Protein 3OF5 (pdb70)

Foldseek 3Di:
DPAAEAEEAELFPPQCRLVLVLLLLLLCVVVVAFEAEAAAEAEACPPPDRFHNSLVSRCVSVPNPDDSVLRYNYYYHHPDLRQVVCVVVVHQLDLVVSLCSQVVCVVPPGNYYYYYYDHHQQRASYPPHGNVVSQLVNLHAYEYEFEDAPPRLVSVQVRLVVCVVSVHHHLFYAYEPADPPHPPRVVSLVSSCVVNVGRHQYYHYPDDDPSRSVSSVVSSD/DAEAEEAELFPPQCSLVVVLLLLLLCVVVVFFEAEAAAEEEACPVHHPSLVSRCVSVVNPDDSVLRYNYYYYDPDQQQVSCVVVVHAPDLVVSLCSQVVCVVPPGLYYYYYYDYHCQRARHPPGGNVVNLLVNLHAYEYEFEQAPPRLVSLQVRLVVCVVSVHHHLAYAYEPADPVHPPRVVSQVVSCVVNVGHHQAYHYPPDDCVRSVSSVVSSD

Sequence (437 aa):
SNAKKFFIIGTDTTEVGKTYYISTKLIEVCEHQQNIKSLCLKPVASSGQSSQFSELLCEEDVESILNNAYKHHKFTAAEEIINLISSFNQAVAPHIIIAAKTKVDDISIENLKQFIEDKYNQDLDILFIEGAAGGLLTTPYSDHTTQQLLDLIKKALQQIPVLLLVSAIKKVGCINHTLLTINELNNRRHNIIKLAGWIANCNDSNIKYIDEQINTIEEELSGYKCSAKISRNADYLDFIDLSKILIAKKKFFIIGTDTTEVGKTYISTKLIEVCEHQQNIKSLCLKPVASGQSELCEDVEESILNNAYKHKFTAAEINLIISSFNNQAVVAAPPHHIIIAAKTKVDISIENLKKQFIEDKYNQQDDLDILFIEGAGGLLTPYSDHTTQLLDLIKALQQIPVLLLLVSSAIKKVGCINHTLLTINELNRHNIKLAGWIANCNDSNIKKYIDDEQINTIEEELSGYKKCSAKISRNADYLDFIDLSKILI

Organism: Francisella tularensis subsp. tularensis (strain SCHU S4 / Schu 4) (NCBI:txid177416)

Secondary structure (DSSP, 8-state):
----EEEEEESSSSS-HHHHHHHHHHHHHHTT--EEEE-SEEESB-SSSSSBHHHHHHHHHTTTSS-HHHH-SEEESSSS-HHHHHHHTT----HHHHHHHHHGGGGSS-SEEEEEEEEETT-BSSSS-BHHHHHHHHT--EEEEEE-STTHHHHHHHHHHHHHHTT--EEEEEEEE--TT-S-HHHHHHHHHHHHS---SEEEESS--HHHHHHHHHHH-/--EEEEEESSSSS-HHHHHHHHHHHHHHTT--EEEE--EEESB---BHHHHHHHHHTTTSS-HHHH-SEEESSSS-HHHHHHHHT----HHHHHHHHHGGGGSS-SEEEEE-SSSTT-EEETTEEHHHHHHHHT--EEEEEE-STTHHHHHHHHHHHHHHTT--EEEEEEEE--TT-S-HHHHHHHHHHHHS---SEEEESS--HHHHHHHHHHH-

Structure (mmCIF, N/CA/C/O backbone):
data_3OF5
#
_entry.id   3OF5
#
_cell.length_a   39.278
_cell.length_b   93.177
_cell.length_c   62.732
_cell.angle_alpha   90.00
_cell.angle_beta   95.78
_cell.angle_gamma   90.00
#
_symmetry.space_group_name_H-M   'P 1 21 1'
#
loop_
_entity.id
_entity.type
_entity.pdbx_description
1 polymer 'Dethiobiotin synthetase'
2 non-polymer 'ACETATE ION'
3 non-polymer 'SODIUM ION'
4 water water
#
loop_
_atom_site.group_PDB
_atom_site.id
_atom_site.type_symbol
_atom_site.label_atom_id
_atom_site.label_alt_id
_atom_site.label_comp_id
_atom_site.label_asym_id
_atom_site.label_entity_id
_atom_site.label_seq_id
_atom_site.pdbx_PDB_ins_code
_atom_site.Cartn_x
_atom_site.Cartn_y
_atom_site.Cartn_z
_atom_site.occupancy
_atom_site.B_iso_or_equiv
_atom_site.auth_seq_id
_atom_site.auth_comp_id
_atom_site.auth_asym_id
_atom_site.auth_atom_id
_atom_site.pdbx_PDB_model_num
ATOM 1 N N . SER A 1 1 ? 30.221 39.309 52.270 1.00 17.05 -2 SER A N 1
ATOM 2 C CA . SER A 1 1 ? 31.028 40.323 51.579 1.00 16.72 -2 SER A CA 1
ATOM 3 C C . SER A 1 1 ? 32.140 40.882 52.447 1.00 18.52 -2 SER A C 1
ATOM 4 O O . SER A 1 1 ? 31.897 41.359 53.567 1.00 18.90 -2 SER A O 1
ATOM 7 N N . ASN A 1 2 ? 33.365 40.835 51.917 1.00 16.16 -1 ASN A N 1
ATOM 8 C CA . ASN A 1 2 ? 34.539 41.387 52.602 1.00 15.33 -1 ASN A CA 1
ATOM 9 C C . ASN A 1 2 ? 34.549 42.900 52.529 1.00 19.12 -1 ASN A C 1
ATOM 10 O O . ASN A 1 2 ? 35.160 43.529 53.379 1.00 21.16 -1 ASN A O 1
ATOM 15 N N . ALA A 1 3 ? 33.911 43.485 51.500 1.00 15.32 0 ALA A N 1
ATOM 16 C CA . ALA A 1 3 ? 33.893 44.934 51.310 1.00 15.87 0 ALA A CA 1
ATOM 17 C C . ALA A 1 3 ? 32.783 45.648 52.095 1.00 18.17 0 ALA A C 1
ATOM 18 O O . ALA A 1 3 ? 32.733 46.880 52.100 1.00 19.12 0 ALA A O 1
ATOM 28 N N . LYS A 1 5 ? 30.517 47.685 54.395 1.00 13.77 2 LYS A N 1
ATOM 29 C CA . LYS A 1 5 ? 30.689 48.759 55.393 1.00 13.38 2 LYS A CA 1
ATOM 30 C C . LYS A 1 5 ? 29.601 48.565 56.451 1.00 15.98 2 LYS A C 1
ATOM 31 O O . LYS A 1 5 ? 28.479 48.184 56.107 1.00 15.14 2 LYS A O 1
ATOM 37 N N . LYS A 1 6 ? 29.921 48.818 57.721 1.00 13.75 3 LYS A N 1
ATOM 38 C CA . LYS A 1 6 ? 28.983 48.645 58.824 1.00 13.05 3 LYS A CA 1
ATOM 39 C C . LYS A 1 6 ? 28.866 49.932 59.625 1.00 13.06 3 LYS A C 1
ATOM 40 O O . LYS A 1 6 ? 29.848 50.643 59.808 1.00 13.49 3 LYS A O 1
ATOM 46 N N . PHE A 1 7 ? 27.649 50.243 60.102 1.00 10.74 4 PHE A N 1
ATOM 47 C CA . PHE A 1 7 ? 27.433 51.454 60.887 1.00 10.30 4 PHE A CA 1
ATOM 48 C C . PHE A 1 7 ? 26.475 51.107 62.000 1.00 10.96 4 PHE A C 1
ATOM 49 O O . PHE A 1 7 ? 25.382 50.590 61.731 1.00 11.30 4 PHE A O 1
ATOM 57 N N . PHE A 1 8 ? 26.867 51.405 63.250 1.00 9.72 5 PHE A N 1
ATOM 58 C CA . PHE A 1 8 ? 25.995 51.202 64.391 1.00 8.98 5 PHE A CA 1
ATOM 59 C C . PHE A 1 8 ? 25.376 52.563 64.698 1.00 11.12 5 PHE A C 1
ATOM 60 O O . PHE A 1 8 ? 26.084 53.528 65.010 1.00 11.31 5 PHE A O 1
ATOM 68 N N . ILE A 1 9 ? 24.043 52.651 64.602 1.00 9.88 6 ILE A N 1
ATOM 69 C CA . ILE A 1 9 ? 23.334 53.922 64.807 1.00 9.52 6 ILE A CA 1
ATOM 70 C C . ILE A 1 9 ? 22.859 54.070 66.227 1.00 12.56 6 ILE A C 1
ATOM 71 O O . ILE A 1 9 ? 22.139 53.213 66.742 1.00 12.55 6 ILE A O 1
ATOM 76 N N . ILE A 1 10 ? 23.262 55.166 66.885 1.00 10.46 7 ILE A N 1
ATOM 77 C CA . ILE A 1 10 ? 22.843 55.452 68.243 1.00 10.50 7 ILE A CA 1
ATOM 78 C C . ILE A 1 10 ? 22.276 56.857 68.315 1.00 11.09 7 ILE A C 1
ATOM 79 O O . ILE A 1 10 ? 22.526 57.673 67.419 1.00 11.20 7 ILE A O 1
ATOM 84 N N . GLY A 1 11 ? 21.544 57.129 69.384 1.00 10.26 8 GLY A N 1
ATOM 85 C CA . GLY A 1 11 ? 20.972 58.441 69.603 1.00 8.97 8 GLY A CA 1
ATOM 86 C C . GLY A 1 11 ? 21.587 59.132 70.795 1.00 10.80 8 GLY A C 1
ATOM 87 O O . GLY A 1 11 ? 22.290 58.500 71.598 1.00 10.20 8 GLY A O 1
ATOM 88 N N . THR A 1 12 ? 21.349 60.452 70.903 1.00 9.45 9 THR A N 1
ATOM 89 C CA . THR A 1 12 ? 21.797 61.246 72.050 1.00 10.15 9 THR A CA 1
ATOM 90 C C . THR A 1 12 ? 20.825 61.127 73.213 1.00 15.95 9 THR A C 1
ATOM 91 O O . THR A 1 12 ? 21.154 61.528 74.331 1.00 15.06 9 THR A O 1
ATOM 95 N N A ASP A 1 13 ? 19.637 60.577 72.944 1.00 15.12 10 ASP A N 1
ATOM 96 C CA A ASP A 1 13 ? 18.565 60.302 73.921 1.00 17.24 10 ASP A CA 1
ATOM 97 C C A ASP A 1 13 ? 17.657 59.197 73.350 1.00 20.68 10 ASP A C 1
ATOM 98 O O A ASP A 1 13 ? 17.889 58.793 72.218 1.00 18.91 10 ASP A O 1
ATOM 104 N N A THR A 1 14 ? 16.666 58.658 74.111 0.50 16.76 11 THR A N 1
ATOM 105 N N B THR A 1 14 ? 16.882 59.675 74.806 0.50 27.28 11 THR A N 1
ATOM 106 C CA A THR A 1 14 ? 15.815 57.548 73.621 0.50 17.48 11 THR A CA 1
ATOM 107 C CA B THR A 1 14 ? 15.849 58.880 74.152 0.50 26.97 11 THR A CA 1
ATOM 108 C C A THR A 1 14 ? 14.882 57.785 72.418 0.50 25.60 11 THR A C 1
ATOM 109 C C B THR A 1 14 ? 14.944 59.697 73.233 0.50 29.29 11 THR A C 1
ATOM 110 O O A THR A 1 14 ? 14.642 56.848 71.657 0.50 27.56 11 THR A O 1
ATOM 111 O O B THR A 1 14 ? 14.779 60.906 73.408 0.50 30.37 11 THR A O 1
ATOM 118 N N . GLU A 1 15 ? 14.342 59.000 72.275 1.00 24.13 12 GLU A N 1
ATOM 119 C CA . GLU A 1 15 ? 13.385 59.471 71.251 1.00 22.93 12 GLU A CA 1
ATOM 120 C C . GLU A 1 15 ? 13.898 60.645 70.406 1.00 24.17 12 GLU A C 1
ATOM 121 O O . GLU A 1 15 ? 13.340 61.748 70.466 1.00 25.14 12 GLU A O 1
ATOM 127 N N . VAL A 1 16 ? 14.918 60.381 69.569 1.00 16.86 13 VAL A N 1
ATOM 128 C CA . VAL A 1 16 ? 15.557 61.398 68.724 1.00 16.28 13 VAL A CA 1
ATOM 129 C C . VAL A 1 16 ? 15.284 61.196 67.220 1.00 16.88 13 VAL A C 1
ATOM 130 O O . VAL A 1 16 ? 15.943 61.820 66.381 1.00 16.90 13 VAL A O 1
ATOM 134 N N . GLY A 1 17 ? 14.351 60.310 66.888 1.00 15.33 14 GLY A N 1
ATOM 135 C CA . GLY A 1 17 ? 14.035 60.044 65.490 1.00 15.17 14 GLY A CA 1
ATOM 136 C C . GLY A 1 17 ? 15.048 59.158 64.792 1.00 19.22 14 GLY A C 1
ATOM 137 O O . GLY A 1 17 ? 15.232 59.252 63.579 1.00 18.46 14 GLY A O 1
ATOM 138 N N . LYS A 1 18 ? 15.740 58.302 65.550 1.00 17.00 15 LYS A N 1
ATOM 139 C CA . LYS A 1 18 ? 16.745 57.380 65.005 1.00 17.61 15 LYS A CA 1
ATOM 140 C C . LYS A 1 18 ? 16.186 56.553 63.836 1.00 20.46 15 LYS A C 1
ATOM 141 O O . LYS A 1 18 ? 16.822 56.466 62.784 1.00 19.35 15 LYS A O 1
ATOM 147 N N . THR A 1 19 ? 14.983 55.985 64.009 1.00 17.18 16 THR A N 1
ATOM 148 C CA . THR A 1 19 ? 14.373 55.126 62.992 1.00 16.62 16 THR A CA 1
ATOM 149 C C . THR A 1 19 ? 14.036 55.895 61.730 1.00 19.09 16 THR A C 1
ATOM 150 O O . THR A 1 19 ? 14.194 55.355 60.633 1.00 17.49 16 THR A O 1
ATOM 154 N N A TYR A 1 20 ? 13.592 57.153 61.862 0.50 16.09 17 TYR A N 1
ATOM 155 N N B TYR A 1 20 ? 13.599 57.158 61.880 0.50 17.41 17 TYR A N 1
ATOM 156 C CA A TYR A 1 20 ? 13.300 57.962 60.688 0.50 15.38 17 TYR A CA 1
ATOM 157 C CA B TYR A 1 20 ? 13.286 58.063 60.777 0.50 17.46 17 TYR A CA 1
ATOM 158 C C A TYR A 1 20 ? 14.589 58.171 59.897 0.50 17.42 17 TYR A C 1
ATOM 159 C C B TYR A 1 20 ? 14.552 58.275 59.934 0.50 19.15 17 TYR A C 1
ATOM 160 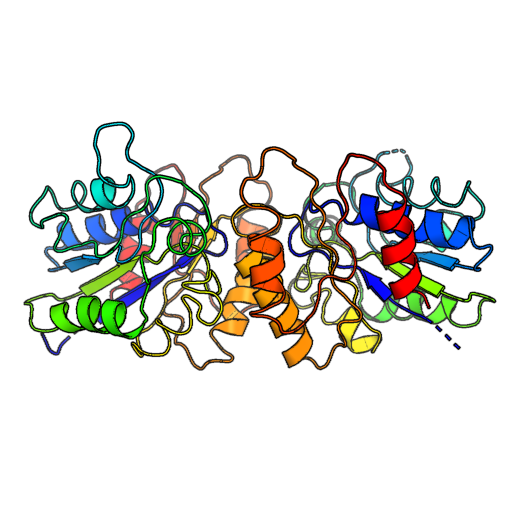O O A TYR A 1 20 ? 14.575 58.066 58.674 0.50 17.07 17 TYR A O 1
ATOM 161 O O B TYR A 1 20 ? 14.481 58.280 58.707 0.50 19.35 17 TYR A O 1
ATOM 178 N N . ILE A 1 21 ? 15.714 58.401 60.598 1.00 14.72 18 ILE A N 1
ATOM 179 C CA . ILE A 1 21 ? 16.992 58.577 59.922 1.00 14.24 18 ILE A CA 1
ATOM 180 C C . ILE A 1 21 ? 17.399 57.261 59.235 1.00 15.13 18 ILE A C 1
ATOM 181 O O . ILE A 1 21 ? 17.808 57.294 58.071 1.00 15.72 18 ILE A O 1
ATOM 186 N N . SER A 1 22 ? 17.207 56.097 59.921 1.00 13.58 19 SER A N 1
ATOM 187 C CA . SER A 1 22 ? 17.522 54.800 59.321 1.00 13.79 19 SER A CA 1
ATOM 188 C C . SER A 1 22 ? 16.711 54.603 58.045 1.00 16.59 19 SER A C 1
ATOM 189 O O . SER A 1 22 ? 17.285 54.191 57.032 1.00 16.53 19 SER A O 1
ATOM 192 N N . THR A 1 23 ? 15.406 54.958 58.051 1.00 14.19 20 THR A N 1
ATOM 193 C CA . THR A 1 23 ? 14.594 54.812 56.831 1.00 14.67 20 THR A CA 1
ATOM 194 C C . THR A 1 23 ? 15.102 55.695 55.695 1.00 16.72 20 THR A C 1
ATOM 195 O O . THR A 1 23 ? 15.020 55.281 54.538 1.00 17.42 20 THR A O 1
ATOM 199 N N . LYS A 1 24 ? 15.653 56.887 56.018 1.00 14.56 21 LYS A N 1
ATOM 200 C CA . LYS A 1 24 ? 16.214 57.761 54.989 1.00 14.78 21 LYS A CA 1
ATOM 201 C C . LYS A 1 24 ? 17.500 57.166 54.434 1.00 16.76 21 LYS A C 1
ATOM 202 O O . LYS A 1 24 ? 17.727 57.215 53.222 1.00 16.66 21 LYS A O 1
ATOM 208 N N . LEU A 1 25 ? 18.311 56.549 55.312 1.00 14.49 22 LEU A N 1
ATOM 209 C CA . LEU A 1 25 ? 19.543 55.898 54.875 1.00 14.22 22 LEU A CA 1
ATOM 210 C C . LEU A 1 25 ? 19.219 54.693 53.979 1.00 16.92 22 LEU A C 1
ATOM 211 O O . LEU A 1 25 ? 19.840 54.508 52.923 1.00 17.39 22 LEU A O 1
ATOM 216 N N . ILE A 1 26 ? 18.177 53.917 54.355 1.00 12.97 23 ILE A N 1
ATOM 217 C CA . ILE A 1 26 ? 17.735 52.781 53.548 1.00 13.18 23 ILE A CA 1
ATOM 218 C C . ILE A 1 26 ? 17.268 53.300 52.175 1.00 16.36 23 ILE A C 1
ATOM 219 O O . ILE A 1 26 ? 17.626 52.725 51.145 1.00 17.77 23 ILE A O 1
ATOM 224 N N . GLU A 1 27 ? 16.480 54.389 52.156 1.00 16.54 24 GLU A N 1
ATOM 225 C CA . GLU A 1 27 ? 15.966 54.974 50.908 1.00 16.62 24 GLU A CA 1
ATOM 226 C C . GLU A 1 27 ? 17.108 55.365 49.955 1.00 19.56 24 GLU A C 1
ATOM 227 O O . GLU A 1 27 ? 17.024 55.071 48.755 1.00 20.04 24 GLU A O 1
ATOM 233 N N . VAL A 1 28 ? 18.188 55.985 50.487 1.00 15.24 25 VAL A N 1
ATOM 234 C CA . VAL A 1 28 ? 19.345 56.380 49.652 1.00 17.26 25 VAL A CA 1
ATOM 235 C C . VAL A 1 28 ? 19.976 55.137 49.030 1.00 20.53 25 VAL A C 1
ATOM 236 O O . VAL A 1 28 ? 20.254 55.137 47.829 1.00 21.01 25 VAL A O 1
ATOM 240 N N . CYS A 1 29 ? 20.140 54.053 49.829 1.00 14.11 26 CYS A N 1
ATOM 241 C CA . CYS A 1 29 ? 20.717 52.822 49.307 1.00 13.13 26 CYS A CA 1
ATOM 242 C C . CYS A 1 29 ? 19.833 52.192 48.246 1.00 16.43 26 CYS A C 1
ATOM 243 O O . CYS A 1 29 ? 20.332 51.864 47.172 1.00 16.49 26 CYS A O 1
ATOM 246 N N . GLU A 1 30 ? 18.528 52.029 48.545 1.00 15.60 27 GLU A N 1
ATOM 247 C CA . GLU A 1 30 ? 17.580 51.401 47.598 1.00 17.33 27 GLU A CA 1
ATOM 248 C C . GLU A 1 30 ? 17.567 52.134 46.254 1.00 23.39 27 GLU A C 1
ATOM 249 O O . GLU A 1 30 ? 17.625 51.494 45.199 1.00 23.93 27 GLU A O 1
ATOM 255 N N . HIS A 1 31 ? 17.556 53.474 46.296 1.00 22.54 28 HIS A N 1
ATOM 256 C CA . HIS A 1 31 ? 17.553 54.294 45.090 1.00 24.85 28 HIS A CA 1
ATOM 257 C C . HIS A 1 31 ? 18.838 54.217 44.255 1.00 26.62 28 HIS A C 1
ATOM 258 O O . HIS A 1 31 ? 18.778 54.334 43.025 1.00 28.75 28 HIS A O 1
ATOM 265 N N A GLN A 1 32 ? 19.988 54.018 44.917 0.50 19.59 29 GLN A N 1
ATOM 266 N N B GLN A 1 32 ? 19.986 54.016 44.918 0.50 20.62 29 GLN A N 1
ATOM 267 C CA A GLN A 1 32 ? 21.298 53.922 44.273 0.50 19.51 29 GLN A CA 1
ATOM 268 C CA B GLN A 1 32 ? 21.300 53.919 44.284 0.50 20.93 29 GLN A CA 1
ATOM 269 C C A GLN A 1 32 ? 21.651 52.472 43.913 0.50 23.14 29 GLN A C 1
ATOM 270 C C B GLN A 1 32 ? 21.647 52.473 43.907 0.50 23.82 29 GLN A C 1
ATOM 271 O O A GLN A 1 32 ? 22.758 52.209 43.430 0.50 22.30 29 GLN A O 1
ATOM 272 O O B GLN A 1 32 ? 22.749 52.213 43.412 0.50 23.03 29 GLN A O 1
ATOM 283 N N . ASN A 1 33 ? 20.709 51.536 44.151 1.00 20.57 30 ASN A N 1
ATOM 284 C CA . ASN A 1 33 ? 20.881 50.088 43.901 1.00 20.01 30 ASN A CA 1
ATOM 285 C C . ASN A 1 33 ? 22.094 49.546 44.695 1.00 23.04 30 ASN A C 1
ATOM 286 O O . ASN A 1 33 ? 22.899 48.755 44.190 1.00 24.02 30 ASN A O 1
ATOM 291 N N . ILE A 1 34 ? 22.260 50.065 45.921 1.00 16.97 31 ILE A N 1
ATOM 292 C CA . ILE A 1 34 ? 23.304 49.642 46.844 1.00 15.83 31 ILE A CA 1
ATOM 293 C C . ILE A 1 34 ? 22.631 48.555 47.687 1.00 16.44 31 ILE A C 1
ATOM 294 O O . ILE A 1 34 ? 21.555 48.793 48.232 1.00 16.25 31 ILE A O 1
ATOM 299 N N . LYS A 1 35 ? 23.233 47.360 47.756 1.00 14.48 32 LYS A N 1
ATOM 300 C CA . LYS A 1 35 ? 22.687 46.254 48.561 1.00 12.43 32 LYS A CA 1
ATOM 301 C C . LYS A 1 35 ? 22.907 46.567 50.029 1.00 13.06 32 LYS A C 1
ATOM 302 O O . LYS A 1 35 ? 24.054 46.648 50.473 1.00 13.17 32 LYS A O 1
ATOM 308 N N . SER A 1 36 ? 21.820 46.782 50.786 1.00 10.89 33 SER A N 1
ATOM 309 C CA . SER A 1 36 ? 21.953 47.073 52.206 1.00 10.01 33 SER A CA 1
ATOM 310 C C . SER A 1 36 ? 20.959 46.281 53.025 1.00 11.65 33 SER A C 1
ATOM 311 O O . SER A 1 36 ? 19.958 45.766 52.507 1.00 11.42 33 SER A O 1
ATOM 314 N N . LEU A 1 37 ? 21.222 46.239 54.319 1.00 9.26 34 LEU A N 1
ATOM 315 C CA . LEU A 1 37 ? 20.332 45.621 55.296 1.00 9.08 34 LEU A CA 1
ATOM 316 C C . LEU A 1 37 ? 20.420 46.494 56.515 1.00 10.59 34 LEU A C 1
ATOM 317 O O . LEU A 1 37 ? 21.499 47.027 56.793 1.00 10.52 34 LEU A O 1
ATOM 322 N N . CYS A 1 38 ? 19.319 46.634 57.244 1.00 8.51 35 CYS A N 1
ATOM 323 C CA . CYS A 1 38 ? 19.266 47.406 58.477 1.00 8.93 35 CYS A CA 1
ATOM 324 C C . CYS A 1 38 ? 18.717 46.509 59.566 1.00 11.48 35 CYS A C 1
ATOM 325 O O . CYS A 1 38 ? 17.625 45.960 59.412 1.00 11.34 35 CYS A O 1
ATOM 328 N N . LEU A 1 39 ? 19.483 46.320 60.632 1.00 9.80 36 LEU A N 1
ATOM 329 C CA . LEU A 1 39 ? 19.051 45.521 61.761 1.00 9.29 36 LEU A CA 1
ATOM 330 C C . LEU A 1 39 ? 18.487 46.393 62.857 1.00 9.06 36 LEU A C 1
ATOM 331 O O . LEU A 1 39 ? 18.857 47.564 62.985 1.00 9.73 36 LEU A O 1
ATOM 336 N N . LYS A 1 40 ? 17.640 45.808 63.698 1.00 9.41 37 LYS A N 1
ATOM 337 C CA . LYS A 1 40 ? 17.185 46.443 64.937 1.00 10.10 37 LYS A CA 1
ATOM 338 C C . LYS A 1 40 ? 17.276 45.270 65.928 1.00 11.20 37 LYS A C 1
ATOM 339 O O . LYS A 1 40 ? 16.268 44.638 66.224 1.00 11.33 37 LYS A O 1
ATOM 345 N N . PRO A 1 41 ? 18.495 44.910 66.402 1.00 10.03 38 PRO A N 1
ATOM 346 C CA . PRO A 1 41 ? 18.629 43.667 67.173 1.00 10.84 38 PRO A CA 1
ATOM 347 C C . PRO A 1 41 ? 17.795 43.613 68.434 1.00 12.92 38 PRO A C 1
ATOM 348 O O . PRO A 1 41 ? 17.244 42.552 68.757 1.00 13.19 38 PRO A O 1
ATOM 352 N N . VAL A 1 42 ? 17.645 44.768 69.120 1.00 10.76 39 VAL A N 1
ATOM 353 C CA . VAL A 1 42 ? 16.854 44.911 70.345 1.00 10.57 39 VAL A CA 1
ATOM 354 C C . VAL A 1 42 ? 15.838 46.002 70.030 1.00 14.09 39 VAL A C 1
ATOM 355 O O . VAL A 1 42 ? 16.229 47.118 69.667 1.00 13.45 39 VAL A O 1
ATOM 359 N N . ALA A 1 43 ? 14.546 45.705 70.182 1.00 13.35 40 ALA A N 1
ATOM 360 C CA . ALA A 1 43 ? 13.523 46.704 69.900 1.00 13.11 40 ALA A CA 1
ATOM 361 C C . ALA A 1 43 ? 12.537 46.769 71.030 1.00 16.94 40 ALA A C 1
ATOM 362 O O . ALA A 1 43 ? 12.296 45.754 71.683 1.00 15.55 40 ALA A O 1
ATOM 364 N N A SER A 1 44 ? 11.933 47.945 71.216 0.50 15.46 41 SER A N 1
ATOM 365 N N B SER A 1 44 ? 11.952 47.967 71.264 0.50 15.38 41 SER A N 1
ATOM 366 C CA A SER A 1 44 ? 10.896 48.184 72.200 0.50 16.28 41 SER A CA 1
ATOM 367 C CA B SER A 1 44 ? 10.966 48.248 72.314 0.50 16.25 41 SER A CA 1
ATOM 368 C C A SER A 1 44 ? 9.810 49.046 71.593 0.50 19.50 41 SER A C 1
ATOM 369 C C B SER A 1 44 ? 9.876 49.192 71.798 0.50 20.20 41 SER A C 1
ATOM 370 O O A SER A 1 44 ? 10.055 49.841 70.683 0.50 18.72 41 SER A O 1
ATOM 371 O O B SER A 1 44 ? 10.195 50.202 71.170 0.50 20.04 41 SER A O 1
ATOM 376 N N . GLY A 1 45 ? 8.616 48.887 72.106 1.00 17.77 42 GLY A N 1
ATOM 377 C CA . GLY A 1 45 ? 7.481 49.693 71.685 1.00 16.42 42 GLY A CA 1
ATOM 378 C C . GLY A 1 45 ? 6.758 49.045 70.537 1.00 19.60 42 GLY A C 1
ATOM 379 O O . GLY A 1 45 ? 7.208 49.112 69.388 1.00 19.65 42 GLY A O 1
ATOM 380 N N . GLN A 1 46 ? 5.637 48.419 70.850 1.00 17.94 43 GLN A N 1
ATOM 381 C CA . GLN A 1 46 ? 4.810 47.714 69.894 1.00 17.38 43 GLN A CA 1
ATOM 382 C C . GLN A 1 46 ? 4.263 48.675 68.828 1.00 20.30 43 GLN A C 1
ATOM 383 O O . GLN A 1 46 ? 3.946 49.832 69.128 1.00 20.68 43 GLN A O 1
ATOM 389 N N A SER A 1 47 ? 4.118 48.162 67.591 0.50 17.80 44 SER A N 1
ATOM 390 N N B SER A 1 47 ? 4.169 48.199 67.571 0.50 17.56 44 SER A N 1
ATOM 391 C CA A SER A 1 47 ? 3.534 48.876 66.458 0.50 17.37 44 SER A CA 1
ATOM 392 C CA B SER A 1 47 ? 3.602 49.020 66.504 0.50 17.16 44 SER A CA 1
ATOM 393 C C A SER A 1 47 ? 2.056 49.161 66.738 0.50 22.55 44 SER A C 1
ATOM 394 C C B SER A 1 47 ? 2.096 49.206 66.750 0.50 22.36 44 SER A C 1
ATOM 395 O O A SER A 1 47 ? 1.418 48.441 67.518 0.50 22.55 44 SER A O 1
ATOM 396 O O B SER A 1 47 ? 1.489 48.477 67.545 0.50 22.42 44 SER A O 1
ATOM 401 N N . GLN A 1 48 ? 1.500 50.180 66.057 1.00 19.30 45 GLN A N 1
ATOM 402 C CA . GLN A 1 48 ? 0.080 50.497 66.164 1.00 20.39 45 GLN A CA 1
ATOM 403 C C . GLN A 1 48 ? -0.770 49.465 65.446 1.00 23.54 45 GLN A C 1
ATOM 404 O O . GLN A 1 48 ? -1.957 49.338 65.757 1.00 24.07 45 GLN A O 1
ATOM 410 N N . PHE A 1 49 ? -0.177 48.752 64.460 1.00 21.02 46 PHE A N 1
ATOM 411 C CA . PHE A 1 49 ? -0.917 47.837 63.597 1.00 21.90 46 PHE A CA 1
ATOM 412 C C . PHE A 1 49 ? -0.569 46.345 63.647 1.00 24.12 46 PHE A C 1
ATOM 413 O O . PHE A 1 49 ? -1.165 45.548 62.906 1.00 24.90 46 PHE A O 1
ATOM 421 N N . SER A 1 50 ? 0.376 45.953 64.499 1.00 20.23 47 SER A N 1
ATOM 422 C CA . SER A 1 50 ? 0.781 44.555 64.569 1.00 20.11 47 SER A CA 1
ATOM 423 C C . SER A 1 50 ? 1.417 44.193 65.902 1.00 25.59 47 SER A C 1
ATOM 424 O O . SER A 1 50 ? 1.606 45.052 66.760 1.00 24.60 47 SER A O 1
ATOM 427 N N . GLU A 1 51 ? 1.755 42.907 66.061 1.00 24.49 48 GLU A N 1
ATOM 428 C CA . GLU A 1 51 ? 2.419 42.371 67.250 1.00 25.70 48 GLU A CA 1
ATOM 429 C C . GLU A 1 51 ? 3.910 42.736 67.278 1.00 26.02 48 GLU A C 1
ATOM 430 O O . GLU A 1 51 ? 4.549 42.605 68.327 1.00 26.84 48 GLU A O 1
ATOM 436 N N A LEU A 1 52 ? 4.467 43.158 66.124 0.50 20.72 49 LEU A N 1
ATOM 437 N N B LEU A 1 52 ? 4.455 43.177 66.134 0.50 20.96 49 LEU A N 1
ATOM 438 C CA A LEU A 1 52 ? 5.873 43.535 65.993 0.50 18.94 49 LEU A CA 1
ATOM 439 C CA B LEU A 1 52 ? 5.856 43.545 65.955 0.50 19.31 49 LEU A CA 1
ATOM 440 C C A LEU A 1 52 ? 6.128 44.911 66.581 0.50 19.67 49 LEU A C 1
ATOM 441 C C B LEU A 1 52 ? 6.129 44.934 66.514 0.50 19.67 49 LEU A C 1
ATOM 442 O O A LEU A 1 52 ? 5.190 45.685 66.792 0.50 19.47 49 LEU A O 1
ATOM 443 O O B LEU A 1 52 ? 5.205 45.744 66.635 0.50 19.26 49 LEU A O 1
ATOM 452 N N . CYS A 1 53 ? 7.401 45.222 66.839 1.00 16.32 50 CYS A N 1
ATOM 453 C CA . CYS A 1 53 ? 7.772 46.528 67.345 1.00 14.93 50 CYS A CA 1
ATOM 454 C C . CYS A 1 53 ? 7.694 47.525 66.197 1.00 17.63 50 CYS A C 1
ATOM 455 O O . CYS A 1 53 ? 7.929 47.149 65.036 1.00 15.40 50 CYS A O 1
ATOM 458 N N A GLU A 1 54 ? 7.332 48.780 66.504 0.50 15.17 51 GLU A N 1
ATOM 459 N N B GLU A 1 54 ? 7.360 48.788 66.516 0.50 15.22 51 GLU A N 1
ATOM 460 C CA A GLU A 1 54 ? 7.197 49.846 65.504 0.50 14.63 51 GLU A CA 1
ATOM 461 C CA B GLU A 1 54 ? 7.232 49.878 65.544 0.50 14.69 51 GLU A CA 1
ATOM 462 C C A GLU A 1 54 ? 8.449 50.035 64.624 0.50 15.86 51 GLU A C 1
ATOM 463 C C B GLU A 1 54 ? 8.456 49.993 64.632 0.50 15.60 51 GLU A C 1
ATOM 464 O O A GLU A 1 54 ? 8.317 50.208 63.412 0.50 14.93 51 GLU A O 1
ATOM 465 O O B GLU A 1 54 ? 8.310 50.081 63.410 0.50 14.39 51 GLU A O 1
ATOM 476 N N . ASP A 1 55 ? 9.650 49.992 65.226 1.00 13.27 52 ASP A N 1
ATOM 477 C CA . ASP A 1 55 ? 10.885 50.178 64.456 1.00 12.18 52 ASP A CA 1
ATOM 478 C C . ASP A 1 55 ? 11.159 49.020 63.522 1.00 14.97 52 ASP A C 1
ATOM 479 O O . ASP A 1 55 ? 11.687 49.237 62.436 1.00 14.95 52 ASP A O 1
ATOM 484 N N . VAL A 1 56 ? 10.799 47.802 63.936 1.00 13.21 53 VAL A N 1
ATOM 485 C CA . VAL A 1 56 ? 10.961 46.605 63.103 1.00 11.95 53 VAL A CA 1
ATOM 486 C C . VAL A 1 56 ? 10.053 46.757 61.876 1.00 14.16 53 VAL A C 1
ATOM 487 O O . VAL A 1 56 ? 10.524 46.616 60.743 1.00 14.28 53 VAL A O 1
ATOM 491 N N . GLU A 1 57 ? 8.767 47.118 62.102 1.00 13.85 54 GLU A N 1
ATOM 492 C CA . GLU A 1 57 ? 7.834 47.381 61.013 1.00 14.19 54 GLU A CA 1
ATOM 493 C C . GLU A 1 57 ? 8.337 48.492 60.086 1.00 15.34 54 GLU A C 1
ATOM 494 O O . GLU A 1 57 ? 8.238 48.334 58.875 1.00 15.54 54 GLU A O 1
ATOM 500 N N . SER A 1 58 ? 8.900 49.593 60.631 1.00 12.75 55 SER A N 1
ATOM 501 C CA . SER A 1 58 ? 9.393 50.663 59.762 1.00 11.65 55 SER A CA 1
ATOM 502 C C . SER A 1 58 ? 10.524 50.181 58.859 1.00 12.66 55 SER A C 1
ATOM 503 O O . SER A 1 58 ? 10.539 50.518 57.685 1.00 12.35 55 SER A O 1
ATOM 506 N N . ILE A 1 59 ? 11.454 49.376 59.405 1.00 11.16 56 ILE A N 1
ATOM 507 C CA . ILE A 1 59 ? 12.571 48.847 58.600 1.00 10.13 56 ILE A CA 1
ATOM 508 C C . ILE A 1 59 ? 12.054 47.884 57.557 1.00 13.31 56 ILE A C 1
ATOM 509 O O . ILE A 1 59 ? 12.438 47.984 56.386 1.00 12.97 56 ILE A O 1
ATOM 514 N N . LEU A 1 60 ? 11.135 46.971 57.951 1.00 11.83 57 LEU A N 1
ATOM 515 C CA . LEU A 1 60 ? 10.609 46.023 56.960 1.00 12.27 57 LEU A CA 1
ATOM 516 C C . LEU A 1 60 ? 9.902 46.736 55.810 1.00 16.59 57 LEU A C 1
ATOM 517 O O . LEU A 1 60 ? 10.071 46.327 54.661 1.00 17.71 57 LEU A O 1
ATOM 522 N N A ASN A 1 61 ? 9.115 47.785 56.117 0.50 13.79 58 ASN A N 1
ATOM 523 N N B ASN A 1 61 ? 9.120 47.794 56.112 0.50 13.57 58 ASN A N 1
ATOM 524 C CA A ASN A 1 61 ? 8.390 48.568 55.117 0.50 15.22 58 ASN A CA 1
ATOM 525 C CA B ASN A 1 61 ? 8.403 48.575 55.100 0.50 14.88 58 ASN A CA 1
ATOM 526 C C A ASN A 1 61 ? 9.361 49.326 54.194 0.50 16.95 58 ASN A C 1
ATOM 527 C C B ASN A 1 61 ? 9.386 49.303 54.179 0.50 16.56 58 ASN A C 1
ATOM 528 O O A ASN A 1 61 ? 9.121 49.388 52.989 0.50 17.37 58 ASN A O 1
ATOM 529 O O B ASN A 1 61 ? 9.169 49.344 52.968 0.50 16.83 58 ASN A O 1
ATOM 538 N N . ALA A 1 62 ? 10.470 49.862 54.748 1.00 12.78 59 ALA A N 1
ATOM 539 C CA . ALA A 1 62 ? 11.491 50.580 53.957 1.00 12.84 59 ALA A CA 1
ATOM 540 C C . ALA A 1 62 ? 12.137 49.663 52.903 1.00 15.36 59 ALA A C 1
ATOM 541 O O . ALA A 1 62 ? 12.450 50.127 51.803 1.00 17.15 59 ALA A O 1
ATOM 543 N N . TYR A 1 63 ? 12.257 48.363 53.209 1.00 12.53 60 TYR A N 1
ATOM 544 C CA . TYR A 1 63 ? 12.811 47.363 52.294 1.00 11.72 60 TYR A CA 1
ATOM 545 C C . TYR A 1 63 ? 11.719 46.621 51.538 1.00 15.45 60 TYR A C 1
ATOM 546 O O . TYR A 1 63 ? 12.012 45.666 50.829 1.00 14.64 60 TYR A O 1
ATOM 555 N N . LYS A 1 64 ? 10.448 47.064 51.673 1.00 14.52 61 LYS A N 1
ATOM 556 C CA . LYS A 1 64 ? 9.338 46.425 50.968 1.00 15.96 61 LYS A CA 1
ATOM 557 C C . LYS A 1 64 ? 9.291 44.918 51.237 1.00 17.60 61 LYS A C 1
ATOM 558 O O . LYS A 1 64 ? 9.005 44.134 50.319 1.00 19.18 61 LYS A O 1
ATOM 564 N N A HIS A 1 65 ? 9.573 44.519 52.502 0.50 15.17 62 HIS A N 1
ATOM 565 N N B HIS A 1 65 ? 9.557 44.512 52.499 0.50 13.95 62 HIS A N 1
ATOM 566 C CA A HIS A 1 65 ? 9.538 43.134 52.986 0.50 15.31 62 HIS A CA 1
ATOM 567 C CA B HIS A 1 65 ? 9.534 43.110 52.928 0.50 13.29 62 HIS A CA 1
ATOM 568 C C A HIS A 1 65 ? 10.450 42.162 52.222 0.50 17.81 62 HIS A C 1
ATOM 569 C C B HIS A 1 65 ? 10.400 42.186 52.068 0.50 17.06 62 HIS A C 1
ATOM 570 O O A HIS A 1 65 ? 10.166 40.966 52.165 0.50 16.72 62 HIS A O 1
ATOM 571 O O B HIS A 1 65 ? 10.003 41.073 51.731 0.50 17.08 62 HIS A O 1
ATOM 584 N N . LYS A 1 66 ? 11.606 42.663 51.723 1.00 14.55 63 LYS A N 1
ATOM 585 C CA . LYS A 1 66 ? 12.597 41.842 51.018 1.00 14.62 63 LYS A CA 1
ATOM 586 C C . LYS A 1 66 ? 13.257 40.969 52.103 1.00 16.58 63 LYS A C 1
ATOM 587 O O . LYS A 1 66 ? 13.803 39.900 51.805 1.00 16.54 63 LYS A O 1
ATOM 593 N N . PHE A 1 67 ? 13.177 41.423 53.371 1.00 12.53 64 PHE A N 1
ATOM 594 C CA . PHE A 1 67 ? 13.721 40.712 54.529 1.00 11.45 64 PHE A CA 1
ATOM 595 C C . PHE A 1 67 ? 12.619 40.360 55.497 1.00 13.45 64 PHE A C 1
ATOM 596 O O . PHE A 1 67 ? 11.560 40.996 55.499 1.00 14.62 64 PHE A O 1
ATOM 604 N N . THR A 1 68 ? 12.874 39.354 56.343 1.00 12.33 65 THR A N 1
ATOM 605 C CA . THR A 1 68 ? 11.891 38.952 57.357 1.00 12.54 65 THR A CA 1
ATOM 606 C C . THR A 1 68 ? 12.132 39.690 58.689 1.00 13.60 65 THR A C 1
ATOM 607 O O . THR A 1 68 ? 13.245 40.183 58.966 1.00 12.90 65 THR A O 1
ATOM 611 N N . ALA A 1 69 ? 11.123 39.649 59.580 1.00 13.20 66 ALA A N 1
ATOM 612 C CA . ALA A 1 69 ? 11.307 40.235 60.904 1.00 13.05 66 ALA A CA 1
ATOM 613 C C . ALA A 1 69 ? 12.430 39.493 61.643 1.00 15.65 66 ALA A C 1
ATOM 614 O O . ALA A 1 69 ? 13.228 40.150 62.294 1.00 13.81 66 ALA A O 1
ATOM 616 N N . ALA A 1 70 ? 12.537 38.150 61.498 1.00 14.14 67 ALA A N 1
ATOM 617 C CA . ALA A 1 70 ? 13.591 37.374 62.165 1.00 15.12 67 ALA A CA 1
ATOM 618 C C . ALA A 1 70 ? 14.987 37.717 61.648 1.00 16.26 67 ALA A C 1
ATOM 619 O O . ALA A 1 70 ? 15.967 37.557 62.377 1.00 16.40 67 ALA A O 1
ATOM 621 N N A GLU A 1 71 ? 15.083 38.198 60.409 0.50 11.90 68 GLU A N 1
ATOM 622 N N B GLU A 1 71 ? 15.080 38.186 60.387 0.50 12.80 68 GLU A N 1
ATOM 623 C CA A GLU A 1 71 ? 16.371 38.612 59.858 0.50 11.03 68 GLU A CA 1
ATOM 624 C CA B GLU A 1 71 ? 16.357 38.608 59.802 0.50 12.46 68 GLU A CA 1
ATOM 625 C C A GLU A 1 71 ? 16.827 39.929 60.436 0.50 13.66 68 GLU A C 1
ATOM 626 C C B GLU A 1 71 ? 16.869 39.859 60.499 0.50 15.58 68 GLU A C 1
ATOM 627 O O A GLU A 1 71 ? 18.034 40.198 60.473 0.50 14.07 68 GLU A O 1
ATOM 628 O O B GLU A 1 71 ? 18.064 39.957 60.767 0.50 15.38 68 GLU A O 1
ATOM 639 N N A ILE A 1 72 ? 15.874 40.780 60.838 0.50 11.00 69 ILE A N 1
ATOM 640 N N B ILE A 1 72 ? 15.981 40.820 60.783 0.50 14.12 69 ILE A N 1
ATOM 641 C CA A ILE A 1 72 ? 16.261 42.103 61.300 0.50 10.36 69 ILE A CA 1
ATOM 642 C CA B ILE A 1 72 ? 16.443 42.085 61.339 0.50 13.32 69 ILE A CA 1
ATOM 643 C C A ILE A 1 72 ? 16.296 42.295 62.802 0.50 12.67 69 ILE A C 1
ATOM 644 C C B ILE A 1 72 ? 16.409 42.235 62.857 0.50 14.05 69 ILE A C 1
ATOM 645 O O A ILE A 1 72 ? 17.023 43.165 63.270 0.50 10.99 69 ILE A O 1
ATOM 646 O O B ILE A 1 72 ? 17.172 43.046 63.386 0.50 12.40 69 ILE A O 1
ATOM 655 N N . ASN A 1 73 ? 15.538 41.477 63.557 1.00 11.77 70 ASN A N 1
ATOM 656 C CA . ASN A 1 73 ? 15.420 41.622 65.003 1.00 11.78 70 ASN A CA 1
ATOM 657 C C . ASN A 1 73 ? 15.633 40.315 65.757 1.00 14.72 70 ASN A C 1
ATOM 658 O O . ASN A 1 73 ? 15.186 39.254 65.306 1.00 16.44 70 ASN A O 1
ATOM 663 N N . LEU A 1 74 ? 16.329 40.396 66.898 1.00 13.22 71 LEU A N 1
ATOM 664 C CA . LEU A 1 74 ? 16.552 39.215 67.726 1.00 13.21 71 LEU A CA 1
ATOM 665 C C . LEU A 1 74 ? 15.656 39.239 68.985 1.00 16.53 71 LEU A C 1
ATOM 666 O O . LEU A 1 74 ? 15.112 38.201 69.358 1.00 17.81 71 LEU A O 1
ATOM 671 N N . ILE A 1 75 ? 15.537 40.410 69.641 1.00 13.73 72 ILE A N 1
ATOM 672 C CA . ILE A 1 75 ? 14.787 40.555 70.894 1.00 13.36 72 ILE A CA 1
ATOM 673 C C . ILE A 1 75 ? 13.798 41.718 70.775 1.00 14.89 72 ILE A C 1
ATOM 674 O O . ILE A 1 75 ? 14.204 42.805 70.404 1.00 13.43 72 ILE A O 1
ATOM 679 N N A SER A 1 76 ? 12.518 41.494 71.108 0.50 13.81 73 SER A N 1
ATOM 680 N N B SER A 1 76 ? 12.521 41.487 71.123 0.50 15.33 73 SER A N 1
ATOM 681 C CA A SER A 1 76 ? 11.514 42.556 71.054 0.50 12.85 73 SER A CA 1
ATOM 682 C CA B SER A 1 76 ? 11.476 42.502 71.011 0.50 15.35 73 SER A CA 1
ATOM 683 C C A SER A 1 76 ? 10.735 42.620 72.349 0.50 16.72 73 SER A C 1
ATOM 684 C C B SER A 1 76 ? 10.626 42.599 72.282 0.50 17.62 73 SER A C 1
ATOM 685 O O A SER A 1 76 ? 10.421 41.583 72.931 0.50 17.30 73 SER A O 1
ATOM 686 O O B SER A 1 76 ? 10.152 41.573 72.775 0.50 17.67 73 SER A O 1
ATOM 691 N N . PHE A 1 77 ? 10.384 43.840 72.766 1.00 14.57 74 PHE A N 1
ATOM 692 C CA . PHE A 1 77 ? 9.577 44.092 73.972 1.00 14.48 74 PHE A CA 1
ATOM 693 C C . PHE A 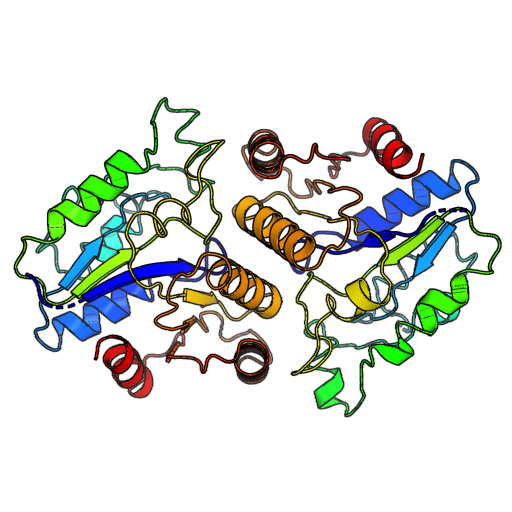1 77 ? 8.431 45.012 73.614 1.00 19.26 74 PHE A C 1
ATOM 694 O O . PHE A 1 77 ? 8.620 45.958 72.847 1.00 19.20 74 PHE A O 1
ATOM 702 N N . ASN A 1 78 ? 7.253 44.781 74.191 1.00 17.63 75 ASN A N 1
ATOM 703 C CA . ASN A 1 78 ? 6.110 45.632 73.880 1.00 18.64 75 ASN A CA 1
ATOM 704 C C . ASN A 1 78 ? 6.212 47.019 74.506 1.00 22.01 75 ASN A C 1
ATOM 705 O O . ASN A 1 78 ? 5.874 48.010 73.848 1.00 21.89 75 ASN A O 1
ATOM 710 N N . GLN A 1 79 ? 6.667 47.096 75.773 1.00 17.25 76 GLN A N 1
ATOM 711 C CA . GLN A 1 79 ? 6.729 48.351 76.513 1.00 16.70 76 GLN A CA 1
ATOM 712 C C . GLN A 1 79 ? 7.874 49.243 76.087 1.00 20.53 76 GLN A C 1
ATOM 713 O O . GLN A 1 79 ? 8.998 48.773 75.943 1.00 18.82 76 GLN A O 1
ATOM 719 N N . ALA A 1 80 ? 7.598 50.554 75.968 1.00 19.81 77 ALA A N 1
ATOM 720 C CA . ALA A 1 80 ? 8.615 51.517 75.562 1.00 20.69 77 ALA A CA 1
ATOM 721 C C . ALA A 1 80 ? 9.346 52.059 76.788 1.00 22.10 77 ALA A C 1
ATOM 722 O O . ALA A 1 80 ? 9.232 53.238 77.138 1.00 22.94 77 ALA A O 1
ATOM 724 N N . VAL A 1 81 ? 10.062 51.160 77.474 1.00 15.50 78 VAL A N 1
ATOM 725 C CA . VAL A 1 81 ? 10.858 51.479 78.666 1.00 14.03 78 VAL A CA 1
ATOM 726 C C . VAL A 1 81 ? 12.255 50.894 78.449 1.00 15.58 78 VAL A C 1
ATOM 727 O O . VAL A 1 81 ? 12.484 50.250 77.424 1.00 16.72 78 VAL A O 1
ATOM 731 N N . ALA A 1 82 ? 13.192 51.102 79.406 1.00 13.83 79 ALA A N 1
ATOM 732 C CA . ALA A 1 82 ? 14.558 50.578 79.292 1.00 13.49 79 ALA A CA 1
ATOM 733 C C . ALA A 1 82 ? 14.472 49.077 78.981 1.00 15.27 79 ALA A C 1
ATOM 734 O O . ALA A 1 82 ? 13.819 48.346 79.742 1.00 13.63 79 ALA A O 1
ATOM 736 N N . PRO A 1 83 ? 15.030 48.595 77.847 1.00 13.34 80 PRO A N 1
ATOM 737 C CA . PRO A 1 83 ? 14.836 47.170 77.502 1.00 13.32 80 PRO A CA 1
ATOM 738 C C . PRO A 1 83 ? 15.363 46.187 78.537 1.00 12.88 80 PRO A C 1
ATOM 739 O O . PRO A 1 83 ? 14.759 45.138 78.719 1.00 11.67 80 PRO A O 1
ATOM 743 N N . HIS A 1 84 ? 16.427 46.532 79.256 1.00 10.89 81 HIS A N 1
ATOM 744 C CA . HIS A 1 84 ? 16.933 45.594 80.246 1.00 11.48 81 HIS A CA 1
ATOM 745 C C . HIS A 1 84 ? 15.968 45.389 81.387 1.00 14.04 81 HIS A C 1
ATOM 746 O O . HIS A 1 84 ? 16.017 44.341 82.023 1.00 13.21 81 HIS A O 1
ATOM 753 N N . ILE A 1 85 ? 15.134 46.407 81.688 1.00 10.87 82 ILE A N 1
ATOM 754 C CA . ILE A 1 85 ? 14.181 46.287 82.793 1.00 11.52 82 ILE A CA 1
ATOM 755 C C . ILE A 1 85 ? 13.115 45.261 82.425 1.00 14.86 82 ILE A C 1
ATOM 756 O O . ILE A 1 85 ? 12.847 44.360 83.218 1.00 15.56 82 ILE A O 1
ATOM 761 N N A ILE A 1 86 ? 12.541 45.356 81.196 0.50 12.13 83 ILE A N 1
ATOM 762 N N B ILE A 1 86 ? 12.522 45.400 81.231 0.50 13.84 83 ILE A N 1
ATOM 763 C CA A ILE A 1 86 ? 11.536 44.373 80.755 0.50 13.07 83 ILE A CA 1
ATOM 764 C CA B ILE A 1 86 ? 11.502 44.462 80.778 0.50 15.64 83 ILE A CA 1
ATOM 765 C C A ILE A 1 86 ? 12.154 43.010 80.645 0.50 17.94 83 ILE A C 1
ATOM 766 C C B ILE A 1 86 ? 12.086 43.057 80.500 0.50 19.00 83 ILE A C 1
ATOM 767 O O A ILE A 1 86 ? 11.535 42.022 81.055 0.50 18.54 83 ILE A O 1
ATOM 768 O O B ILE A 1 86 ? 11.377 42.072 80.704 0.50 19.83 83 ILE A O 1
ATOM 777 N N . ALA A 1 87 ? 13.395 42.957 80.141 1.00 14.41 84 ALA A N 1
ATOM 778 C CA . ALA A 1 87 ? 14.118 41.694 79.972 1.00 16.02 84 ALA A CA 1
ATOM 779 C C . ALA A 1 87 ? 14.182 40.980 81.337 1.00 21.17 84 ALA A C 1
ATOM 780 O O . ALA A 1 87 ? 13.776 39.817 81.442 1.00 21.11 84 ALA A O 1
ATOM 782 N N . ALA A 1 88 ? 14.587 41.714 82.397 1.00 16.42 85 ALA A N 1
ATOM 783 C CA . ALA A 1 88 ? 14.653 41.142 83.750 1.00 17.89 85 ALA A CA 1
ATOM 784 C C . ALA A 1 88 ? 13.285 40.704 84.281 1.00 23.50 85 ALA A C 1
ATOM 785 O O . ALA A 1 88 ? 13.205 39.656 84.929 1.00 27.18 85 ALA A O 1
ATOM 787 N N . LYS A 1 89 ? 12.204 41.443 83.949 1.00 17.85 86 LYS A N 1
ATOM 788 C CA . LYS A 1 89 ? 10.841 41.097 84.393 1.00 17.47 86 LYS A CA 1
ATOM 789 C C . LYS A 1 89 ? 10.265 39.910 83.624 1.00 22.83 86 LYS A C 1
ATOM 790 O O . LYS A 1 89 ? 9.423 39.190 84.167 1.00 23.14 86 LYS A O 1
ATOM 796 N N . THR A 1 90 ? 10.706 39.704 82.371 1.00 19.84 87 THR A N 1
ATOM 797 C CA . THR A 1 90 ? 10.174 38.644 81.510 1.00 19.85 87 THR A CA 1
ATOM 798 C C . THR A 1 90 ? 11.105 37.461 81.299 1.00 25.89 87 THR A C 1
ATOM 799 O O . THR A 1 90 ? 10.848 36.636 80.411 1.00 25.26 87 THR A O 1
ATOM 803 N N . LYS A 1 91 ? 12.189 37.370 82.106 1.00 24.38 88 LYS A N 1
ATOM 804 C CA . LYS A 1 91 ? 13.182 36.285 82.052 1.00 25.61 88 LYS A CA 1
ATOM 805 C C . LYS A 1 91 ? 13.861 36.128 80.689 1.00 27.92 88 LYS A C 1
ATOM 806 O O . LYS A 1 91 ? 14.083 35.011 80.208 1.00 28.68 88 LYS A O 1
ATOM 812 N N . VAL A 1 92 ? 14.156 37.269 80.065 1.00 22.95 89 VAL A N 1
ATOM 813 C CA . VAL A 1 92 ? 14.863 37.359 78.788 1.00 21.99 89 VAL A CA 1
ATOM 814 C C . VAL A 1 92 ? 16.258 37.918 79.107 1.00 24.43 89 VAL A C 1
ATOM 815 O O . VAL A 1 92 ? 16.372 38.919 79.815 1.00 24.45 89 VAL A O 1
ATOM 819 N N A ASP A 1 93 ? 17.290 37.241 78.618 0.50 20.70 90 ASP A N 1
ATOM 820 N N B ASP A 1 93 ? 17.319 37.245 78.644 0.50 20.79 90 ASP A N 1
ATOM 821 C CA A ASP A 1 93 ? 18.673 37.666 78.757 0.50 19.82 90 ASP A CA 1
ATOM 822 C CA B ASP A 1 93 ? 18.693 37.709 78.851 0.50 20.01 90 ASP A CA 1
ATOM 823 C C A ASP A 1 93 ? 19.015 38.432 77.488 0.50 20.20 90 ASP A C 1
ATOM 824 C C B ASP A 1 93 ? 19.206 38.363 77.582 0.50 20.67 90 ASP A C 1
ATOM 825 O O A ASP A 1 93 ? 18.851 37.894 76.386 0.50 19.27 90 ASP A O 1
ATOM 826 O O B ASP A 1 93 ? 19.372 37.671 76.571 0.50 20.41 90 ASP A O 1
ATOM 835 N N . ILE A 1 94 ? 19.448 39.693 77.619 1.00 14.31 91 ILE A N 1
ATOM 836 C CA . ILE A 1 94 ? 19.929 40.442 76.453 1.00 12.93 91 ILE A CA 1
ATOM 837 C C . ILE A 1 94 ? 21.440 40.238 76.540 1.00 17.19 91 ILE A C 1
ATOM 838 O O . ILE A 1 94 ? 22.089 40.898 77.341 1.00 18.70 91 ILE A O 1
ATOM 843 N N . SER A 1 95 ? 21.974 39.278 75.784 1.00 13.27 92 SER A N 1
ATOM 844 C CA . SER A 1 9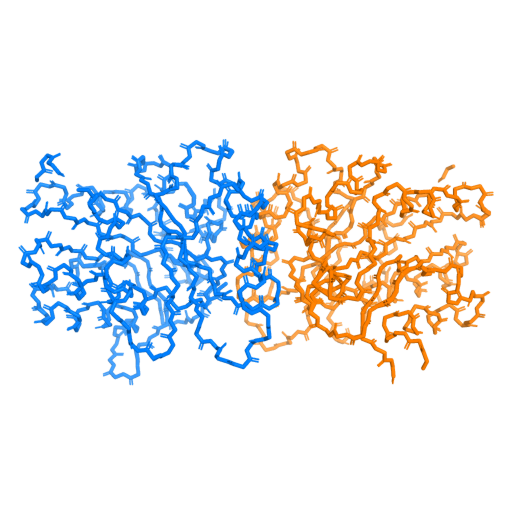5 ? 23.386 38.901 75.853 1.00 12.33 92 SER A CA 1
ATOM 845 C C . SER A 1 95 ? 24.227 39.561 74.777 1.00 14.04 92 SER A C 1
ATOM 846 O O . SER A 1 95 ? 23.869 39.519 73.599 1.00 13.78 92 SER A O 1
ATOM 849 N N . ILE A 1 96 ? 25.377 40.121 75.172 1.00 13.69 93 ILE A N 1
ATOM 850 C CA . ILE A 1 96 ? 26.288 40.743 74.215 1.00 12.71 93 ILE A CA 1
ATOM 851 C C . ILE A 1 96 ? 26.738 39.696 73.187 1.00 15.59 93 ILE A C 1
ATOM 852 O O . ILE A 1 96 ? 26.739 39.990 71.987 1.00 14.79 93 ILE A O 1
ATOM 857 N N . GLU A 1 97 ? 27.106 38.477 73.647 1.00 13.76 94 GLU A N 1
ATOM 858 C CA . GLU A 1 97 ? 27.552 37.426 72.750 1.00 14.38 94 GLU A CA 1
ATOM 859 C C . GLU A 1 97 ? 26.475 37.043 71.736 1.00 15.40 94 GLU A C 1
ATOM 860 O O . GLU A 1 97 ? 26.782 36.894 70.558 1.00 14.70 94 GLU A O 1
ATOM 866 N N . ASN A 1 98 ? 25.223 36.923 72.179 1.00 13.16 95 ASN A N 1
ATOM 867 C CA . ASN A 1 98 ? 24.149 36.552 71.257 1.00 12.87 95 ASN A CA 1
ATOM 868 C C . ASN A 1 98 ? 23.878 37.660 70.248 1.00 12.76 95 ASN A C 1
ATOM 869 O O . ASN A 1 98 ? 23.644 37.358 69.071 1.00 13.87 95 ASN A O 1
ATOM 874 N N . LEU A 1 99 ? 23.944 38.929 70.685 1.00 11.27 96 LEU A N 1
ATOM 875 C CA . LEU A 1 99 ? 23.721 40.034 69.744 1.00 10.59 96 LEU A CA 1
ATOM 876 C C . LEU A 1 99 ? 24.881 40.130 68.760 1.00 13.02 96 LEU A C 1
ATOM 877 O O . LEU A 1 99 ? 24.666 40.391 67.574 1.00 12.17 96 LEU A O 1
ATOM 882 N N . LYS A 1 100 ? 26.119 39.949 69.267 1.00 10.57 97 LYS A N 1
ATOM 883 C CA . LYS A 1 100 ? 27.311 40.017 68.422 1.00 11.40 97 LYS A CA 1
ATOM 884 C C . LYS A 1 100 ? 27.244 38.936 67.326 1.00 14.88 97 LYS A C 1
ATOM 885 O O . LYS A 1 100 ? 27.508 39.226 66.163 1.00 13.84 97 LYS A O 1
ATOM 891 N N . GLN A 1 101 ? 26.838 37.707 67.696 1.00 12.21 98 GLN A N 1
ATOM 892 C CA . GLN A 1 101 ? 26.702 36.608 66.746 1.00 12.82 98 GLN A CA 1
ATOM 893 C C . GLN A 1 101 ? 25.603 36.909 65.727 1.00 13.29 98 GLN A C 1
ATOM 894 O O . GLN A 1 101 ? 25.799 36.686 64.526 1.00 13.79 98 GLN A O 1
ATOM 900 N N . PHE A 1 102 ? 24.472 37.451 66.187 1.00 11.95 99 PHE A N 1
ATOM 901 C CA . PHE A 1 102 ? 23.365 37.779 65.286 1.00 12.00 99 PHE A CA 1
ATOM 902 C C . PHE A 1 102 ? 23.801 38.800 64.207 1.00 14.14 99 PHE A C 1
ATOM 903 O O . PHE A 1 102 ? 23.451 38.670 63.034 1.00 13.13 99 PHE A O 1
ATOM 911 N N . ILE A 1 103 ? 24.572 39.814 64.622 1.00 10.14 100 ILE A N 1
ATOM 912 C CA . ILE A 1 103 ? 25.033 40.848 63.712 1.00 9.21 100 ILE A CA 1
ATOM 913 C C . ILE A 1 103 ? 26.130 40.301 62.798 1.00 12.49 100 ILE A C 1
ATOM 914 O O . ILE A 1 103 ? 26.018 40.448 61.589 1.00 12.59 100 ILE A O 1
ATOM 919 N N . GLU A 1 104 ? 27.194 39.683 63.378 1.00 10.39 101 GLU A N 1
ATOM 920 C CA . GLU A 1 104 ? 28.325 39.173 62.600 1.00 10.60 101 GLU A CA 1
ATOM 921 C C . GLU A 1 104 ? 27.932 38.068 61.635 1.00 13.84 101 GLU A C 1
ATOM 922 O O . GLU A 1 104 ? 28.584 37.918 60.593 1.00 14.47 101 GLU A O 1
ATOM 928 N N . ASP A 1 105 ? 26.838 37.335 61.933 1.00 12.05 102 ASP A N 1
ATOM 929 C CA . ASP A 1 105 ? 26.366 36.297 61.011 1.00 13.22 102 ASP A CA 1
ATOM 930 C C . ASP A 1 105 ? 25.910 36.895 59.668 1.00 14.64 102 ASP A C 1
ATOM 931 O O . ASP A 1 105 ? 25.866 36.167 58.661 1.00 15.78 102 ASP A O 1
ATOM 936 N N . LYS A 1 106 ? 25.627 38.207 59.620 1.00 11.76 103 LYS A N 1
ATOM 937 C CA . LYS A 1 106 ? 25.193 38.829 58.358 1.00 11.68 103 LYS A CA 1
ATOM 938 C C . LYS A 1 106 ? 26.376 39.071 57.437 1.00 14.50 103 LYS A C 1
ATOM 939 O 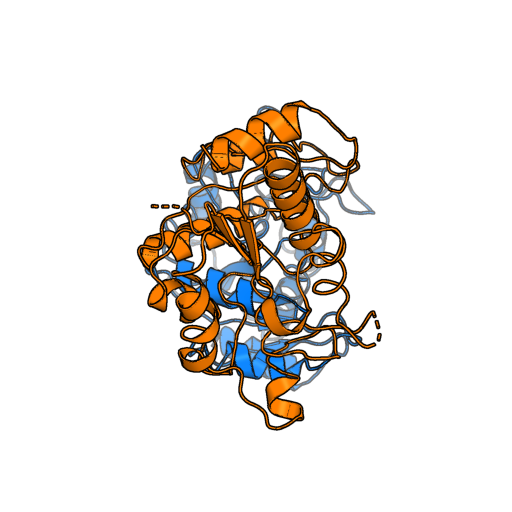O . LYS A 1 106 ? 26.165 39.389 56.272 1.00 13.61 103 LYS A O 1
ATOM 945 N N . TYR A 1 107 ? 27.608 39.023 57.967 1.00 12.02 104 TYR A N 1
ATOM 946 C CA . TYR A 1 107 ? 28.772 39.420 57.183 1.00 12.64 104 TYR A CA 1
ATOM 947 C C . TYR A 1 107 ? 29.068 38.544 55.968 1.00 15.50 104 TYR A C 1
ATOM 948 O O . TYR A 1 107 ? 29.825 38.972 55.090 1.00 17.18 104 TYR A O 1
ATOM 957 N N . ASN A 1 108 ? 28.510 37.331 55.901 1.00 14.07 105 ASN A N 1
ATOM 958 C CA . ASN A 1 108 ? 28.757 36.505 54.719 1.00 15.44 105 ASN A CA 1
ATOM 959 C C . ASN A 1 108 ? 27.687 36.732 53.617 1.00 18.53 105 ASN A C 1
ATOM 960 O O . ASN A 1 108 ? 27.680 36.032 52.604 1.00 19.97 105 ASN A O 1
ATOM 965 N N . GLN A 1 109 ? 26.784 37.692 53.824 1.00 14.31 106 GLN A N 1
ATOM 966 C CA . GLN A 1 109 ? 25.752 37.996 52.838 1.00 13.04 106 GLN A CA 1
ATOM 967 C C . GLN A 1 109 ? 26.287 38.968 51.783 1.00 15.34 106 GLN A C 1
ATOM 968 O O . GLN A 1 109 ? 27.279 39.667 52.011 1.00 14.69 106 GLN A O 1
ATOM 974 N N . ASP A 1 110 ? 25.618 39.011 50.617 1.00 15.79 107 ASP A N 1
ATOM 975 C CA . ASP A 1 110 ? 26.008 39.903 49.529 1.00 15.88 107 ASP A CA 1
ATOM 976 C C . ASP A 1 110 ? 25.414 41.270 49.808 1.00 18.16 107 ASP A C 1
ATOM 977 O O . ASP A 1 110 ? 24.326 41.619 49.316 1.00 18.80 107 ASP A O 1
ATOM 982 N N . LEU A 1 111 ? 26.091 42.011 50.692 1.00 13.20 108 LEU A N 1
ATOM 983 C CA . LEU A 1 111 ? 25.643 43.340 51.099 1.00 12.31 108 LEU A CA 1
ATOM 984 C C . LEU A 1 111 ? 26.807 44.298 51.005 1.00 15.01 108 LEU A C 1
ATOM 985 O O . LEU A 1 111 ? 27.934 43.952 51.370 1.00 15.69 108 LEU A O 1
ATOM 990 N N . ASP A 1 112 ? 26.531 45.513 50.534 1.00 12.31 109 ASP A N 1
ATOM 991 C CA . ASP A 1 112 ? 27.527 46.570 50.452 1.00 12.62 109 ASP A CA 1
ATOM 992 C C . ASP A 1 112 ? 27.551 47.363 51.771 1.00 13.83 109 ASP A C 1
ATOM 993 O O . ASP A 1 112 ? 28.608 47.859 52.164 1.00 13.73 109 ASP A O 1
ATOM 998 N N . ILE A 1 113 ? 26.386 47.521 52.435 1.00 10.55 110 ILE A N 1
ATOM 999 C CA . ILE A 1 113 ? 26.244 48.287 53.653 1.00 10.65 110 ILE A CA 1
ATOM 1000 C C . ILE A 1 113 ? 25.334 47.579 54.644 1.00 11.03 110 ILE A C 1
ATOM 1001 O O . ILE A 1 113 ? 24.271 47.056 54.260 1.00 10.60 110 ILE A O 1
ATOM 1006 N N . LEU A 1 114 ? 25.775 47.512 55.903 1.00 10.33 111 LEU A N 1
ATOM 1007 C CA . LEU A 1 114 ? 24.977 46.973 56.990 1.00 9.23 111 LEU A CA 1
ATOM 1008 C C . LEU A 1 114 ? 24.795 48.046 58.033 1.00 11.95 111 LEU A C 1
ATOM 1009 O O . LEU A 1 114 ? 25.763 48.540 58.616 1.00 12.01 111 LEU A O 1
ATOM 1014 N N . PHE A 1 115 ? 23.536 48.405 58.289 1.00 10.39 112 PHE A N 1
ATOM 1015 C CA . PHE A 1 115 ? 23.213 49.350 59.348 1.00 9.08 112 PHE A CA 1
ATOM 1016 C C . PHE A 1 115 ? 22.722 48.556 60.529 1.00 10.91 112 PHE A C 1
ATOM 1017 O O . PHE A 1 115 ? 22.007 47.559 60.345 1.00 10.19 112 PHE A O 1
ATOM 1025 N N . ILE A 1 116 ? 23.094 48.978 61.741 1.00 8.59 113 ILE A N 1
ATOM 1026 C CA . ILE A 1 116 ? 22.568 48.330 62.946 1.00 8.74 113 ILE A CA 1
ATOM 1027 C C . ILE A 1 116 ? 21.980 49.433 63.810 1.00 12.27 113 ILE A C 1
ATOM 1028 O O . ILE A 1 116 ? 22.741 50.235 64.375 1.00 11.64 113 ILE A O 1
ATOM 1033 N N . GLU A 1 117 ? 20.645 49.492 63.933 1.00 9.14 114 GLU A N 1
ATOM 1034 C CA . GLU A 1 117 ? 20.011 50.508 64.746 1.00 9.42 114 GLU A CA 1
ATOM 1035 C C . GLU A 1 117 ? 19.974 50.019 66.187 1.00 12.94 114 GLU A C 1
ATOM 1036 O O . GLU A 1 117 ? 19.391 48.967 66.473 1.00 12.19 114 GLU A O 1
ATOM 1042 N N . GLY A 1 118 ? 20.566 50.810 67.073 1.00 11.83 115 GLY A N 1
ATOM 1043 C CA . GLY A 1 118 ? 20.620 50.488 68.491 1.00 12.98 115 GLY A CA 1
ATOM 1044 C C . GLY A 1 118 ? 19.321 50.726 69.232 1.00 14.85 115 GLY A C 1
ATOM 1045 O O . GLY A 1 118 ? 18.302 51.103 68.637 1.00 14.30 115 GLY A O 1
ATOM 1046 N N A ALA A 1 119 ? 19.320 50.519 70.574 0.50 12.82 116 ALA A N 1
ATOM 1047 N N B ALA A 1 119 ? 19.402 50.446 70.531 0.50 13.39 116 ALA A N 1
ATOM 1048 C CA A ALA A 1 119 ? 18.113 50.599 71.430 0.50 12.74 116 ALA A CA 1
ATOM 1049 C CA B ALA A 1 119 ? 18.394 50.637 71.541 0.50 13.67 116 ALA A CA 1
ATOM 1050 C C A ALA A 1 119 ? 17.968 51.789 72.434 0.50 16.26 116 ALA A C 1
ATOM 1051 C C B ALA A 1 119 ? 18.903 51.809 72.371 0.50 18.51 116 ALA A C 1
ATOM 1052 O O A ALA A 1 119 ? 17.319 51.645 73.469 0.50 15.51 116 ALA A O 1
ATOM 1053 O O B ALA A 1 119 ? 19.857 51.684 73.136 0.50 20.21 116 ALA A O 1
ATOM 1056 N N . GLY A 1 120 ? 18.409 52.964 72.014 1.00 17.14 117 GLY A N 1
ATOM 1057 C CA . GLY A 1 120 ? 18.515 54.216 72.745 1.00 17.21 117 GLY A CA 1
ATOM 1058 C C . GLY A 1 120 ? 19.894 54.833 72.621 1.00 19.37 117 GLY A C 1
ATOM 1059 O O . GLY A 1 120 ? 20.468 54.880 71.534 1.00 20.18 117 GLY A O 1
ATOM 1060 N N . GLY A 1 121 ? 20.426 55.279 73.742 1.00 14.61 118 GLY A N 1
ATOM 1061 C CA . GLY A 1 121 ? 21.695 55.972 73.807 1.00 12.28 118 GLY A CA 1
ATOM 1062 C C . GLY A 1 121 ? 22.888 55.057 73.930 1.00 12.47 118 GLY A C 1
ATOM 1063 O O . GLY A 1 121 ? 22.747 53.843 74.014 1.00 12.95 118 GLY A O 1
ATOM 1064 N N . LEU A 1 122 ? 24.073 55.632 73.993 1.00 9.06 119 LEU A N 1
ATOM 1065 C CA . LEU A 1 122 ? 25.316 54.852 74.030 1.00 8.85 119 LEU A CA 1
ATOM 1066 C C . LEU A 1 122 ? 25.418 53.961 75.247 1.00 12.15 119 LEU A C 1
ATOM 1067 O O . LEU A 1 122 ? 25.875 52.815 75.130 1.00 12.09 119 LEU A O 1
ATOM 1072 N N . LEU A 1 123 ? 25.032 54.497 76.406 1.00 9.26 120 LEU A N 1
ATOM 1073 C CA . LEU A 1 123 ? 25.104 53.773 77.666 1.00 8.74 120 LEU A CA 1
ATOM 1074 C C . LEU A 1 123 ? 23.765 53.244 78.140 1.00 11.57 120 LEU A C 1
ATOM 1075 O O . LEU A 1 123 ? 23.592 53.008 79.345 1.00 12.30 120 LEU A O 1
ATOM 1080 N N A THR A 1 124 ? 22.801 53.075 77.228 0.50 9.79 121 THR A N 1
ATOM 1081 N N B THR A 1 124 ? 22.822 53.016 77.194 0.50 9.84 121 THR A N 1
ATOM 1082 C CA A THR A 1 124 ? 21.564 52.440 77.647 0.50 10.18 121 THR A CA 1
ATOM 1083 C CA B THR A 1 124 ? 21.558 52.353 77.494 0.50 9.81 121 THR A CA 1
ATOM 1084 C C A THR A 1 124 ? 21.918 50.977 77.964 0.50 12.47 121 THR A C 1
ATOM 1085 C C B THR A 1 124 ? 21.956 50.947 77.966 0.50 11.84 121 THR A C 1
ATOM 1086 O O A THR A 1 124 ? 22.663 50.335 77.223 0.50 12.35 121 THR A O 1
ATOM 1087 O O B THR A 1 124 ? 22.681 50.241 77.256 0.50 11.04 121 THR A O 1
ATOM 1094 N N . PRO A 1 125 ? 21.496 50.488 79.140 1.00 9.37 122 PRO A N 1
ATOM 1095 C CA . PRO A 1 125 ? 21.883 49.138 79.561 1.00 9.88 122 PRO A CA 1
ATOM 1096 C C . PRO A 1 125 ? 21.277 48.015 78.742 1.00 14.21 122 PRO A C 1
ATOM 1097 O O . PRO A 1 125 ? 20.157 48.122 78.251 1.00 14.20 122 PRO A O 1
ATOM 1101 N N . TYR A 1 126 ? 22.030 46.912 78.620 1.00 11.52 123 TYR A N 1
ATOM 1102 C CA . TYR A 1 126 ? 21.453 45.688 78.090 1.00 11.57 123 TYR A CA 1
ATOM 1103 C C . TYR A 1 126 ? 21.220 44.728 79.277 1.00 14.53 123 TYR A C 1
ATOM 1104 O O . TYR A 1 126 ? 20.524 43.722 79.137 1.00 15.82 123 TYR A O 1
ATOM 1113 N N . SER A 1 127 ? 21.807 45.040 80.452 1.00 11.66 124 SER A N 1
ATOM 1114 C CA . SER A 1 127 ? 21.670 44.254 81.679 1.00 11.49 124 SER A CA 1
ATOM 1115 C C . SER A 1 127 ? 22.154 45.118 82.845 1.00 14.56 124 SER A C 1
ATOM 1116 O O . SER A 1 127 ? 22.594 46.265 82.642 1.00 13.36 124 SER A O 1
ATOM 1119 N N . ASP A 1 128 ? 22.212 44.526 84.037 1.00 13.59 125 ASP A N 1
ATOM 1120 C CA . ASP A 1 128 ? 22.735 45.228 85.201 1.00 13.29 125 ASP A CA 1
ATOM 1121 C C . ASP A 1 128 ? 24.262 45.380 85.149 1.00 17.36 125 ASP A C 1
ATOM 1122 O O . ASP A 1 128 ? 24.824 46.010 86.051 1.00 18.35 125 ASP A O 1
ATOM 1127 N N . HIS A 1 129 ? 24.938 44.828 84.106 1.00 13.09 126 HIS A N 1
ATOM 1128 C CA . HIS A 1 129 ? 26.400 44.924 84.020 1.00 13.21 126 HIS A CA 1
ATOM 1129 C C . HIS A 1 129 ? 26.932 45.270 82.640 1.00 15.85 126 HIS A C 1
ATOM 1130 O O . HIS A 1 129 ? 28.146 45.315 82.453 1.00 15.29 126 HIS A O 1
ATOM 1137 N N . THR A 1 130 ? 26.046 45.488 81.671 1.00 12.83 127 THR A N 1
ATOM 1138 C CA . THR A 1 130 ? 26.477 45.792 80.297 1.00 10.78 127 THR A CA 1
ATOM 1139 C C . THR A 1 130 ? 25.627 46.892 79.734 1.00 12.01 127 THR A C 1
ATOM 1140 O O . THR A 1 130 ? 24.489 47.101 80.175 1.00 12.52 127 THR A O 1
ATOM 1144 N N . THR A 1 131 ? 26.165 47.573 78.720 1.00 11.63 128 THR A N 1
ATOM 1145 C CA . THR A 1 131 ? 25.475 48.644 78.025 1.00 11.18 128 THR A CA 1
ATOM 1146 C C . THR A 1 131 ? 25.670 48.433 76.532 1.00 12.40 128 THR A C 1
ATOM 1147 O O . THR A 1 131 ? 26.474 47.581 76.097 1.00 12.28 128 THR A O 1
ATOM 1151 N N A GLN A 1 132 ? 24.955 49.244 75.724 0.50 10.85 129 GLN A N 1
ATOM 1152 N N B GLN A 1 132 ? 25.019 49.269 75.737 0.50 10.54 129 GLN A N 1
ATOM 1153 C CA A GLN A 1 132 ? 25.072 49.187 74.259 0.50 10.57 129 GLN A CA 1
ATOM 1154 C CA B GLN A 1 132 ? 25.168 49.196 74.289 0.50 10.25 129 GLN A CA 1
ATOM 1155 C C A GLN A 1 132 ? 26.523 49.337 73.850 0.50 11.44 129 GLN A C 1
ATOM 1156 C C B GLN A 1 132 ? 26.630 49.386 73.875 0.50 11.84 129 GLN A C 1
ATOM 1157 O O A GLN A 1 132 ? 26.972 48.674 72.908 0.50 12.29 129 GLN A O 1
ATOM 1158 O O B GLN A 1 132 ? 27.089 48.767 72.905 0.50 11.39 129 GLN A O 1
ATOM 1169 N N A LEU A 1 133 ? 27.276 50.200 74.571 0.50 8.27 130 LEU A N 1
ATOM 1170 N N B LEU A 1 133 ? 27.380 50.217 74.634 0.50 9.95 130 LEU A N 1
ATOM 1171 C CA A LEU A 1 133 ? 28.681 50.424 74.262 0.50 8.21 130 LEU A CA 1
ATOM 1172 C CA B LEU A 1 133 ? 28.794 50.449 74.347 0.50 10.90 130 LEU A CA 1
ATOM 1173 C C A LEU A 1 133 ? 29.486 49.113 74.268 0.50 11.36 130 LEU A C 1
ATOM 1174 C C B LEU A 1 133 ? 29.582 49.136 74.346 0.50 13.03 130 LEU A C 1
ATOM 1175 O O A LEU A 1 133 ? 30.321 48.930 73.387 0.50 10.34 130 LEU A O 1
ATOM 1176 O O B LEU A 1 133 ? 30.492 48.972 73.538 0.50 12.45 130 LEU A O 1
ATOM 1185 N N . ASP A 1 134 ? 29.206 48.187 75.212 1.00 9.44 131 ASP A N 1
ATOM 1186 C CA . ASP A 1 134 ? 29.910 46.907 75.247 1.00 9.94 131 ASP A CA 1
ATOM 1187 C C . ASP A 1 134 ? 29.739 46.130 73.947 1.00 12.35 131 ASP A C 1
ATOM 1188 O O . ASP A 1 134 ? 30.700 45.511 73.470 1.00 14.01 131 ASP A O 1
ATOM 1193 N N . LEU A 1 135 ? 28.536 46.200 73.341 1.00 9.53 132 LEU A N 1
ATOM 1194 C CA . LEU A 1 135 ? 28.321 45.527 72.069 1.00 9.10 132 LEU A CA 1
ATOM 1195 C C . LEU A 1 135 ? 29.091 46.258 70.964 1.00 11.15 132 LEU A C 1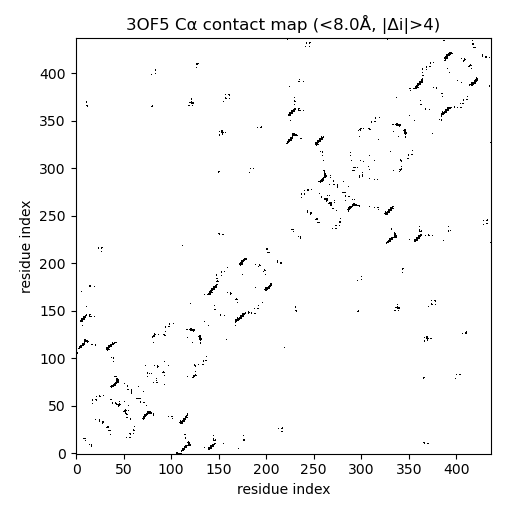
ATOM 1196 O O . LEU A 1 135 ? 29.715 45.618 70.122 1.00 10.34 132 LEU A O 1
ATOM 1201 N N . ILE A 1 136 ? 28.985 47.598 70.944 1.00 9.06 133 ILE A N 1
ATOM 1202 C CA . ILE A 1 136 ? 29.680 48.384 69.923 1.00 10.03 133 ILE A CA 1
ATOM 1203 C C . ILE A 1 136 ? 31.180 48.105 69.970 1.00 13.40 133 ILE A C 1
ATOM 1204 O O . ILE A 1 136 ? 31.797 47.893 68.907 1.00 12.82 133 ILE A O 1
ATOM 1209 N N A LYS A 1 137 ? 31.764 48.086 71.184 0.50 11.62 134 LYS A N 1
ATOM 1210 N N B LYS A 1 137 ? 31.778 48.079 71.182 0.50 11.45 134 LYS A N 1
ATOM 1211 C CA A LYS A 1 137 ? 33.179 47.780 71.379 0.50 12.48 134 LYS A CA 1
ATOM 1212 C CA B LYS A 1 137 ? 33.209 47.792 71.345 0.50 12.23 134 LYS A CA 1
ATOM 1213 C C A LYS A 1 137 ? 33.505 46.420 70.799 0.50 15.88 134 LYS A C 1
ATOM 1214 C C B LYS A 1 137 ? 33.565 46.374 70.893 0.50 16.69 134 LYS A C 1
ATOM 1215 O O A LYS A 1 137 ? 34.465 46.312 70.021 0.50 16.81 134 LYS A O 1
ATOM 1216 O O B LYS A 1 137 ? 34.638 46.178 70.317 0.50 18.65 134 LYS A O 1
ATOM 1227 N N . ALA A 1 138 ? 32.673 45.394 71.126 1.00 12.87 135 ALA A N 1
ATOM 1228 C CA . ALA A 1 138 ? 32.879 44.004 70.699 1.00 13.14 135 ALA A CA 1
ATOM 1229 C C . ALA A 1 138 ? 32.839 43.881 69.188 1.00 14.72 135 ALA A C 1
ATOM 1230 O O . ALA A 1 138 ? 33.603 43.100 68.620 1.00 15.84 135 ALA A O 1
ATOM 1232 N N . LEU A 1 139 ? 31.980 44.676 68.535 1.00 11.31 136 LEU A N 1
ATOM 1233 C CA . LEU A 1 139 ? 31.854 44.611 67.084 1.00 10.89 136 LEU A CA 1
ATOM 1234 C C . LEU A 1 139 ? 32.994 45.280 66.340 1.00 14.07 136 LEU A C 1
ATOM 1235 O O . LEU A 1 139 ? 33.262 44.908 65.192 1.00 14.58 136 LEU A O 1
ATOM 1240 N N A GLN A 1 140 ? 33.653 46.288 66.949 0.50 12.40 137 GLN A N 1
ATOM 1241 N N B GLN A 1 140 ? 33.584 46.326 66.950 0.50 12.17 137 GLN A N 1
ATOM 1242 C CA A GLN A 1 140 ? 34.771 46.999 66.299 0.50 13.24 137 GLN A CA 1
ATOM 1243 C CA B GLN A 1 140 ? 34.693 47.092 66.370 0.50 13.33 137 GLN A CA 1
ATOM 1244 C C A GLN A 1 140 ? 34.316 47.655 64.976 0.50 14.42 137 GLN A C 1
ATOM 1245 C C B GLN A 1 140 ? 34.312 47.682 65.019 0.50 14.61 137 GLN A C 1
ATOM 1246 O O A GLN A 1 140 ? 34.974 47.502 63.939 0.50 15.25 137 GLN A O 1
ATOM 1247 O O B GLN A 1 140 ? 35.009 47.512 64.013 0.50 15.69 137 GLN A O 1
ATOM 1258 N N . ILE A 1 141 ? 33.162 48.336 65.002 1.00 11.98 138 ILE A N 1
ATOM 1259 C CA . ILE A 1 141 ? 32.637 49.000 63.818 1.00 10.61 138 ILE A CA 1
ATOM 1260 C C . ILE A 1 141 ? 32.376 50.466 64.155 1.00 12.31 138 ILE A C 1
ATOM 1261 O O . ILE A 1 141 ? 32.210 50.801 65.337 1.00 13.55 138 ILE A O 1
ATOM 1266 N N . PRO A 1 142 ? 32.274 51.341 63.135 1.00 12.16 139 PRO A N 1
ATOM 1267 C CA . PRO A 1 142 ? 32.018 52.752 63.416 1.00 11.68 139 PRO A CA 1
ATOM 1268 C C . PRO A 1 142 ? 30.582 53.024 63.845 1.00 11.95 139 PRO A C 1
ATOM 1269 O O . PRO A 1 142 ? 29.660 52.261 63.538 1.00 12.15 139 PRO A O 1
ATOM 1273 N N . VAL A 1 143 ? 30.380 54.175 64.466 1.00 10.15 140 VAL A N 1
ATOM 1274 C CA . VAL A 1 143 ? 29.082 54.635 64.918 1.00 9.71 140 VAL A CA 1
ATOM 1275 C C . VAL A 1 143 ? 28.591 55.839 64.140 1.00 13.28 140 VAL A C 1
ATOM 1276 O O . VAL A 1 143 ? 29.379 56.713 63.768 1.00 13.14 140 VAL A O 1
ATOM 1280 N N A LEU A 1 144 ? 27.267 55.884 63.910 0.50 8.74 141 LEU A N 1
ATOM 1281 N N B LEU A 1 144 ? 27.276 55.904 63.917 0.50 11.38 141 LEU A N 1
ATOM 1282 C CA A LEU A 1 144 ? 26.574 57.067 63.406 0.50 8.34 141 LEU A CA 1
ATOM 1283 C CA B LEU A 1 144 ? 26.617 57.064 63.323 0.50 12.21 141 LEU A CA 1
ATOM 1284 C C A LEU A 1 144 ? 25.743 57.576 64.569 0.50 10.48 141 LEU A C 1
ATOM 1285 C C B LEU A 1 144 ? 25.673 57.612 64.423 0.50 12.80 141 LEU A C 1
ATOM 1286 O O A LEU A 1 144 ? 25.007 56.810 65.200 0.50 10.01 141 LEU A O 1
ATOM 1287 O O B LEU A 1 144 ? 24.780 56.898 64.867 0.50 13.34 141 LEU A O 1
ATOM 1296 N N . LEU A 1 145 ? 25.931 58.846 64.915 1.00 9.54 142 LEU A N 1
ATOM 1297 C CA . LEU A 1 145 ? 25.197 59.427 66.022 1.00 9.61 142 LEU A CA 1
ATOM 1298 C C . LEU A 1 145 ? 24.086 60.336 65.529 1.00 13.04 142 LEU A C 1
ATOM 1299 O O . LEU A 1 145 ? 24.347 61.284 64.794 1.00 13.52 142 LEU A O 1
ATOM 1304 N N . VAL A 1 146 ? 22.870 60.080 65.987 1.00 9.87 143 VAL A N 1
ATOM 1305 C CA . VAL A 1 146 ? 21.723 60.909 65.669 1.00 8.55 143 VAL A CA 1
ATOM 1306 C C . VAL A 1 146 ? 21.448 61.806 66.871 1.00 9.79 143 VAL A C 1
ATOM 1307 O O . VAL A 1 146 ? 21.228 61.303 67.982 1.00 9.67 143 VAL A O 1
ATOM 1311 N N . SER A 1 147 ? 21.494 63.137 66.654 1.00 9.50 144 SER A N 1
ATOM 1312 C CA . SER A 1 147 ? 21.238 64.111 67.718 1.00 9.39 144 SER A CA 1
ATOM 1313 C C . SER A 1 147 ? 19.960 64.869 67.404 1.00 12.35 144 SER A C 1
ATOM 1314 O O . SER A 1 147 ? 19.923 65.536 66.375 1.00 12.15 144 SER A O 1
ATOM 1317 N N . ALA A 1 148 ? 18.925 64.828 68.281 1.00 12.11 145 ALA A N 1
ATOM 1318 C CA . ALA A 1 148 ? 17.728 65.631 68.053 1.00 13.45 145 ALA A CA 1
ATOM 1319 C C . ALA A 1 148 ? 18.089 67.028 68.567 1.00 13.80 145 ALA A C 1
ATOM 1320 O O . ALA A 1 148 ? 18.554 67.169 69.712 1.00 13.32 145 ALA A O 1
ATOM 1322 N N . ILE A 1 149 ? 17.902 68.034 67.728 1.00 12.12 146 ILE A N 1
ATOM 1323 C CA . ILE A 1 149 ? 18.236 69.396 68.099 1.00 10.86 146 ILE A CA 1
ATOM 1324 C C . ILE A 1 149 ? 17.106 69.975 68.901 1.00 16.52 146 ILE A C 1
ATOM 1325 O O . ILE A 1 149 ? 15.985 70.165 68.399 1.00 17.40 146 ILE A O 1
ATOM 1330 N N A LYS A 1 150 ? 17.402 70.231 70.175 0.50 13.23 147 LYS A N 1
ATOM 1331 N N B LYS A 1 150 ? 17.416 70.274 70.159 0.50 13.38 147 LYS A N 1
ATOM 1332 C CA A LYS A 1 150 ? 16.481 70.756 71.179 0.50 13.11 147 LYS A CA 1
ATOM 1333 C CA B LYS A 1 150 ? 16.501 70.836 71.144 0.50 13.39 147 LYS A CA 1
ATOM 1334 C C A LYS A 1 150 ? 17.328 71.248 72.352 0.50 15.54 147 LYS A C 1
ATOM 1335 C C B LYS A 1 150 ? 17.351 71.313 72.319 0.50 15.80 147 LYS A C 1
ATOM 1336 O O A LYS A 1 150 ? 18.487 70.839 72.457 0.50 13.82 147 LYS A O 1
ATOM 1337 O O B LYS A 1 150 ? 18.528 70.952 72.396 0.50 14.42 147 LYS A O 1
ATOM 1348 N N . VAL A 1 151 ? 16.778 72.095 73.242 1.00 14.42 148 VAL A N 1
ATOM 1349 C CA . VAL A 1 151 ? 17.549 72.575 74.400 1.00 15.25 148 VAL A CA 1
ATOM 1350 C C . VAL A 1 151 ? 18.071 71.369 75.200 1.00 16.30 148 VAL A C 1
ATOM 1351 O O . VAL A 1 151 ? 17.315 70.441 75.474 1.00 15.37 148 VAL A O 1
ATOM 1355 N N . GLY A 1 152 ? 19.377 71.356 75.438 1.00 13.12 149 GLY A N 1
ATOM 1356 C CA . GLY A 1 152 ? 20.037 70.284 76.164 1.00 12.27 149 GLY A CA 1
ATOM 1357 C C . GLY A 1 152 ? 20.797 69.347 75.252 1.00 13.79 149 GLY A C 1
ATOM 1358 O O . GLY A 1 152 ? 21.621 68.545 75.725 1.00 12.39 149 GLY A O 1
ATOM 1359 N N . CYS A 1 153 ? 20.545 69.453 73.929 1.00 11.39 150 CYS A N 1
ATOM 1360 C CA . CYS A 1 153 ? 21.202 68.563 72.978 1.00 9.66 150 CYS A CA 1
ATOM 1361 C C . CYS A 1 153 ? 22.694 68.736 72.933 1.00 10.74 150 CYS A C 1
ATOM 1362 O O . CYS A 1 153 ? 23.385 67.774 72.580 1.00 10.67 150 CYS A O 1
ATOM 1365 N N . ILE A 1 154 ? 23.215 69.942 73.240 1.00 9.64 151 ILE A N 1
ATOM 1366 C CA . ILE A 1 154 ? 24.654 70.119 73.145 1.00 8.58 151 ILE A CA 1
ATOM 1367 C C . ILE A 1 154 ? 25.347 69.266 74.196 1.00 10.02 151 ILE A C 1
ATOM 1368 O O . ILE A 1 154 ? 26.240 68.477 73.863 1.00 10.10 151 ILE A O 1
ATOM 1373 N N . ASN A 1 155 ? 24.917 69.407 75.449 1.00 9.12 152 ASN A N 1
ATOM 1374 C CA . ASN A 1 155 ? 25.470 68.590 76.518 1.00 8.82 152 ASN A CA 1
ATOM 1375 C C . ASN A 1 155 ? 25.417 67.081 76.151 1.00 10.77 152 ASN A C 1
ATOM 1376 O O . ASN A 1 155 ? 26.433 66.370 76.217 1.00 10.32 152 ASN A O 1
ATOM 1381 N N . HIS A 1 156 ? 24.254 66.602 75.700 1.00 9.02 153 HIS A N 1
ATOM 1382 C CA . HIS A 1 156 ? 24.135 65.177 75.401 1.00 7.72 153 HIS A CA 1
ATOM 1383 C C . HIS A 1 156 ? 24.964 64.712 74.229 1.00 10.51 153 HIS A C 1
ATOM 1384 O O . HIS A 1 156 ? 25.507 63.587 74.272 1.00 9.63 153 HIS A O 1
ATOM 1391 N N . THR A 1 157 ? 25.079 65.552 73.184 1.00 9.28 154 THR A N 1
ATOM 1392 C CA . THR A 1 157 ? 25.866 65.140 72.030 1.00 7.78 154 THR A CA 1
ATOM 1393 C C . THR A 1 157 ? 27.353 65.098 72.409 1.00 10.28 154 THR A C 1
ATOM 1394 O O . THR A 1 157 ? 28.041 64.139 72.047 1.00 10.50 154 THR A O 1
ATOM 1398 N N . LEU A 1 158 ? 27.852 66.135 73.123 1.00 10.01 155 LEU A N 1
ATOM 1399 C CA . LEU A 1 158 ? 29.263 66.163 73.514 1.00 8.98 155 LEU A CA 1
ATOM 1400 C C . LEU A 1 158 ? 29.587 65.012 74.475 1.00 10.21 155 LEU A C 1
ATOM 1401 O O . LEU A 1 158 ? 30.654 64.391 74.357 1.00 10.83 155 LEU A O 1
ATOM 1406 N N . LEU A 1 159 ? 28.690 64.731 75.433 1.00 8.04 156 LEU A N 1
ATOM 1407 C CA . LEU A 1 159 ? 28.934 63.625 76.358 1.00 7.00 156 LEU A CA 1
ATOM 1408 C C . LEU A 1 159 ? 29.037 62.318 75.590 1.00 9.69 156 LEU A C 1
ATOM 1409 O O . LEU A 1 159 ? 29.932 61.523 75.863 1.00 10.30 156 LEU A O 1
ATOM 1414 N N . THR A 1 160 ? 28.141 62.106 74.612 1.00 7.59 157 THR A N 1
ATOM 1415 C CA . THR A 1 160 ? 28.170 60.858 73.829 1.00 7.32 157 THR A CA 1
ATOM 1416 C C . THR A 1 160 ? 29.449 60.745 72.996 1.00 10.06 157 THR A C 1
ATOM 1417 O O . THR A 1 160 ? 30.092 59.694 73.004 1.00 9.61 157 THR A O 1
ATOM 1421 N N . ILE A 1 161 ? 29.834 61.832 72.304 1.00 8.76 158 ILE A N 1
ATOM 1422 C CA . ILE A 1 161 ? 31.059 61.795 71.503 1.00 8.51 158 ILE A CA 1
ATOM 1423 C C . ILE A 1 161 ? 32.254 61.527 72.390 1.00 10.24 158 ILE A C 1
ATOM 1424 O O . ILE A 1 161 ? 33.127 60.733 72.003 1.00 11.49 158 ILE A O 1
ATOM 1429 N N . ASN A 1 162 ? 32.327 62.178 73.571 1.00 8.65 159 ASN A N 1
ATOM 1430 C CA . ASN A 1 162 ? 33.499 61.962 74.431 1.00 8.37 159 ASN A CA 1
ATOM 1431 C C . ASN A 1 162 ? 33.588 60.537 74.908 1.00 10.47 159 ASN A C 1
ATOM 1432 O O . ASN A 1 162 ? 34.690 60.003 75.026 1.00 12.32 159 ASN A O 1
ATOM 1437 N N . GLU A 1 163 ? 32.440 59.918 75.219 1.00 8.93 160 GLU A N 1
ATOM 1438 C CA . GLU A 1 163 ? 32.459 58.533 75.659 1.00 8.41 160 GLU A CA 1
ATOM 1439 C C . GLU A 1 163 ? 32.957 57.612 74.531 1.00 10.93 160 GLU A C 1
ATOM 1440 O O . GLU A 1 163 ? 33.777 56.715 74.776 1.00 11.73 160 GLU A O 1
ATOM 1446 N N . LEU A 1 164 ? 32.533 57.882 73.277 1.00 8.60 161 LEU A N 1
ATOM 1447 C CA . LEU A 1 164 ? 33.028 57.093 72.127 1.00 9.41 161 LEU A CA 1
ATOM 1448 C C . LEU A 1 164 ? 34.549 57.240 72.019 1.00 13.09 161 LEU A C 1
ATOM 1449 O O . LEU A 1 164 ? 35.246 56.233 71.865 1.00 12.96 161 LEU A O 1
ATOM 1454 N N A ASN A 1 165 ? 35.052 58.484 72.107 0.50 10.43 162 ASN A N 1
ATOM 1455 N N B ASN A 1 165 ? 35.063 58.471 72.187 0.50 10.83 162 ASN A N 1
ATOM 1456 C CA A ASN A 1 165 ? 36.481 58.795 71.986 0.50 10.90 162 ASN A CA 1
ATOM 1457 C CA B ASN A 1 165 ? 36.501 58.739 72.109 0.50 11.98 162 ASN A CA 1
ATOM 1458 C C A ASN A 1 165 ? 37.313 58.096 73.054 0.50 14.31 162 ASN A C 1
ATOM 1459 C C B ASN A 1 165 ? 37.259 58.005 73.216 0.50 15.78 162 ASN A C 1
ATOM 1460 O O A ASN A 1 165 ? 38.428 57.647 72.754 0.50 15.35 162 ASN A O 1
ATOM 1461 O O B ASN A 1 165 ? 38.322 57.430 72.942 0.50 16.54 162 ASN A O 1
ATOM 1470 N N A ARG A 1 166 ? 36.782 58.000 74.297 0.50 11.59 163 ARG A N 1
ATOM 1471 N N B ARG A 1 166 ? 36.703 57.999 74.456 0.50 13.19 163 ARG A N 1
ATOM 1472 C CA A ARG A 1 166 ? 37.482 57.350 75.415 0.50 11.64 163 ARG A CA 1
ATOM 1473 C CA B ARG A 1 166 ? 37.327 57.332 75.609 0.50 13.78 163 ARG A CA 1
ATOM 1474 C C A ARG A 1 166 ? 37.683 55.869 75.145 0.50 14.35 163 ARG A C 1
ATOM 1475 C C B ARG A 1 166 ? 37.492 55.824 75.418 0.50 16.08 163 ARG A C 1
ATOM 1476 O O A ARG A 1 166 ? 38.747 55.331 75.466 0.50 14.48 163 ARG A O 1
ATOM 1477 O O B ARG A 1 166 ? 38.368 55.231 76.047 0.50 16.75 163 ARG A O 1
ATOM 1492 N N . HIS A 1 167 ? 36.673 55.218 74.537 1.00 12.00 164 HIS A N 1
ATOM 1493 C CA . HIS A 1 167 ? 36.719 53.794 74.244 1.00 13.56 164 HIS A CA 1
ATOM 1494 C C . HIS A 1 167 ? 37.218 53.461 72.872 1.00 16.92 164 HIS A C 1
ATOM 1495 O O . HIS A 1 167 ? 37.081 52.320 72.446 1.00 18.16 164 HIS A O 1
ATOM 1502 N N . ASN A 1 168 ? 37.820 54.446 72.184 1.00 14.64 165 ASN A N 1
ATOM 1503 C CA . ASN A 1 168 ? 38.431 54.254 70.865 1.00 16.47 165 ASN A CA 1
ATOM 1504 C C . ASN A 1 168 ? 37.443 53.725 69.832 1.00 17.79 165 ASN A C 1
ATOM 1505 O O . ASN A 1 168 ? 37.764 52.815 69.046 1.00 18.86 165 ASN A O 1
ATOM 1510 N N A ILE A 1 169 ? 36.207 54.272 69.845 0.50 11.49 166 ILE A N 1
ATOM 1511 N N B ILE A 1 169 ? 36.235 54.296 69.841 0.50 13.41 166 ILE A N 1
ATOM 1512 C CA A ILE A 1 169 ? 35.174 53.886 68.882 0.50 9.85 166 ILE A CA 1
ATOM 1513 C CA B ILE A 1 169 ? 35.201 53.939 68.886 0.50 12.71 166 ILE A CA 1
ATOM 1514 C C A ILE A 1 169 ? 35.075 54.977 67.826 0.50 15.57 166 ILE A C 1
ATOM 1515 C C B ILE A 1 169 ? 35.203 55.012 67.818 0.50 16.92 166 ILE A C 1
ATOM 1516 O O A ILE A 1 169 ? 34.815 56.139 68.163 0.50 15.54 166 ILE A O 1
ATOM 1517 O O B ILE A 1 169 ? 35.185 56.204 68.143 0.50 16.84 166 ILE A O 1
ATOM 1526 N N . LYS A 1 170 ? 35.258 54.595 66.549 1.00 13.50 167 LYS A N 1
ATOM 1527 C CA . LYS A 1 170 ? 35.222 55.520 65.423 1.00 14.15 167 LYS A CA 1
ATOM 1528 C C . LYS A 1 170 ? 33.839 56.152 65.278 1.00 14.73 167 LYS A C 1
ATOM 1529 O O . LYS A 1 170 ? 32.816 55.440 65.259 1.00 13.45 167 LYS A O 1
ATOM 1535 N N . LEU A 1 171 ? 33.799 57.485 65.205 1.00 11.90 168 LEU A N 1
ATOM 1536 C CA . LEU A 1 171 ? 32.552 58.189 64.936 1.00 11.34 168 LEU A CA 1
ATOM 1537 C C . LEU A 1 171 ? 32.583 58.460 63.436 1.00 16.19 168 LEU A C 1
ATOM 1538 O O . LEU A 1 171 ? 33.409 59.247 62.950 1.00 16.82 168 LEU A O 1
ATOM 1543 N N . ALA A 1 172 ? 31.747 57.727 62.694 1.00 12.67 169 ALA A N 1
ATOM 1544 C CA . ALA A 1 172 ? 31.646 57.865 61.242 1.00 14.12 169 ALA A CA 1
ATOM 1545 C C . ALA A 1 172 ? 31.045 59.226 60.912 1.00 17.36 169 ALA A C 1
ATOM 1546 O O . ALA A 1 172 ? 31.384 59.820 59.881 1.00 19.83 169 ALA A O 1
ATOM 1548 N N . GLY A 1 173 ? 30.170 59.700 61.792 1.00 13.78 170 GLY A N 1
ATOM 1549 C CA . GLY A 1 173 ? 29.560 61.009 61.661 1.00 13.99 170 GLY A CA 1
ATOM 1550 C C . GLY A 1 173 ? 28.410 61.197 62.613 1.00 13.82 170 GLY A C 1
ATOM 1551 O O . GLY A 1 173 ? 27.945 60.240 63.237 1.00 13.05 170 GLY A O 1
ATOM 1552 N N . TRP A 1 174 ? 27.995 62.453 62.770 1.00 12.47 171 TRP A N 1
ATOM 1553 C CA . TRP A 1 174 ? 26.816 62.798 63.532 1.00 12.04 171 TRP A CA 1
ATOM 1554 C C . TRP A 1 174 ? 25.821 63.533 62.652 1.00 13.32 171 TRP A C 1
ATOM 1555 O O . TRP A 1 174 ? 26.206 64.258 61.725 1.00 14.83 171 TRP A O 1
ATOM 1566 N N . ILE A 1 175 ? 24.543 63.278 62.913 1.00 10.67 172 ILE A N 1
ATOM 1567 C CA . ILE A 1 175 ? 23.436 63.813 62.133 1.00 10.44 172 ILE A CA 1
ATOM 1568 C C . ILE A 1 175 ? 22.573 64.669 63.016 1.00 11.95 172 ILE A C 1
ATOM 1569 O O . ILE A 1 175 ? 22.176 64.231 64.102 1.00 12.86 172 ILE A O 1
ATOM 1574 N N . ALA A 1 176 ? 22.240 65.871 62.527 1.00 10.49 173 ALA A N 1
ATOM 1575 C CA . ALA A 1 176 ? 21.364 66.763 63.275 1.00 10.63 173 ALA A CA 1
ATOM 1576 C C . ALA A 1 176 ? 19.939 66.495 62.834 1.00 14.45 173 ALA A C 1
ATOM 1577 O O . ALA A 1 176 ? 19.576 66.811 61.690 1.00 13.97 173 ALA A O 1
ATOM 1579 N N . ASN A 1 177 ? 19.132 65.870 63.712 1.00 11.26 174 ASN A N 1
ATOM 1580 C CA . ASN A 1 177 ? 17.761 65.622 63.369 1.00 12.16 174 ASN A CA 1
ATOM 1581 C C . ASN A 1 177 ? 16.939 66.786 63.893 1.00 18.37 174 ASN A C 1
ATOM 1582 O O . ASN A 1 177 ? 16.715 66.926 65.105 1.00 16.26 174 ASN A O 1
ATOM 1587 N N . CYS A 1 178 ? 16.527 67.651 62.967 1.00 16.84 175 CYS A N 1
ATOM 1588 C CA . CYS A 1 178 ? 15.775 68.840 63.309 1.00 18.15 175 CYS A CA 1
ATOM 1589 C C . CYS A 1 178 ? 14.299 68.521 63.093 1.00 27.98 175 CYS A C 1
ATOM 1590 O O . CYS A 1 178 ? 13.628 69.086 62.235 1.00 28.78 175 CYS A O 1
ATOM 1593 N N . ASN A 1 179 ? 13.831 67.553 63.910 1.00 27.19 176 ASN A N 1
ATOM 1594 C CA . ASN A 1 179 ? 12.493 66.961 63.942 1.00 28.42 176 ASN A CA 1
ATOM 1595 C C . ASN A 1 179 ? 11.434 67.880 64.540 1.00 32.59 176 ASN A C 1
ATOM 1596 O O . ASN A 1 179 ? 10.244 67.565 64.472 1.00 35.15 176 ASN A O 1
ATOM 1601 N N . ASP A 1 180 ? 11.856 69.001 65.132 1.00 27.56 177 ASP A N 1
ATOM 1602 C CA . ASP A 1 180 ? 10.938 69.967 65.714 1.00 28.08 177 ASP A CA 1
ATOM 1603 C C . ASP A 1 180 ? 11.306 71.345 65.166 1.00 31.27 177 ASP A C 1
ATOM 1604 O O . ASP A 1 180 ? 12.279 71.957 65.602 1.00 28.81 177 ASP A O 1
ATOM 1609 N N . SER A 1 181 ? 10.514 71.822 64.194 1.00 30.08 178 SER A N 1
ATOM 1610 C CA . SER A 1 181 ? 10.692 73.115 63.535 1.00 31.16 178 SER A CA 1
ATOM 1611 C C . SER A 1 181 ? 10.464 74.323 64.471 1.00 35.01 178 SER A C 1
ATOM 1612 O O . SER A 1 181 ? 10.827 75.444 64.108 1.00 36.22 178 SER A O 1
ATOM 1615 N N . ASN A 1 182 ? 9.873 74.090 65.666 1.00 30.58 179 ASN A N 1
ATOM 1616 C CA . ASN A 1 182 ? 9.590 75.115 66.673 1.00 31.47 179 ASN A CA 1
ATOM 1617 C C . ASN A 1 182 ? 10.781 75.402 67.592 1.00 30.90 179 ASN A C 1
ATOM 1618 O O . ASN A 1 182 ? 10.742 76.362 68.366 1.00 32.10 179 ASN A O 1
ATOM 1623 N N . ILE A 1 183 ? 11.844 74.590 67.493 1.00 24.41 180 ILE A N 1
ATOM 1624 C CA . ILE A 1 183 ? 13.052 74.782 68.290 1.00 21.78 180 ILE A CA 1
ATOM 1625 C C . ILE A 1 183 ? 13.780 76.016 67.816 1.00 23.43 180 ILE A C 1
ATOM 1626 O O . ILE A 1 183 ? 13.983 76.201 66.611 1.00 22.19 180 ILE A O 1
ATOM 1631 N N . LYS A 1 184 ? 14.166 76.855 68.776 1.00 20.35 181 LYS A N 1
ATOM 1632 C CA . LYS A 1 184 ? 14.863 78.092 68.511 1.00 20.38 181 LYS A CA 1
ATOM 1633 C C . LYS A 1 184 ? 16.350 77.828 68.356 1.00 21.82 181 LYS A C 1
ATOM 1634 O O . LYS A 1 184 ? 16.896 76.882 68.954 1.00 19.57 181 LYS A O 1
ATOM 1640 N N . TYR A 1 185 ? 17.011 78.662 67.552 1.00 18.79 182 TYR A N 1
ATOM 1641 C CA . TYR A 1 185 ? 18.467 78.650 67.345 1.00 17.38 182 TYR A CA 1
ATOM 1642 C C . TYR A 1 185 ? 19.035 77.286 66.946 1.00 17.77 182 TYR A C 1
ATOM 1643 O O . TYR A 1 185 ? 20.032 76.829 67.504 1.00 16.29 182 TYR A O 1
ATOM 1652 N N . ILE A 1 186 ? 18.403 76.645 65.975 1.00 15.57 183 ILE A N 1
ATOM 1653 C CA . ILE A 1 186 ? 18.855 75.346 65.496 1.00 13.67 183 ILE A CA 1
ATOM 1654 C C . ILE A 1 186 ? 20.264 75.427 64.911 1.00 16.30 183 ILE A C 1
ATOM 1655 O O . ILE A 1 186 ? 21.114 74.628 65.295 1.00 14.97 183 ILE A O 1
ATOM 1660 N N . ASP A 1 187 ? 20.520 76.385 63.993 1.00 16.82 184 ASP A N 1
ATOM 1661 C CA . ASP A 1 187 ? 21.849 76.473 63.397 1.00 16.48 184 ASP A CA 1
ATOM 1662 C C . ASP A 1 187 ? 22.928 76.845 64.401 1.00 18.10 184 ASP A C 1
ATOM 1663 O O . ASP A 1 187 ? 24.039 76.332 64.295 1.00 16.53 184 ASP A O 1
ATOM 1668 N N . GLU A 1 188 ? 22.595 77.699 65.393 1.00 15.34 185 GLU A N 1
ATOM 1669 C CA . GLU A 1 188 ? 23.530 78.084 66.454 1.00 14.65 185 GLU A CA 1
ATOM 1670 C C . GLU A 1 188 ? 23.920 76.846 67.274 1.00 16.50 185 GLU A C 1
ATOM 1671 O O . GLU A 1 188 ? 25.098 76.663 67.596 1.00 16.75 185 GLU A O 1
ATOM 1677 N N . GLN A 1 189 ? 22.942 75.973 67.593 1.00 13.10 186 GLN A N 1
ATOM 1678 C CA . GLN A 1 189 ? 23.263 74.778 68.373 1.00 12.51 186 GLN A CA 1
ATOM 1679 C C . GLN A 1 189 ? 24.116 73.803 67.565 1.00 13.92 186 GLN A C 1
ATOM 1680 O O . GLN A 1 189 ? 25.065 73.226 68.099 1.00 13.34 186 GLN A O 1
ATOM 1686 N N . ILE A 1 190 ? 23.792 73.621 66.277 1.00 12.51 187 ILE A N 1
ATOM 1687 C CA . ILE A 1 190 ? 24.605 72.731 65.452 1.00 11.58 187 ILE A CA 1
ATOM 1688 C C . ILE A 1 190 ? 26.039 73.278 65.388 1.00 15.52 187 ILE A C 1
ATOM 1689 O O . ILE A 1 190 ? 26.994 72.517 65.558 1.00 15.51 187 ILE A O 1
ATOM 1694 N N . ASN A 1 191 ? 26.181 74.593 65.179 1.00 14.09 188 ASN A N 1
ATOM 1695 C CA . ASN A 1 191 ? 27.489 75.218 65.113 1.00 14.46 188 ASN A CA 1
ATOM 1696 C C . ASN A 1 191 ? 28.260 74.991 66.431 1.00 17.83 188 ASN A C 1
ATOM 1697 O O . ASN A 1 191 ? 29.440 74.643 66.384 1.00 19.13 188 ASN A O 1
ATOM 1702 N N . THR A 1 192 ? 27.593 75.160 67.589 1.00 13.76 189 THR A N 1
ATOM 1703 C CA . THR A 1 192 ? 28.247 74.953 68.892 1.00 13.55 189 THR A CA 1
ATOM 1704 C C . THR A 1 192 ? 28.750 73.505 69.016 1.00 14.61 189 THR A C 1
ATOM 1705 O O . THR A 1 192 ? 29.884 73.284 69.434 1.00 16.34 189 THR A O 1
ATOM 1709 N N . ILE A 1 193 ? 27.929 72.518 68.601 1.00 11.53 190 ILE A N 1
ATOM 1710 C CA . ILE A 1 193 ? 28.363 71.136 68.682 1.00 11.37 190 ILE A CA 1
ATOM 1711 C C . ILE A 1 193 ? 29.571 70.904 67.791 1.00 14.02 190 ILE A C 1
ATOM 1712 O O . ILE A 1 193 ? 30.511 70.236 68.228 1.00 14.62 190 ILE A O 1
ATOM 1717 N N . GLU A 1 194 ? 29.572 71.464 66.560 1.00 13.55 191 GLU A N 1
ATOM 1718 C CA . GLU A 1 194 ? 30.715 71.304 65.671 1.00 14.62 191 GLU A CA 1
ATOM 1719 C C . GLU A 1 194 ? 31.984 71.904 66.274 1.00 18.37 191 GLU A C 1
ATOM 1720 O O . GLU A 1 194 ? 33.045 71.270 66.228 1.00 19.50 191 GLU A O 1
ATOM 1726 N N A GLU A 1 195 ? 31.889 73.110 66.846 0.50 15.72 192 GLU A N 1
ATOM 1727 N N B GLU A 1 195 ? 31.871 73.113 66.842 0.50 15.14 192 GLU A N 1
ATOM 1728 C CA A GLU A 1 195 ? 33.060 73.799 67.402 0.50 16.61 192 GLU A CA 1
ATOM 1729 C CA B GLU A 1 195 ? 33.001 73.839 67.428 0.50 15.76 192 G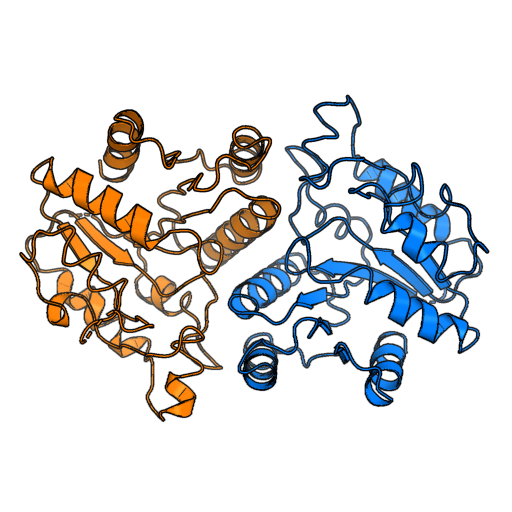LU A CA 1
ATOM 1730 C C A GLU A 1 195 ? 33.611 73.170 68.682 0.50 20.77 192 GLU A C 1
ATOM 1731 C C B GLU A 1 195 ? 33.590 73.114 68.639 0.50 20.25 192 GLU A C 1
ATOM 1732 O O A GLU A 1 195 ? 34.831 73.115 68.853 0.50 22.57 192 GLU A O 1
ATOM 1733 O O B GLU A 1 195 ? 34.809 72.932 68.713 0.50 21.98 192 GLU A O 1
ATOM 1744 N N . LEU A 1 196 ? 32.734 72.690 69.572 1.00 14.99 193 LEU A N 1
ATOM 1745 C CA . LEU A 1 196 ? 33.210 72.040 70.796 1.00 14.65 193 LEU A CA 1
ATOM 1746 C C . LEU A 1 196 ? 33.695 70.606 70.572 1.00 17.41 193 LEU A C 1
ATOM 1747 O O . LEU A 1 196 ? 34.646 70.168 71.242 1.00 19.57 193 LEU A O 1
ATOM 1752 N N . SER A 1 197 ? 33.039 69.866 69.656 1.00 14.20 194 SER A N 1
ATOM 1753 C CA . SER A 1 197 ? 33.391 68.464 69.405 1.00 14.10 194 SER A CA 1
ATOM 1754 C C . SER A 1 197 ? 34.514 68.262 68.412 1.00 19.60 194 SER A C 1
ATOM 1755 O O . SER A 1 197 ? 35.155 67.210 68.437 1.00 21.51 194 SER A O 1
ATOM 1758 N N . GLY A 1 198 ? 34.645 69.189 67.476 1.00 18.44 195 GLY A N 1
ATOM 1759 C CA . GLY A 1 198 ? 35.615 69.086 66.395 1.00 19.98 195 GLY A CA 1
ATOM 1760 C C . GLY A 1 198 ? 35.104 68.283 65.211 1.00 24.09 195 GLY A C 1
ATOM 1761 O O . GLY A 1 198 ? 35.869 68.028 64.274 1.00 25.49 195 GLY A O 1
ATOM 1762 N N . TYR A 1 199 ? 33.800 67.879 65.231 1.00 18.93 196 TYR A N 1
ATOM 1763 C CA . TYR A 1 199 ? 33.198 67.106 64.149 1.00 16.68 196 TYR A CA 1
ATOM 1764 C C . TYR A 1 199 ? 32.142 67.932 63.439 1.00 19.29 196 TYR A C 1
ATOM 1765 O O . TYR A 1 199 ? 31.166 68.352 64.074 1.00 17.23 196 TYR A O 1
ATOM 1774 N N . LYS A 1 200 ? 32.355 68.209 62.140 1.00 19.00 197 LYS A N 1
ATOM 1775 C CA . LYS A 1 200 ? 31.361 68.896 61.321 1.00 18.42 197 LYS A CA 1
ATOM 1776 C C . LYS A 1 200 ? 30.139 67.979 61.215 1.00 20.18 197 LYS A C 1
ATOM 1777 O O . LYS A 1 200 ? 30.275 66.753 61.115 1.00 18.87 197 LYS A O 1
ATOM 1783 N N . CYS A 1 201 ? 28.943 68.574 61.223 1.00 14.51 198 CYS A N 1
ATOM 1784 C CA . CYS A 1 201 ? 27.716 67.826 61.076 1.00 13.06 198 CYS A CA 1
ATOM 1785 C C . CYS A 1 201 ? 27.686 67.126 59.704 1.00 16.29 198 CYS A C 1
ATOM 1786 O O . CYS A 1 201 ? 27.940 67.784 58.693 1.00 17.54 198 CYS A O 1
ATOM 1789 N N . SER A 1 202 ? 27.380 65.814 59.678 1.00 13.63 199 SER A N 1
ATOM 1790 C CA . SER A 1 202 ? 27.322 65.039 58.427 1.00 13.30 199 SER A CA 1
ATOM 1791 C C . SER A 1 202 ? 26.088 65.347 57.604 1.00 17.53 199 SER A C 1
ATOM 1792 O O . SER A 1 202 ? 26.137 65.282 56.365 1.00 18.70 199 SER A O 1
ATOM 1795 N N . ALA A 1 203 ? 24.959 65.632 58.278 1.00 13.51 200 ALA A N 1
ATOM 1796 C CA . ALA A 1 203 ? 23.701 65.939 57.607 1.00 13.20 200 ALA A CA 1
ATOM 1797 C C . ALA A 1 203 ? 22.755 66.608 58.554 1.00 15.51 200 ALA A C 1
ATOM 1798 O O . ALA A 1 203 ? 22.656 66.205 59.716 1.00 15.25 200 ALA A O 1
ATOM 1800 N N . LYS A 1 204 ? 22.022 67.604 58.052 1.00 15.08 201 LYS A N 1
ATOM 1801 C CA . LYS A 1 204 ? 20.989 68.323 58.789 1.00 15.20 201 LYS A CA 1
ATOM 1802 C C . LYS A 1 204 ? 19.650 67.899 58.174 1.00 19.63 201 LYS A C 1
ATOM 1803 O O . LYS A 1 204 ? 19.346 68.253 57.031 1.00 19.90 201 LYS A O 1
ATOM 1809 N N . ILE A 1 205 ? 18.867 67.115 58.917 1.00 16.66 202 ILE A N 1
ATOM 1810 C CA . ILE A 1 205 ? 17.597 66.576 58.429 1.00 18.26 202 ILE A CA 1
ATOM 1811 C C . ILE A 1 205 ? 16.419 67.285 59.071 1.00 26.03 202 ILE A C 1
ATOM 1812 O O . ILE A 1 205 ? 16.335 67.354 60.294 1.00 24.44 202 ILE A O 1
ATOM 1817 N N . SER A 1 206 ? 15.512 67.835 58.244 1.00 28.03 203 SER A N 1
ATOM 1818 C CA . SER A 1 206 ? 14.322 68.528 58.752 1.00 32.52 203 SER A CA 1
ATOM 1819 C C . SER A 1 206 ? 13.052 67.783 58.329 1.00 43.34 203 SER A C 1
ATOM 1820 O O . SER A 1 206 ? 13.133 66.815 57.562 1.00 43.32 203 SER A O 1
ATOM 1823 N N . ARG A 1 207 ? 11.880 68.228 58.839 1.00 45.13 204 ARG A N 1
ATOM 1824 C CA . ARG A 1 207 ? 10.558 67.658 58.538 1.00 48.41 204 ARG A CA 1
ATOM 1825 C C . ARG A 1 207 ? 10.219 67.737 57.040 1.00 56.34 204 ARG A C 1
ATOM 1826 O O . ARG A 1 207 ? 9.427 66.929 56.546 1.00 58.31 204 ARG A O 1
ATOM 1828 N N . ASN A 1 208 ? 10.825 68.709 56.329 1.00 53.69 205 ASN A N 1
ATOM 1829 C CA . ASN A 1 208 ? 10.662 68.917 54.892 1.00 55.86 205 ASN A CA 1
ATOM 1830 C C . ASN A 1 208 ? 11.840 68.286 54.142 1.00 58.82 205 ASN A C 1
ATOM 1831 O O . ASN A 1 208 ? 12.998 68.595 54.446 1.00 56.58 205 ASN A O 1
ATOM 1833 N N . ALA A 1 209 ? 11.541 67.383 53.183 1.00 57.17 206 ALA A N 1
ATOM 1834 C CA . ALA A 1 209 ? 12.532 66.689 52.349 1.00 56.23 206 ALA A CA 1
ATOM 1835 C C . ALA A 1 209 ? 13.330 67.689 51.509 1.00 61.03 206 ALA A C 1
ATOM 1836 O O . ALA A 1 209 ? 12.780 68.697 51.055 1.00 62.48 206 ALA A O 1
ATOM 1838 N N . ASP A 1 210 ? 14.634 67.425 51.336 1.00 56.32 207 ASP A N 1
ATOM 1839 C CA . ASP A 1 210 ? 15.547 68.320 50.632 1.00 56.67 207 ASP A CA 1
ATOM 1840 C C . ASP A 1 210 ? 16.567 67.555 49.777 1.00 59.10 207 ASP A C 1
ATOM 1841 O O . ASP A 1 210 ? 16.807 66.373 50.035 1.00 58.05 207 ASP A O 1
ATOM 1846 N N . TYR A 1 211 ? 17.171 68.233 48.765 1.00 54.84 208 TYR A N 1
ATOM 1847 C CA . TYR A 1 211 ? 18.189 67.641 47.883 1.00 53.44 208 TYR A CA 1
ATOM 1848 C C . TYR A 1 211 ? 19.478 67.411 48.661 1.00 52.61 208 TYR A C 1
ATOM 1849 O O . TYR A 1 211 ? 20.097 66.354 48.519 1.00 50.60 208 TYR A O 1
ATOM 1858 N N . LEU A 1 212 ? 19.866 68.405 49.498 1.00 47.41 209 LEU A N 1
ATOM 1859 C CA . LEU A 1 212 ? 21.040 68.401 50.379 1.00 44.72 209 LEU A CA 1
ATOM 1860 C C . LEU A 1 212 ? 21.001 67.156 51.260 1.00 42.92 209 LEU A C 1
ATOM 1861 O O . LEU A 1 212 ? 22.043 66.534 51.452 1.00 40.40 209 LEU A O 1
ATOM 1866 N N . ASP A 1 213 ? 19.785 66.772 51.741 1.00 37.07 210 ASP A N 1
ATOM 1867 C CA . ASP A 1 213 ? 19.561 65.606 52.595 1.00 34.14 210 ASP A CA 1
ATOM 1868 C C . ASP A 1 213 ? 20.137 64.372 51.986 1.00 32.76 210 ASP A C 1
ATOM 1869 O O . ASP A 1 213 ? 20.993 63.747 52.599 1.00 30.08 210 ASP A O 1
ATOM 1874 N N . PHE A 1 214 ? 19.673 64.006 50.778 1.00 28.87 211 PHE A N 1
ATOM 1875 C CA . PHE A 1 214 ? 20.152 62.792 50.151 1.00 28.16 211 PHE A CA 1
ATOM 1876 C C . PHE A 1 214 ? 21.599 62.859 49.714 1.00 26.80 211 PHE A C 1
ATOM 1877 O O . PHE A 1 214 ? 22.298 61.860 49.847 1.00 23.04 211 PHE A O 1
ATOM 1885 N N . ILE A 1 215 ? 22.077 64.041 49.250 1.00 22.17 212 ILE A N 1
ATOM 1886 C CA . ILE A 1 215 ? 23.491 64.196 48.904 1.00 19.96 212 ILE A CA 1
ATOM 1887 C C . ILE A 1 215 ? 24.334 63.968 50.173 1.00 20.12 212 ILE A C 1
ATOM 1888 O O . ILE A 1 215 ? 25.226 63.129 50.156 1.00 19.54 212 ILE A O 1
ATOM 1893 N N . ASP A 1 216 ? 24.018 64.678 51.269 1.00 16.94 213 ASP A N 1
ATOM 1894 C CA . ASP A 1 216 ? 24.761 64.539 52.521 1.00 16.65 213 ASP A CA 1
ATOM 1895 C C . ASP A 1 216 ? 24.687 63.151 53.110 1.00 19.13 213 ASP A C 1
ATOM 1896 O O . ASP A 1 216 ? 25.716 62.611 53.505 1.00 19.07 213 ASP A O 1
ATOM 1901 N N . LEU A 1 217 ? 23.504 62.535 53.098 1.00 18.32 214 LEU A N 1
ATOM 1902 C CA . LEU A 1 217 ? 23.369 61.162 53.580 1.00 17.96 214 LEU A CA 1
ATOM 1903 C C . LEU A 1 217 ? 24.166 60.200 52.708 1.00 21.26 214 LEU A C 1
ATOM 1904 O O . LEU A 1 217 ? 24.861 59.337 53.248 1.00 20.37 214 LEU A O 1
ATOM 1909 N N . SER A 1 218 ? 24.121 60.373 51.362 1.00 19.25 215 SER A N 1
ATOM 1910 C CA . SER A 1 218 ? 24.902 59.500 50.489 1.00 20.74 215 SER A CA 1
ATOM 1911 C C . SER A 1 218 ? 26.396 59.582 50.791 1.00 22.74 215 SER A C 1
ATOM 1912 O O . SER A 1 218 ? 27.061 58.550 50.769 1.00 23.44 215 SER A O 1
ATOM 1915 N N . LYS A 1 219 ? 26.911 60.789 51.115 1.00 18.66 216 LYS A N 1
ATOM 1916 C CA . LYS A 1 219 ? 28.336 61.022 51.383 1.00 19.00 216 LYS A CA 1
ATOM 1917 C C . LYS A 1 219 ? 28.819 60.265 52.626 1.00 22.19 216 LYS A C 1
ATOM 1918 O O . LYS A 1 219 ? 29.994 59.919 52.705 1.00 21.52 216 LYS A O 1
ATOM 1924 N N . ILE A 1 220 ? 27.913 60.009 53.598 1.00 19.41 217 ILE A N 1
ATOM 1925 C CA . ILE A 1 220 ? 28.262 59.251 54.806 1.00 19.91 217 ILE A CA 1
ATOM 1926 C C . ILE A 1 220 ? 28.637 57.817 54.408 1.00 25.98 217 ILE A C 1
ATOM 1927 O O . ILE A 1 220 ? 29.525 57.213 55.010 1.00 26.33 217 ILE A O 1
ATOM 1932 N N . LEU A 1 221 ? 27.944 57.287 53.391 1.00 25.47 218 LEU A N 1
ATOM 1933 C CA . LEU A 1 221 ? 28.083 55.924 52.904 1.00 28.36 218 LEU A CA 1
ATOM 1934 C C . LEU A 1 221 ? 29.259 55.737 51.967 1.00 36.71 218 LEU A C 1
ATOM 1935 O O . LEU A 1 221 ? 29.760 54.619 51.854 1.00 39.34 218 LEU A O 1
ATOM 1940 N N . ILE A 1 222 ? 29.711 56.828 51.310 1.00 34.23 219 ILE A N 1
ATOM 1941 C CA . ILE A 1 222 ? 30.850 56.820 50.384 1.00 72.87 219 ILE A CA 1
ATOM 1942 C C . ILE A 1 222 ? 32.086 57.385 51.095 1.00 98.40 219 ILE A C 1
ATOM 1943 O O . ILE A 1 222 ? 32.535 56.830 52.096 1.00 57.54 219 ILE A O 1
ATOM 1948 N N . ALA B 1 3 ? 37.054 74.755 106.628 1.00 36.94 0 ALA B N 1
ATOM 1949 C CA . ALA B 1 3 ? 36.337 73.489 106.756 1.00 35.01 0 ALA B CA 1
ATOM 1950 C C . ALA B 1 3 ? 34.999 73.521 105.990 1.00 33.71 0 ALA B C 1
ATOM 1951 O O . ALA B 1 3 ? 34.208 72.580 106.094 1.00 34.21 0 ALA B O 1
ATOM 1961 N N . LYS B 1 5 ? 32.217 73.034 103.347 1.00 17.66 2 LYS B N 1
ATOM 1962 C CA . LYS B 1 5 ? 31.929 72.035 102.311 1.00 16.35 2 LYS B CA 1
ATOM 1963 C C . LYS B 1 5 ? 31.414 72.779 101.091 1.00 19.52 2 LYS B C 1
ATOM 1964 O O . LYS B 1 5 ? 30.723 73.783 101.225 1.00 18.88 2 LYS B O 1
ATOM 1970 N N A LYS B 1 6 ? 31.757 72.283 99.895 0.50 15.61 3 LYS B N 1
ATOM 1971 N N B LYS B 1 6 ? 31.774 72.299 99.892 0.50 15.96 3 LYS B N 1
ATOM 1972 C CA A LYS B 1 6 ? 31.375 72.925 98.643 0.50 13.48 3 LYS B CA 1
ATOM 1973 C CA B LYS B 1 6 ? 31.383 72.941 98.640 0.50 14.01 3 LYS B CA 1
ATOM 1974 C C A LYS B 1 6 ? 30.779 71.904 97.710 0.50 14.49 3 LYS B C 1
ATOM 1975 C C B LYS B 1 6 ? 30.782 71.911 97.712 0.50 14.76 3 LYS B C 1
ATOM 1976 O O A LYS B 1 6 ? 31.282 70.784 97.640 0.50 14.72 3 LYS B O 1
ATOM 1977 O O B LYS B 1 6 ? 31.289 70.793 97.645 0.50 14.97 3 LYS B O 1
ATOM 1988 N N . PHE B 1 7 ? 29.677 72.262 97.024 1.00 11.36 4 PHE B N 1
ATOM 1989 C CA . PHE B 1 7 ? 29.018 71.339 96.091 1.00 10.89 4 PHE B CA 1
ATOM 1990 C C . PHE B 1 7 ? 28.551 72.093 94.891 1.00 12.73 4 PHE B C 1
ATOM 1991 O O . PHE B 1 7 ? 27.779 73.051 95.018 1.00 12.74 4 PHE B O 1
ATOM 1999 N N . PHE B 1 8 ? 29.011 71.662 93.717 1.00 9.44 5 PHE B N 1
ATOM 2000 C CA . PHE B 1 8 ? 28.554 72.258 92.462 1.00 8.70 5 PHE B CA 1
ATOM 2001 C C . PHE B 1 8 ? 27.441 71.345 91.946 1.00 10.09 5 PHE B C 1
ATOM 2002 O O . PHE B 1 8 ? 27.670 70.151 91.680 1.00 9.12 5 PHE B O 1
ATOM 2010 N N . ILE B 1 9 ? 26.216 71.901 91.822 1.00 9.34 6 ILE B N 1
ATOM 2011 C CA . ILE B 1 9 ? 25.050 71.115 91.445 1.00 8.11 6 ILE B CA 1
ATOM 2012 C C . ILE B 1 9 ? 24.800 71.179 89.948 1.00 11.44 6 ILE B C 1
ATOM 2013 O O . ILE B 1 9 ? 24.620 72.263 89.397 1.00 11.47 6 ILE B O 1
ATOM 2018 N N . ILE B 1 10 ? 24.739 70.005 89.312 1.00 10.32 7 ILE B N 1
ATOM 2019 C CA . ILE B 1 10 ? 24.459 69.893 87.889 1.00 10.86 7 ILE B CA 1
ATOM 2020 C C . ILE B 1 10 ? 23.354 68.899 87.668 1.00 10.91 7 ILE B C 1
ATOM 2021 O O . ILE B 1 10 ? 23.082 68.078 88.545 1.00 10.21 7 ILE B O 1
ATOM 2026 N N . GLY B 1 11 ? 22.722 68.985 86.503 1.00 10.29 8 GLY B N 1
ATOM 2027 C CA . GLY B 1 11 ? 21.706 68.019 86.121 1.00 9.25 8 GLY B CA 1
ATOM 2028 C C . GLY B 1 11 ? 22.185 67.072 85.043 1.00 10.98 8 GLY B C 1
ATOM 2029 O O . GLY B 1 11 ? 23.212 67.314 84.396 1.00 10.43 8 GLY B O 1
ATOM 2030 N N . THR B 1 12 ? 21.407 65.998 84.816 1.00 8.96 9 THR B N 1
ATOM 2031 C CA . THR B 1 12 ? 21.651 65.021 83.744 1.00 10.11 9 THR B CA 1
ATOM 2032 C C . THR B 1 12 ? 21.088 65.502 82.428 1.00 16.18 9 THR B C 1
ATOM 2033 O O . THR B 1 12 ? 21.385 64.921 81.380 1.00 16.32 9 THR B O 1
ATOM 2037 N N A ASP B 1 13 ? 20.242 66.538 82.482 1.00 15.01 10 ASP B N 1
ATOM 2038 C CA A ASP B 1 13 ? 19.617 67.147 81.305 1.00 18.16 10 ASP B CA 1
ATOM 2039 C C A ASP B 1 13 ? 19.110 68.518 81.708 1.00 23.75 10 ASP B C 1
ATOM 2040 O O A ASP B 1 13 ? 19.246 68.907 82.860 1.00 22.31 10 ASP B O 1
ATOM 2046 N N A THR B 1 14 ? 18.557 69.273 80.740 0.50 22.26 11 THR B N 1
ATOM 2047 N N B THR B 1 14 ? 18.926 69.451 80.765 0.50 24.55 11 THR B N 1
ATOM 2048 C CA A THR B 1 14 ? 17.917 70.549 81.020 0.50 23.49 11 THR B CA 1
ATOM 2049 C CA B THR B 1 14 ? 18.010 70.546 81.080 0.50 24.89 11 THR B CA 1
ATOM 2050 C C A THR B 1 14 ? 16.547 70.136 81.544 0.50 29.05 11 THR B C 1
ATOM 2051 C C B THR B 1 14 ? 16.715 70.018 81.735 0.50 28.43 11 THR B C 1
ATOM 2052 O O A THR B 1 14 ? 15.999 69.112 81.117 0.50 30.09 11 THR B O 1
ATOM 2053 O O B THR B 1 14 ? 16.351 68.853 81.539 0.50 27.73 11 THR B O 1
ATOM 2060 N N . GLU B 1 15 ? 16.038 70.879 82.513 1.00 26.11 12 GLU B N 1
ATOM 2061 C CA . GLU B 1 15 ? 14.755 70.606 83.174 1.00 25.77 12 GLU B CA 1
ATOM 2062 C C . GLU B 1 15 ? 14.650 69.253 83.917 1.00 25.78 12 GLU B C 1
ATOM 2063 O O . GLU B 1 15 ? 13.811 68.405 83.578 1.00 27.01 12 GLU B O 1
ATOM 2069 N N . VAL B 1 16 ? 15.517 69.061 84.930 1.00 18.98 13 VAL B N 1
ATOM 2070 C CA . VAL B 1 16 ? 15.497 67.861 85.768 1.00 17.88 13 VAL B CA 1
ATOM 2071 C C . VAL B 1 16 ? 15.050 68.207 87.187 1.00 19.53 13 VAL B C 1
ATOM 2072 O O . VAL B 1 16 ? 15.163 67.370 88.087 1.00 18.56 13 VAL B O 1
ATOM 2076 N N . GLY B 1 17 ? 14.558 69.435 87.379 1.00 16.57 14 GLY B N 1
ATOM 2077 C CA . GLY B 1 17 ? 14.154 69.899 88.702 1.00 16.08 14 GLY B CA 1
ATOM 2078 C C . GLY B 1 17 ? 15.332 70.172 89.624 1.00 19.99 14 GLY B C 1
ATOM 2079 O O . GLY B 1 17 ? 15.212 70.065 90.839 1.00 19.29 14 GLY B O 1
ATOM 2080 N N . LYS B 1 18 ? 16.492 70.559 89.055 1.00 17.75 15 LYS B N 1
ATOM 2081 C CA . LYS B 1 18 ? 17.696 70.879 89.810 1.00 18.00 15 LYS B CA 1
ATOM 2082 C C . LYS B 1 18 ? 17.403 71.968 90.875 1.00 20.10 15 LYS B C 1
ATOM 2083 O O . LYS B 1 18 ? 17.807 71.808 92.026 1.00 18.76 15 LYS B O 1
ATOM 2089 N N . THR B 1 19 ? 16.658 73.043 90.507 1.00 17.51 16 THR B N 1
ATOM 2090 C CA . THR B 1 19 ? 16.361 74.126 91.444 1.00 17.13 16 THR B CA 1
ATOM 2091 C C . THR B 1 19 ? 15.489 73.633 92.582 1.00 19.40 16 THR B C 1
ATOM 2092 O O . THR B 1 19 ? 15.714 74.001 93.738 1.00 17.99 16 THR B O 1
ATOM 2096 N N . TYR B 1 20 ? 14.524 72.757 92.265 1.00 18.04 17 TYR B N 1
ATOM 2097 C CA . TYR B 1 20 ? 13.670 72.159 93.284 1.00 19.38 17 TYR B CA 1
ATOM 2098 C C . TYR B 1 20 ? 14.541 71.412 94.298 1.00 19.82 17 TYR B C 1
ATOM 2099 O O . TYR B 1 20 ? 14.350 71.572 95.503 1.00 20.14 17 TYR B O 1
ATOM 2108 N N . ILE B 1 21 ? 15.528 70.637 93.821 1.00 14.82 18 ILE B N 1
ATOM 2109 C CA . ILE B 1 21 ? 16.438 69.934 94.726 1.00 13.71 18 ILE B CA 1
ATOM 2110 C C . ILE B 1 21 ? 17.282 70.930 95.553 1.00 16.31 18 ILE B C 1
ATOM 2111 O O . ILE B 1 21 ? 17.421 70.737 96.766 1.00 16.89 18 ILE B O 1
ATOM 2116 N N . SER B 1 22 ? 17.803 71.997 94.922 1.00 15.13 19 SER B N 1
ATOM 2117 C CA . SER B 1 22 ? 18.568 73.001 95.660 1.00 14.60 19 SER B CA 1
ATOM 2118 C C . SER B 1 22 ? 17.722 73.550 96.810 1.00 15.55 19 SER B C 1
ATOM 2119 O O . SER B 1 22 ? 18.236 73.658 97.934 1.00 15.99 19 SER B O 1
ATOM 2122 N N . THR B 1 23 ? 16.418 73.847 96.563 1.00 14.27 20 THR B N 1
ATOM 2123 C CA . THR B 1 23 ? 15.573 74.348 97.654 1.00 14.73 20 THR B CA 1
ATOM 2124 C C . THR B 1 23 ? 15.405 73.346 98.796 1.00 17.62 20 THR B C 1
ATOM 2125 O O . THR B 1 23 ? 15.294 73.764 99.943 1.00 18.77 20 THR B O 1
ATOM 2129 N N . LYS B 1 24 ? 15.412 72.034 98.492 1.00 16.16 21 LYS B N 1
ATOM 2130 C CA . LYS B 1 24 ? 15.304 71.010 99.529 1.00 17.13 21 LYS B CA 1
ATOM 2131 C C . LYS B 1 24 ? 16.598 70.950 100.363 1.00 19.26 21 LYS B C 1
ATOM 2132 O O . LYS B 1 24 ? 16.526 70.861 101.592 1.00 18.46 21 LYS B O 1
ATOM 2138 N N . LEU B 1 25 ? 17.767 71.084 99.699 1.00 16.02 22 LEU B N 1
ATOM 2139 C CA . LEU B 1 25 ? 19.055 71.118 100.384 1.00 16.18 22 LEU B CA 1
ATOM 2140 C C . LEU B 1 25 ? 19.139 72.348 101.293 1.00 17.91 22 LEU B C 1
ATOM 2141 O O . LEU B 1 25 ? 19.585 72.238 102.439 1.00 18.60 22 LEU B O 1
ATOM 2146 N N . ILE B 1 26 ? 18.653 73.511 100.806 1.00 14.88 23 ILE B N 1
ATOM 2147 C CA . ILE B 1 26 ? 18.634 74.745 101.595 1.00 14.35 23 ILE B CA 1
ATOM 2148 C C . ILE B 1 26 ? 17.740 74.539 102.822 1.00 18.99 23 ILE B C 1
ATOM 2149 O O . ILE B 1 26 ? 18.143 74.877 103.933 1.00 20.16 23 ILE B O 1
ATOM 2154 N N . GLU B 1 27 ? 16.530 73.971 102.617 1.00 18.62 24 GLU B N 1
ATOM 2155 C CA . GLU B 1 27 ? 15.577 73.712 103.692 1.00 20.36 24 GLU B CA 1
ATOM 2156 C C . GLU B 1 27 ? 16.204 72.846 104.789 1.00 22.60 24 GLU B C 1
ATOM 2157 O O . GLU B 1 27 ? 16.039 73.165 105.958 1.00 22.51 24 GLU B O 1
ATOM 2163 N N . VAL B 1 28 ? 16.995 71.807 104.411 1.00 18.85 25 VAL B N 1
ATOM 2164 C CA . VAL B 1 28 ? 17.644 70.942 105.416 1.00 20.61 25 VAL B CA 1
ATOM 2165 C C . VAL B 1 28 ? 18.647 71.751 106.245 1.00 22.47 25 VAL B C 1
ATOM 2166 O O . VAL B 1 28 ? 18.624 71.686 107.481 1.00 23.59 25 VAL B O 1
ATOM 2170 N N . CYS B 1 29 ? 19.482 72.563 105.566 1.00 17.67 26 CYS B N 1
ATOM 2171 C CA . CYS B 1 29 ? 20.466 73.402 106.251 1.00 17.64 26 CYS B CA 1
ATOM 2172 C C . CYS B 1 29 ? 19.810 74.379 107.187 1.00 21.70 26 CYS B C 1
ATOM 2173 O O . CYS B 1 29 ? 20.224 74.487 108.340 1.00 20.81 26 CYS B O 1
ATOM 2176 N N . GLU B 1 30 ? 18.763 75.074 106.696 1.00 20.49 27 GLU B N 1
ATOM 2177 C CA . GLU B 1 30 ? 18.032 76.070 107.487 1.00 21.91 27 GLU B CA 1
ATOM 2178 C C . GLU B 1 30 ? 17.428 75.462 108.737 1.00 27.76 27 GLU B C 1
ATOM 2179 O O . GLU B 1 30 ? 17.536 76.049 109.821 1.00 28.41 27 GLU B O 1
ATOM 2185 N N . HIS B 1 31 ? 16.824 74.277 108.602 1.00 24.77 28 HIS B N 1
ATOM 2186 C CA . HIS B 1 31 ? 16.197 73.589 109.730 1.00 28.05 28 HIS B CA 1
ATOM 2187 C C . HIS B 1 31 ? 17.209 73.105 110.780 1.00 30.29 28 HIS B C 1
ATOM 2188 O O . HIS B 1 31 ? 16.890 73.104 111.981 1.00 31.57 28 HIS B O 1
ATOM 2195 N N A GLN B 1 32 ? 18.419 72.718 110.334 0.50 24.95 29 GLN B N 1
ATOM 2196 N N B GLN B 1 32 ? 18.422 72.716 110.329 0.50 24.54 29 GLN B N 1
ATOM 2197 C CA A GLN B 1 32 ? 19.497 72.227 111.196 0.50 25.28 29 GLN B CA 1
ATOM 2198 C CA B GLN B 1 32 ? 19.505 72.227 111.187 0.50 24.66 29 GLN B CA 1
ATOM 2199 C C A GLN B 1 32 ? 20.366 73.357 111.763 0.50 30.28 29 GLN B C 1
ATOM 2200 C C B GLN B 1 32 ? 20.396 73.352 111.727 0.50 29.80 29 GLN B C 1
ATOM 2201 O O A GLN B 1 32 ? 21.322 73.079 112.495 0.50 31.07 29 GLN B O 1
ATOM 2202 O O B GLN B 1 32 ? 21.383 73.072 112.414 0.50 30.21 29 GLN B O 1
ATOM 2213 N N . ASN B 1 33 ? 20.058 74.622 111.397 1.00 26.08 30 ASN B N 1
ATOM 2214 C CA . ASN B 1 33 ? 20.803 75.830 111.808 1.00 27.10 30 ASN B CA 1
ATOM 2215 C C . ASN B 1 33 ? 22.252 75.819 111.288 1.00 30.47 30 ASN B C 1
ATOM 2216 O O . ASN B 1 33 ? 23.163 76.356 111.930 1.00 32.64 30 ASN B O 1
ATOM 2221 N N . ILE B 1 34 ? 22.449 75.161 110.126 1.00 23.94 31 ILE B N 1
ATOM 2222 C CA . ILE B 1 34 ? 23.717 75.080 109.413 1.00 21.84 31 ILE B CA 1
ATOM 2223 C C . ILE B 1 34 ? 23.797 76.382 108.599 1.00 24.22 31 ILE B C 1
ATOM 2224 O O . ILE B 1 34 ? 22.802 76.777 107.981 1.00 24.32 31 ILE B O 1
ATOM 2229 N N . LYS B 1 35 ? 24.953 77.052 108.615 1.00 19.37 32 LYS B N 1
ATOM 2230 C CA . LYS B 1 35 ? 25.125 78.277 107.840 1.00 17.38 32 LYS B CA 1
ATOM 2231 C C . LYS B 1 35 ? 25.457 77.874 106.404 1.00 18.80 32 LYS B C 1
ATOM 2232 O O . LYS B 1 35 ? 26.505 77.287 106.156 1.00 18.25 32 LYS B O 1
ATOM 2238 N N . SER B 1 36 ? 24.553 78.151 105.468 1.00 15.12 33 SER B N 1
ATOM 2239 C CA . SER B 1 36 ? 24.791 77.805 104.072 1.00 13.25 33 SER B CA 1
ATOM 2240 C C . SER B 1 36 ? 24.427 78.966 103.170 1.00 15.52 33 SER B C 1
ATOM 2241 O O . SER B 1 36 ? 23.737 79.897 103.577 1.00 17.77 33 SER B O 1
ATOM 2244 N N . LEU B 1 37 ? 24.876 78.873 101.925 1.00 13.63 34 LEU B N 1
ATOM 2245 C CA . LEU B 1 37 ? 24.552 79.807 100.866 1.00 12.58 34 LEU B CA 1
ATOM 2246 C C . LEU B 1 37 ? 24.475 78.989 99.596 1.00 13.11 34 LEU B C 1
ATOM 2247 O O . LEU B 1 37 ? 25.226 78.039 99.444 1.00 14.21 34 LEU B O 1
ATOM 2252 N N . CYS B 1 38 ? 23.554 79.340 98.708 1.00 12.39 35 CYS B N 1
ATOM 2253 C CA . CYS B 1 38 ? 23.415 78.691 97.413 1.00 10.99 35 CYS B CA 1
ATOM 2254 C C . CYS B 1 38 ? 23.565 79.741 96.338 1.00 13.83 35 CYS B C 1
ATOM 2255 O O . CYS B 1 38 ? 22.762 80.661 96.259 1.00 13.85 35 CYS B O 1
ATOM 2258 N N . LEU B 1 39 ? 24.585 79.590 95.494 1.00 11.32 36 LEU B N 1
ATOM 2259 C CA . LEU B 1 39 ? 24.782 80.512 94.381 1.00 10.64 36 LEU B CA 1
ATOM 2260 C C . LEU B 1 39 ? 24.063 79.994 93.145 1.00 12.58 36 LEU B C 1
ATOM 2261 O O . LEU B 1 39 ? 23.856 78.790 93.006 1.00 12.77 36 LEU B O 1
ATOM 2266 N N . LYS B 1 40 ? 23.691 80.903 92.236 1.00 11.77 37 LYS B N 1
ATOM 2267 C CA . LYS B 1 40 ? 23.172 80.576 90.905 1.00 12.21 37 LYS B CA 1
ATOM 2268 C C . LYS B 1 40 ? 23.947 81.564 90.008 1.00 14.35 37 LYS B C 1
ATOM 2269 O O . LYS B 1 40 ? 23.394 82.602 89.623 1.00 16.39 37 LYS B O 1
ATOM 2275 N N . PRO B 1 41 ? 25.253 81.311 89.762 1.00 10.87 38 PRO B N 1
ATOM 2276 C CA . PRO B 1 41 ? 26.081 82.330 89.082 1.00 11.36 38 PRO B CA 1
ATOM 2277 C C . PRO B 1 41 ? 25.597 82.744 87.710 1.00 15.76 38 PRO B C 1
ATOM 2278 O O . PRO B 1 41 ? 25.716 83.929 87.375 1.00 18.68 38 PRO B O 1
ATOM 2282 N N . VAL B 1 42 ? 25.068 81.784 86.925 1.00 13.75 39 VAL B N 1
ATOM 2283 C CA . VAL B 1 42 ? 24.530 82.016 85.580 1.00 14.64 39 VAL B CA 1
ATOM 2284 C C . VAL B 1 42 ? 23.055 81.604 85.610 1.00 17.63 39 VAL B C 1
ATOM 2285 O O . VAL B 1 42 ? 22.751 80.477 85.994 1.00 17.80 39 VAL B O 1
ATOM 2289 N N . ALA B 1 43 ? 22.140 82.494 85.221 1.00 17.90 40 ALA B N 1
ATOM 2290 C CA . ALA B 1 43 ? 20.720 82.164 85.212 1.00 18.65 40 ALA B CA 1
ATOM 2291 C C . ALA B 1 43 ? 20.051 82.645 83.936 1.00 26.09 40 ALA B C 1
ATOM 2292 O O . ALA B 1 43 ? 20.568 83.541 83.281 1.00 26.96 40 ALA B O 1
ATOM 2294 N N . SER B 1 44 ? 18.912 82.042 83.570 1.00 25.38 41 SER B N 1
ATOM 2295 C CA . SER B 1 44 ? 18.112 82.461 82.418 1.00 30.11 41 SER B CA 1
ATOM 2296 C C . SER B 1 44 ? 16.630 82.385 82.749 1.00 36.28 41 SER B C 1
ATOM 2297 O O . SER B 1 44 ? 16.262 81.607 83.621 1.00 33.58 41 SER B O 1
ATOM 2300 N N . GLY B 1 45 ? 15.814 83.200 82.070 1.00 39.22 42 GLY B N 1
ATOM 2301 C CA . GLY B 1 45 ? 14.361 83.251 82.241 1.00 42.53 42 GLY B CA 1
ATOM 2302 C C . GLY B 1 45 ? 13.881 84.067 83.425 1.00 49.02 42 GLY B C 1
ATOM 2303 O O . GLY B 1 45 ? 13.947 83.594 84.560 1.00 48.43 42 GLY B O 1
ATOM 2304 N N . GLN B 1 46 ? 13.363 85.281 83.167 1.00 48.54 43 GLN B N 1
ATOM 2305 C CA . GLN B 1 46 ? 12.860 86.221 84.181 1.00 49.02 43 GLN B CA 1
ATOM 2306 C C . GLN B 1 46 ? 11.493 85.818 84.754 1.00 54.11 43 GLN B C 1
ATOM 2307 O O . GLN B 1 46 ? 10.595 85.441 83.996 1.00 56.08 43 GLN B O 1
ATOM 2313 N N . SER B 1 47 ? 11.338 85.950 86.093 1.00 49.55 44 SER B N 1
ATOM 2314 C CA . SER B 1 47 ? 10.116 85.661 86.857 1.00 84.25 44 SER B CA 1
ATOM 2315 C C . SER B 1 47 ? 8.934 86.516 86.378 1.00 121.97 44 SER B C 1
ATOM 2316 O O . SER B 1 47 ? 7.782 86.209 86.682 1.00 86.11 44 SER B O 1
ATOM 2319 N N . GLU B 1 51 ? 11.494 90.949 87.695 1.00 48.84 48 GLU B N 1
ATOM 2320 C CA . GLU B 1 51 ? 12.804 91.589 87.586 1.00 48.95 48 GLU B CA 1
ATOM 2321 C C . GLU B 1 51 ? 13.956 90.582 87.676 1.00 49.00 48 GLU B C 1
ATOM 2322 O O . GLU B 1 51 ? 14.975 90.745 86.999 1.00 49.51 48 GLU B O 1
ATOM 2328 N N . LEU B 1 52 ? 13.806 89.573 88.544 1.00 41.51 49 LEU B N 1
ATOM 2329 C CA . LEU B 1 52 ? 14.818 88.542 88.764 1.00 37.68 49 LEU B CA 1
ATOM 2330 C C . LEU B 1 52 ? 14.442 87.256 88.046 1.00 38.80 49 LEU B C 1
ATOM 2331 O O . LEU B 1 52 ? 13.282 87.057 87.714 1.00 38.60 49 LEU B O 1
ATOM 2336 N N . CYS B 1 53 ? 15.424 86.374 87.813 1.00 33.00 50 CYS B N 1
ATOM 2337 C CA . CYS B 1 53 ? 15.177 85.089 87.163 1.00 32.02 50 CYS B CA 1
ATOM 2338 C C . CYS B 1 53 ? 14.461 84.149 88.121 1.00 33.09 50 CYS B C 1
ATOM 2339 O O . CYS B 1 53 ? 14.650 84.274 89.335 1.00 31.58 50 CYS B O 1
ATOM 2342 N N . GLU B 1 54 ? 13.619 83.236 87.587 1.00 30.26 51 GLU B N 1
ATOM 2343 C CA . GLU B 1 54 ? 12.838 82.304 88.408 1.00 28.86 51 GLU B CA 1
ATOM 2344 C C . GLU B 1 54 ? 13.680 81.462 89.363 1.00 26.50 51 GLU B C 1
ATOM 2345 O O . GLU B 1 54 ? 13.316 81.347 90.529 1.00 24.95 51 GLU B O 1
ATOM 2351 N N . ASP B 1 55 ? 14.824 80.923 88.892 1.00 22.20 52 ASP B N 1
ATOM 2352 C CA . ASP B 1 55 ? 15.692 80.124 89.754 1.00 20.09 52 ASP B CA 1
ATOM 2353 C C . ASP B 1 55 ? 16.348 80.961 90.838 1.00 23.27 52 ASP B C 1
ATOM 2354 O O . ASP B 1 55 ? 16.517 80.476 91.959 1.00 21.76 52 ASP B O 1
ATOM 2359 N N . VAL B 1 56 ? 16.712 82.223 90.512 1.00 20.84 53 VAL B N 1
ATOM 2360 C CA . VAL B 1 56 ? 17.303 83.138 91.492 1.00 18.51 53 VAL B CA 1
ATOM 2361 C C . VAL B 1 56 ? 16.263 83.402 92.586 1.00 21.29 53 VAL B C 1
ATOM 2362 O O . VAL B 1 56 ? 16.576 83.246 93.770 1.00 20.88 53 VAL B O 1
ATOM 2366 N N A GLU B 1 57 ? 15.024 83.751 92.188 0.50 20.61 54 GLU B N 1
ATOM 2367 N N B GLU B 1 57 ? 15.028 83.757 92.192 0.50 20.01 54 GLU B N 1
ATOM 2368 C CA A GLU B 1 57 ? 13.918 84.000 93.115 0.50 20.97 54 GLU B CA 1
ATOM 2369 C CA B GLU B 1 57 ? 13.940 84.011 93.134 0.50 20.01 54 GLU B CA 1
ATOM 2370 C C A GLU B 1 57 ? 13.635 82.783 93.999 0.50 23.11 54 GLU B C 1
ATOM 2371 C C B GLU B 1 57 ? 13.662 82.779 94.013 0.50 22.42 54 GLU B C 1
ATOM 2372 O O A GLU B 1 57 ? 13.411 82.948 95.198 0.50 23.18 54 GLU B O 1
ATOM 2373 O O B GLU B 1 57 ? 13.477 82.932 95.221 0.50 22.15 54 GLU B O 1
ATOM 2384 N N . SER B 1 58 ? 13.687 81.564 93.419 1.00 18.66 55 SER B N 1
ATOM 2385 C CA . SER B 1 58 ? 13.447 80.314 94.149 1.00 17.54 55 SER B CA 1
ATOM 2386 C C . SER B 1 58 ? 14.453 80.122 95.277 1.00 20.02 55 SER B C 1
ATOM 2387 O O . SER B 1 58 ? 14.060 79.793 96.402 1.00 19.95 55 SER B O 1
ATOM 2390 N N . ILE B 1 59 ? 15.733 80.419 94.998 1.00 17.13 56 ILE B N 1
ATOM 2391 C CA . ILE B 1 59 ? 16.794 80.292 95.989 1.00 15.08 56 ILE B CA 1
ATOM 2392 C C . ILE B 1 59 ? 16.644 81.378 97.049 1.00 19.61 56 ILE B C 1
ATOM 2393 O O . ILE B 1 59 ? 16.716 81.071 98.232 1.00 19.04 56 ILE B O 1
ATOM 2398 N N . LEU B 1 60 ? 16.395 82.643 96.633 1.00 17.79 57 LEU B N 1
ATOM 2399 C CA . LEU B 1 60 ? 16.235 83.713 97.616 1.00 18.72 57 LEU B CA 1
ATOM 2400 C C . LEU B 1 60 ? 15.072 83.435 98.568 1.00 23.52 57 LEU B C 1
ATOM 2401 O O . LEU B 1 60 ? 15.204 83.686 99.769 1.00 24.27 57 LEU B O 1
ATOM 2406 N N A ASN B 1 61 ? 13.968 82.879 98.042 0.50 20.36 58 ASN B N 1
ATOM 2407 N N B ASN B 1 61 ? 13.962 82.875 98.040 0.50 21.16 58 ASN B N 1
ATOM 2408 C CA A ASN B 1 61 ? 12.775 82.531 98.813 0.50 21.12 58 ASN B CA 1
ATOM 2409 C CA B ASN B 1 61 ? 12.771 82.512 98.814 0.50 22.31 58 ASN B CA 1
ATOM 2410 C C A ASN B 1 61 ? 13.076 81.404 99.815 0.50 23.22 58 ASN B C 1
ATOM 2411 C C B ASN B 1 61 ? 13.099 81.415 99.828 0.50 23.64 58 ASN B C 1
ATOM 2412 O O A ASN B 1 61 ? 12.603 81.475 100.950 0.50 23.94 58 ASN B O 1
ATOM 2413 O O B ASN B 1 61 ? 12.656 81.505 100.973 0.50 24.13 58 ASN B O 1
ATOM 2422 N N . ALA B 1 62 ? 13.900 80.400 99.421 1.00 19.19 59 ALA B N 1
ATOM 2423 C CA . ALA B 1 62 ? 14.287 79.294 100.311 1.00 18.24 59 ALA B CA 1
ATOM 2424 C C . ALA B 1 62 ? 15.090 79.808 101.525 1.00 20.37 59 ALA B C 1
ATOM 2425 O O . ALA B 1 62 ? 14.932 79.270 102.624 1.00 20.14 59 ALA B O 1
ATOM 2427 N N . TYR B 1 63 ? 15.865 80.891 101.341 1.00 18.37 60 TYR B N 1
ATOM 2428 C CA . TYR B 1 63 ? 16.632 81.533 102.418 1.00 18.43 60 TYR B CA 1
ATOM 2429 C C . TYR B 1 63 ? 15.860 82.618 103.162 1.00 24.72 60 TYR B C 1
ATOM 2430 O O . TYR B 1 63 ? 16.461 83.390 103.911 1.00 23.75 60 TYR B O 1
ATOM 2439 N N . LYS B 1 64 ? 14.552 82.717 102.916 1.00 22.59 61 LYS B N 1
ATOM 2440 C CA . LYS B 1 64 ? 13.690 83.718 103.552 1.00 23.24 61 LYS B CA 1
ATOM 2441 C C . LYS B 1 64 ? 14.262 85.148 103.392 1.00 27.93 61 LYS B C 1
ATOM 2442 O O . LYS B 1 64 ? 14.213 85.973 104.310 1.00 29.99 61 LYS B O 1
ATOM 2448 N N . HIS B 1 65 ? 14.835 85.417 102.206 1.00 24.54 62 HIS B N 1
ATOM 2449 C CA . HIS B 1 65 ? 15.419 86.716 101.841 1.00 27.12 62 HIS B CA 1
ATOM 2450 C C . HIS B 1 65 ? 16.569 87.213 102.732 1.00 32.77 62 HIS B C 1
ATOM 2451 O O . HIS B 1 65 ? 16.803 88.420 102.817 1.00 35.03 62 HIS B O 1
ATOM 2458 N N . LYS B 1 66 ? 17.310 86.272 103.358 1.00 29.20 63 LYS B N 1
ATOM 2459 C CA . LYS B 1 66 ? 18.496 86.561 104.177 1.00 30.68 63 LYS B CA 1
ATOM 2460 C C . LYS B 1 66 ? 19.587 87.115 103.243 1.00 33.61 63 LYS B C 1
ATOM 2461 O O . LYS B 1 66 ? 20.418 87.929 103.658 1.00 34.86 63 LYS B O 1
ATOM 2467 N N . PHE B 1 67 ? 19.564 86.663 101.976 1.00 25.42 64 PHE B N 1
ATOM 2468 C CA . PHE B 1 67 ? 20.516 87.071 100.943 1.00 24.17 64 PHE B CA 1
ATOM 2469 C C . PHE B 1 67 ? 19.850 87.823 99.798 1.00 27.84 64 PHE B C 1
ATOM 2470 O O . PHE B 1 67 ? 18.641 87.696 99.597 1.00 27.62 64 PHE B O 1
ATOM 2478 N N . THR B 1 68 ? 20.648 88.585 99.032 1.00 26.04 65 THR B N 1
ATOM 2479 C CA . THR B 1 68 ? 20.187 89.349 97.864 1.00 25.69 65 THR B CA 1
ATOM 2480 C C . THR B 1 68 ? 20.560 88.610 96.569 1.00 26.69 65 THR B C 1
ATOM 2481 O O . THR B 1 68 ? 21.455 87.765 96.577 1.00 23.94 65 THR B O 1
ATOM 2485 N N . ALA B 1 69 ? 19.915 88.972 95.448 1.00 25.14 66 ALA B N 1
ATOM 2486 C CA . ALA B 1 69 ? 20.187 88.416 94.114 1.00 24.27 66 ALA B CA 1
ATOM 2487 C C . ALA B 1 69 ? 21.639 88.676 93.697 1.00 26.13 66 ALA B C 1
ATOM 2488 O O . ALA B 1 69 ? 22.268 87.818 93.065 1.00 23.24 66 ALA B O 1
ATOM 2490 N N . ALA B 1 70 ? 22.181 89.837 94.086 1.00 24.00 67 ALA B N 1
ATOM 2491 C CA . ALA B 1 70 ? 23.566 90.206 93.795 1.00 23.12 67 ALA B CA 1
ATOM 2492 C C . ALA B 1 70 ? 24.567 89.343 94.565 1.00 24.78 67 ALA B C 1
ATOM 2493 O O . ALA B 1 70 ? 25.696 89.187 94.107 1.00 25.85 67 ALA B O 1
ATOM 2495 N N . GLU B 1 71 ? 24.163 88.789 95.728 1.00 21.13 68 GLU B N 1
ATOM 2496 C CA . GLU B 1 71 ? 25.022 87.921 96.538 1.00 19.71 68 GLU B CA 1
ATOM 2497 C C . GLU B 1 71 ? 25.115 86.525 95.934 1.00 22.86 68 GLU B C 1
ATOM 2498 O O . GLU B 1 71 ? 26.080 85.806 96.206 1.00 23.43 68 GLU B O 1
ATOM 2504 N N . ILE B 1 72 ? 24.104 86.122 95.157 1.00 18.44 69 ILE B N 1
ATOM 2505 C CA . ILE B 1 72 ? 24.048 84.758 94.618 1.00 16.84 69 ILE B CA 1
ATOM 2506 C C . ILE B 1 72 ? 24.236 84.631 93.100 1.00 18.89 69 ILE B C 1
ATOM 2507 O O . ILE B 1 72 ? 24.534 83.543 92.626 1.00 18.44 69 ILE B O 1
ATOM 2512 N N . ASN B 1 73 ? 23.958 85.697 92.339 1.00 16.57 70 ASN B N 1
ATOM 2513 C CA . ASN B 1 73 ? 23.992 85.633 90.881 1.00 16.87 70 ASN B CA 1
ATOM 2514 C C . ASN B 1 73 ? 24.935 86.654 90.302 1.00 21.18 70 ASN B C 1
ATOM 2515 O O . ASN B 1 73 ? 25.007 87.778 90.807 1.00 21.60 70 ASN B O 1
ATOM 2520 N N . LEU B 1 74 ? 25.654 86.253 89.234 1.00 17.11 71 LEU B N 1
ATOM 2521 C CA . LEU B 1 74 ? 26.575 87.156 88.543 1.00 17.22 71 LEU B CA 1
ATOM 2522 C C . LEU B 1 74 ? 26.023 87.607 87.185 1.00 21.11 71 LEU B C 1
ATOM 2523 O O . LEU B 1 74 ? 26.095 88.810 86.871 1.00 22.61 71 LEU B O 1
ATOM 2528 N N A ILE B 1 75 ? 25.538 86.645 86.371 0.50 18.88 72 ILE B N 1
ATOM 2529 N N B ILE B 1 75 ? 25.448 86.675 86.403 0.50 19.13 72 ILE B N 1
ATOM 2530 C CA A ILE B 1 75 ? 25.022 86.891 85.016 0.50 19.80 72 ILE B CA 1
ATOM 2531 C CA B ILE B 1 75 ? 24.892 86.977 85.077 0.50 20.20 72 ILE B CA 1
ATOM 2532 C C A ILE B 1 75 ? 23.630 86.285 84.840 0.50 25.16 72 ILE B C 1
ATOM 2533 C C B ILE B 1 75 ? 23.515 86.327 84.849 0.50 25.96 72 ILE B C 1
ATOM 2534 O O A ILE B 1 75 ? 23.381 85.167 85.289 0.50 23.58 72 ILE B O 1
ATOM 2535 O O B ILE B 1 75 ? 23.299 85.185 85.257 0.50 24.41 72 ILE B O 1
ATOM 2544 N N A SER B 1 76 ? 22.753 87.001 84.118 0.50 24.69 73 SER B N 1
ATOM 2545 N N B SER B 1 76 ? 22.595 87.059 84.185 0.50 25.71 73 SER B N 1
ATOM 2546 C CA A SER B 1 76 ? 21.390 86.576 83.828 0.50 26.08 73 SER B CA 1
ATOM 2547 C CA B SER B 1 76 ? 21.232 86.605 83.912 0.50 27.30 73 SER B CA 1
ATOM 2548 C C A SER B 1 76 ? 21.066 86.724 82.335 0.50 30.10 73 SER B C 1
ATOM 2549 C C B SER B 1 76 ? 20.784 86.858 82.462 0.50 31.42 73 SER B C 1
ATOM 2550 O O A SER B 1 76 ? 21.560 87.648 81.688 0.50 29.61 73 SER B O 1
ATOM 2551 O O B SER B 1 76 ? 20.935 87.971 81.962 0.50 32.31 73 SER B O 1
ATOM 2556 N N . PHE B 1 77 ? 20.231 85.817 81.798 1.00 27.73 74 PHE B N 1
ATOM 2557 C CA . PHE B 1 77 ? 19.750 85.866 80.400 1.00 27.58 74 PHE B CA 1
ATOM 2558 C C . PHE B 1 77 ? 18.237 85.753 80.401 1.00 34.95 74 PHE B C 1
ATOM 2559 O O . PHE B 1 77 ? 17.668 85.216 81.348 1.00 34.45 74 PHE B O 1
ATOM 2567 N N A ASN B 1 78 ? 17.495 86.174 79.433 0.50 34.06 75 ASN B N 1
ATOM 2568 N N B ASN B 1 78 ? 17.587 86.224 79.351 0.50 34.29 75 ASN B N 1
ATOM 2569 C CA A ASN B 1 78 ? 16.150 86.066 79.509 0.50 35.77 75 ASN B CA 1
ATOM 2570 C CA B ASN B 1 78 ? 16.142 86.085 79.400 0.50 35.91 75 ASN B CA 1
ATOM 2571 C C A ASN B 1 78 ? 15.526 84.887 78.712 0.50 40.92 75 ASN B C 1
ATOM 2572 C C B ASN B 1 78 ? 15.452 85.034 78.585 0.50 40.83 75 ASN B C 1
ATOM 2573 O O A ASN B 1 78 ? 14.460 84.377 79.055 0.50 41.71 75 ASN B O 1
ATOM 2574 O O B ASN B 1 78 ? 14.401 84.575 78.885 0.50 41.59 75 ASN B O 1
ATOM 2583 N N . GLN B 1 79 ? 16.097 84.626 77.530 1.00 36.64 76 GLN B N 1
ATOM 2584 C CA . GLN B 1 79 ? 15.552 83.502 76.761 1.00 36.16 76 GLN B CA 1
ATOM 2585 C C . GLN B 1 79 ? 15.856 82.177 77.416 1.00 38.65 76 GLN B C 1
ATOM 2586 O O . GLN B 1 79 ? 16.943 81.969 77.718 1.00 39.21 76 GLN B O 1
ATOM 2592 N N . ALA B 1 80 ? 14.896 81.258 77.505 1.00 36.00 77 ALA B N 1
ATOM 2593 C CA . ALA B 1 80 ? 15.206 79.876 77.960 1.00 34.52 77 ALA B CA 1
ATOM 2594 C C . ALA B 1 80 ? 15.884 78.948 76.902 1.00 35.57 77 ALA B C 1
ATOM 2595 O O . ALA B 1 80 ? 15.318 77.913 76.515 1.00 37.24 77 ALA B O 1
ATOM 2597 N N A VAL B 1 81 ? 17.099 79.304 76.495 0.50 31.65 78 VAL B N 1
ATOM 2598 N N B VAL B 1 81 ? 17.081 79.295 76.484 0.50 26.71 78 VAL B N 1
ATOM 2599 C CA A VAL B 1 81 ? 17.927 78.543 75.590 0.50 31.71 78 VAL B CA 1
ATOM 2600 C CA B VAL B 1 81 ? 17.808 78.561 75.557 0.50 24.46 78 VAL B CA 1
ATOM 2601 C C A VAL B 1 81 ? 19.330 78.611 76.294 0.50 35.13 78 VAL B C 1
ATOM 2602 C C B VAL B 1 81 ? 19.296 78.409 76.050 0.50 22.60 78 VAL B C 1
ATOM 2603 O O A VAL B 1 81 ? 19.432 79.115 77.305 0.50 34.48 78 VAL B O 1
ATOM 2604 O O B VAL B 1 81 ? 19.652 78.952 77.063 0.50 18.07 78 VAL B O 1
ATOM 2611 N N A ALA B 1 82 ? 20.430 78.253 75.708 0.50 31.12 79 ALA B N 1
ATOM 2612 N N B ALA B 1 82 ? 20.136 77.730 75.273 0.50 18.34 79 ALA B N 1
ATOM 2613 C CA A ALA B 1 82 ? 21.622 79.056 76.197 0.50 29.02 79 ALA B CA 1
ATOM 2614 C CA B ALA B 1 82 ? 21.521 77.555 75.680 0.50 16.19 79 ALA B CA 1
ATOM 2615 C C A ALA B 1 82 ? 21.348 80.348 77.085 0.50 31.39 79 ALA B C 1
ATOM 2616 C C B ALA B 1 82 ? 22.055 78.927 76.041 0.50 17.52 79 ALA B C 1
ATOM 2617 O O A ALA B 1 82 ? 20.881 81.248 76.559 0.50 33.43 79 ALA B O 1
ATOM 2618 O O B ALA B 1 82 ? 21.967 79.777 75.231 0.50 16.92 79 ALA B O 1
ATOM 2621 N N A PRO B 1 83 ? 21.784 80.468 78.349 0.50 25.02 80 PRO B N 1
ATOM 2622 N N B PRO B 1 83 ? 22.651 79.064 77.230 0.50 13.95 80 PRO B N 1
ATOM 2623 C CA A PRO B 1 83 ? 22.626 81.576 78.642 0.50 22.67 80 PRO B CA 1
ATOM 2624 C CA B PRO B 1 83 ? 23.090 80.361 77.745 0.50 14.81 80 PRO B CA 1
ATOM 2625 C C A PRO B 1 83 ? 23.647 81.717 77.451 0.50 18.60 80 PRO B C 1
ATOM 2626 C C B PRO B 1 83 ? 24.173 81.024 76.919 0.50 21.28 80 PRO B C 1
ATOM 2627 O O A PRO B 1 83 ? 23.807 82.764 76.998 0.50 15.15 80 PRO B O 1
ATOM 2628 O O B PRO B 1 83 ? 24.059 82.304 76.845 0.50 23.42 80 PRO B O 1
ATOM 2635 N N A HIS B 1 84 ? 24.250 80.680 76.928 0.50 19.42 81 HIS B N 1
ATOM 2636 N N B HIS B 1 84 ? 25.077 80.228 76.313 0.50 25.42 81 HIS B N 1
ATOM 2637 C CA A HIS B 1 84 ? 25.326 80.894 76.016 0.50 17.03 81 HIS B CA 1
ATOM 2638 C CA B HIS B 1 84 ? 26.097 80.744 75.419 0.50 24.37 81 HIS B CA 1
ATOM 2639 C C A HIS B 1 84 ? 25.042 81.418 74.568 0.50 20.32 81 HIS B C 1
ATOM 2640 C C B HIS B 1 84 ? 25.421 81.366 74.196 0.50 24.42 81 HIS B C 1
ATOM 2641 O O A HIS B 1 84 ? 25.811 82.140 73.959 0.50 16.72 81 HIS B O 1
ATOM 2642 O O B HIS B 1 84 ? 26.033 82.212 73.551 0.50 21.27 81 HIS B O 1
ATOM 2655 N N A ILE B 1 85 ? 23.910 80.987 74.038 0.50 23.21 82 ILE B N 1
ATOM 2656 N N B ILE B 1 85 ? 24.034 80.953 74.051 0.50 23.21 82 ILE B N 1
ATOM 2657 C CA A ILE B 1 85 ? 23.483 81.514 72.756 0.50 22.91 82 ILE B CA 1
ATOM 2658 C CA B ILE B 1 85 ? 23.600 81.514 72.774 0.50 22.91 82 ILE B CA 1
ATOM 2659 C C A ILE B 1 85 ? 22.943 82.940 72.962 0.50 22.78 82 ILE B C 1
ATOM 2660 C C B ILE B 1 85 ? 23.051 82.938 72.969 0.50 22.78 82 ILE B C 1
ATOM 2661 O O A ILE B 1 85 ? 23.242 83.762 72.141 0.50 19.21 82 ILE B O 1
ATOM 2662 O O B ILE B 1 85 ? 23.344 83.759 72.141 0.50 19.21 82 ILE B O 1
ATOM 2671 N N . ILE B 1 86 ? 22.249 83.228 74.052 1.00 19.19 83 ILE B N 1
ATOM 2672 C CA . ILE B 1 86 ? 21.796 84.603 74.368 1.00 19.31 83 ILE B CA 1
ATOM 2673 C C . ILE B 1 86 ? 22.971 85.520 74.662 1.00 17.71 83 ILE B C 1
ATOM 2674 O O . ILE B 1 86 ? 22.950 86.698 74.283 1.00 17.42 83 ILE B O 1
ATOM 2679 N N . ALA B 1 87 ? 24.006 84.977 75.323 1.00 15.41 84 ALA B N 1
ATOM 2680 C CA . ALA B 1 87 ? 25.209 85.758 75.578 1.00 13.02 84 ALA B CA 1
ATOM 2681 C C . ALA B 1 87 ? 25.807 86.211 74.235 1.00 13.40 84 ALA B C 1
ATOM 2682 O O . ALA B 1 87 ? 26.110 87.387 74.072 1.00 12.52 84 ALA B O 1
ATOM 2684 N N . ALA B 1 88 ? 25.906 85.307 73.251 1.00 12.20 85 ALA B N 1
ATOM 2685 C CA . ALA B 1 88 ? 26.451 85.682 71.948 1.00 12.17 85 ALA B CA 1
ATOM 2686 C C . ALA B 1 88 ? 25.546 86.674 71.225 1.00 14.37 85 ALA B C 1
ATOM 2687 O O . ALA B 1 88 ? 26.059 87.652 70.677 1.00 14.22 85 ALA B O 1
ATOM 2689 N N . LYS B 1 89 ? 24.216 86.506 71.320 1.00 13.21 86 LYS B N 1
ATOM 2690 C CA . LYS B 1 89 ? 23.301 87.435 70.646 1.00 12.44 86 LYS B CA 1
ATOM 2691 C C . LYS B 1 89 ? 23.357 88.824 71.235 1.00 14.87 86 LYS B C 1
ATOM 2692 O O . LYS B 1 89 ? 23.199 89.805 70.494 1.00 15.03 86 LYS B O 1
ATOM 2698 N N . THR B 1 90 ? 23.591 88.909 72.565 1.00 14.02 87 THR B N 1
ATOM 2699 C CA . THR B 1 90 ? 23.641 90.205 73.262 1.00 13.95 87 THR B CA 1
ATOM 2700 C C . THR B 1 90 ? 25.031 90.760 73.413 1.00 17.25 87 THR B C 1
ATOM 2701 O O . THR B 1 90 ? 25.207 91.814 74.033 1.00 18.02 87 THR B O 1
ATOM 2705 N N . LYS B 1 91 ? 26.025 90.061 72.828 1.00 13.56 88 LYS B N 1
ATOM 2706 C CA . LYS B 1 91 ? 27.432 90.487 72.815 1.00 14.39 88 LYS B CA 1
ATOM 2707 C C . LYS B 1 91 ? 28.040 90.610 74.207 1.00 16.92 88 LYS B C 1
ATOM 2708 O O . LYS B 1 91 ? 28.797 91.552 74.502 1.00 18.71 88 LYS B O 1
ATOM 2714 N N . VAL B 1 92 ? 27.712 89.651 75.084 1.00 13.80 89 VAL B N 1
ATOM 2715 C CA . VAL B 1 92 ? 28.299 89.601 76.418 1.00 14.05 89 VAL B CA 1
ATOM 2716 C C . VAL B 1 92 ? 28.960 88.240 76.620 1.00 15.33 89 VAL B C 1
ATOM 2717 O O . VAL B 1 92 ? 28.634 87.281 75.919 1.00 14.71 89 VAL B O 1
ATOM 2721 N N . ASP B 1 93 ? 29.926 88.174 77.525 1.00 14.79 90 ASP B N 1
ATOM 2722 C CA . ASP B 1 93 ? 30.651 86.943 77.772 1.00 13.13 90 ASP B CA 1
ATOM 2723 C C . ASP B 1 93 ? 30.285 86.298 79.084 1.00 16.68 90 ASP B C 1
ATOM 2724 O O . ASP B 1 93 ? 30.104 86.999 80.080 1.00 17.70 90 ASP B O 1
ATOM 2729 N N . ILE B 1 94 ? 30.227 84.959 79.093 1.00 14.00 91 ILE B N 1
ATOM 2730 C CA . ILE B 1 94 ? 30.080 84.179 80.316 1.00 13.75 91 ILE B CA 1
ATOM 2731 C C . ILE B 1 94 ? 31.528 83.703 80.509 1.00 15.72 91 ILE B C 1
ATOM 2732 O O . ILE B 1 94 ? 31.944 82.737 79.870 1.00 17.44 91 ILE B O 1
ATOM 2737 N N . SER B 1 95 ? 32.305 84.413 81.310 1.00 13.75 92 SER B N 1
ATOM 2738 C CA . SER B 1 95 ? 33.723 84.157 81.467 1.00 13.96 92 SER B CA 1
ATOM 2739 C C . SER B 1 95 ? 34.035 83.210 82.609 1.00 15.08 92 SER B C 1
ATOM 2740 O O . SER B 1 95 ? 33.556 83.433 83.713 1.00 14.52 92 SER B O 1
ATOM 2743 N N . ILE B 1 96 ? 34.821 82.153 82.340 1.00 12.11 93 ILE B N 1
ATOM 2744 C CA . ILE B 1 96 ? 35.218 81.183 83.366 1.00 12.37 93 ILE B CA 1
ATOM 2745 C C . ILE B 1 96 ? 35.949 81.898 84.502 1.00 14.33 93 ILE B C 1
ATOM 2746 O O . ILE B 1 96 ? 35.621 81.666 85.667 1.00 14.08 93 ILE B O 1
ATOM 2751 N N . GLU B 1 97 ? 36.910 82.789 84.185 1.00 12.31 94 GLU B N 1
ATOM 2752 C CA . GLU B 1 97 ? 37.646 83.464 85.248 1.00 12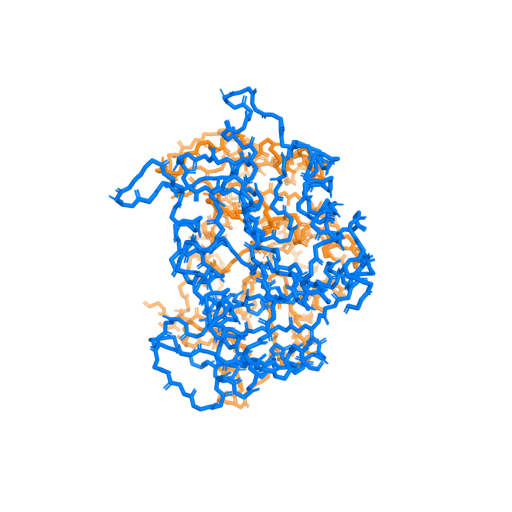.28 94 GLU B CA 1
ATOM 2753 C C . GLU B 1 97 ? 36.746 84.318 86.121 1.00 14.26 94 GLU B C 1
ATOM 2754 O O . GLU B 1 97 ? 36.905 84.304 87.346 1.00 14.89 94 GLU B O 1
ATOM 2760 N N . ASN B 1 98 ? 35.794 85.049 85.515 1.00 13.46 95 ASN B N 1
ATOM 2761 C CA . ASN B 1 98 ? 34.897 85.896 86.309 1.00 13.43 95 ASN B CA 1
ATOM 2762 C C . ASN B 1 98 ? 33.993 85.034 87.186 1.00 14.00 95 ASN B C 1
ATOM 2763 O O . ASN B 1 98 ? 33.731 85.396 88.337 1.00 14.41 95 ASN B O 1
ATOM 2768 N N . LEU B 1 99 ? 33.505 83.900 86.654 1.00 11.27 96 LEU B N 1
ATOM 2769 C CA . LEU B 1 99 ? 32.652 83.042 87.475 1.00 11.53 96 LEU B CA 1
ATOM 2770 C C . LEU B 1 99 ? 33.447 82.387 88.612 1.00 13.87 96 LEU B C 1
ATOM 2771 O O . LEU B 1 99 ? 32.935 82.262 89.741 1.00 12.68 96 LEU B O 1
ATOM 2776 N N A LYS B 1 100 ? 34.691 81.978 88.323 0.50 11.76 97 LYS B N 1
ATOM 2777 N N B LYS B 1 100 ? 34.692 81.977 88.321 0.50 12.15 97 LYS B N 1
ATOM 2778 C CA A LYS B 1 100 ? 35.571 81.360 89.320 0.50 10.94 97 LYS B CA 1
ATOM 2779 C CA B LYS B 1 100 ? 35.579 81.358 89.312 0.50 11.58 97 LYS B CA 1
ATOM 2780 C C A LYS B 1 100 ? 35.836 82.342 90.463 0.50 14.34 97 LYS B C 1
ATOM 2781 C C B LYS B 1 100 ? 35.847 82.338 90.459 0.50 14.66 97 LYS B C 1
ATOM 2782 O O A LYS B 1 100 ? 35.729 81.965 91.633 0.50 13.31 97 LYS B O 1
ATOM 2783 O O B LYS B 1 100 ? 35.748 81.956 91.628 0.50 13.68 97 LYS B O 1
ATOM 2794 N N . GLN B 1 101 ? 36.129 83.612 90.125 1.00 12.53 98 GLN B N 1
ATOM 2795 C CA . GLN B 1 101 ? 36.389 84.637 91.125 1.00 12.36 98 GLN B CA 1
ATOM 2796 C C . GLN B 1 101 ? 35.150 84.908 91.956 1.00 15.38 98 GLN B C 1
ATOM 2797 O O . GLN B 1 101 ? 35.253 84.983 93.172 1.00 14.86 98 GLN B O 1
ATOM 2803 N N . PHE B 1 102 ? 33.972 84.926 91.306 1.00 12.86 99 PHE B N 1
ATOM 2804 C CA . PHE B 1 102 ? 32.703 85.138 92.002 1.00 12.14 99 PHE B CA 1
ATOM 2805 C C . PHE B 1 102 ? 32.421 84.051 93.032 1.00 13.50 99 PHE B C 1
ATOM 2806 O O . PHE B 1 102 ? 31.988 84.349 94.158 1.00 14.55 99 PHE B O 1
ATOM 2814 N N . ILE B 1 103 ? 32.667 82.797 92.660 1.00 11.38 100 ILE B N 1
ATOM 2815 C CA . ILE B 1 103 ? 32.401 81.696 93.559 1.00 10.05 100 ILE B CA 1
ATOM 2816 C C . ILE B 1 103 ? 33.445 81.647 94.669 1.00 13.85 100 ILE B C 1
ATOM 2817 O O . ILE B 1 103 ? 33.084 81.567 95.844 1.00 13.55 100 ILE B O 1
ATOM 2822 N N . GLU B 1 104 ? 34.738 81.681 94.302 1.00 12.35 101 GLU B N 1
ATOM 2823 C CA . GLU B 1 104 ? 35.820 81.563 95.305 1.00 12.08 101 GLU B CA 1
ATOM 2824 C C . GLU B 1 104 ? 35.840 82.707 96.294 1.00 13.18 101 GLU B C 1
ATOM 2825 O O . GLU B 1 104 ? 36.340 82.549 97.421 1.00 14.23 101 GLU B O 1
ATOM 2831 N N . ASP B 1 105 ? 35.242 83.840 95.914 1.00 11.55 102 ASP B N 1
ATOM 2832 C CA . ASP B 1 105 ? 35.143 84.988 96.801 1.00 13.18 102 ASP B CA 1
ATOM 2833 C C . ASP B 1 105 ? 34.326 84.660 98.070 1.00 17.03 102 ASP B C 1
ATOM 2834 O O . ASP B 1 105 ? 34.534 85.304 99.115 1.00 16.22 102 ASP B O 1
ATOM 2839 N N . LYS B 1 106 ? 33.416 83.667 97.974 1.00 15.43 103 LYS B N 1
ATOM 2840 C CA . LYS B 1 106 ? 32.581 83.271 99.121 1.00 15.03 103 LYS B CA 1
ATOM 2841 C C . LYS B 1 106 ? 33.313 82.411 100.137 1.00 18.85 103 LYS B C 1
ATOM 2842 O O . LYS B 1 106 ? 32.765 82.150 101.203 1.00 19.62 103 LYS B O 1
ATOM 2848 N N . TYR B 1 107 ? 34.518 81.923 99.810 1.00 15.52 104 TYR B N 1
ATOM 2849 C CA . TYR B 1 107 ? 35.231 80.980 100.680 1.00 15.88 104 TYR B CA 1
ATOM 2850 C C . TYR B 1 107 ? 35.672 81.500 102.041 1.00 19.92 104 TYR B C 1
ATOM 2851 O O . TYR B 1 107 ? 36.056 80.695 102.892 1.00 19.78 104 TYR B O 1
ATOM 2860 N N . ASN B 1 108 ? 35.670 82.826 102.249 1.00 17.08 105 ASN B N 1
ATOM 2861 C CA . ASN B 1 108 ? 36.051 83.362 103.551 1.00 18.93 105 ASN B CA 1
ATOM 2862 C C . ASN B 1 108 ? 34.851 83.875 104.339 1.00 21.90 105 ASN B C 1
ATOM 2863 O O . ASN B 1 108 ? 35.031 84.526 105.377 1.00 22.48 105 ASN B O 1
ATOM 2868 N N A GLN B 1 109 ? 33.628 83.546 103.881 0.50 17.89 106 GLN B N 1
ATOM 2869 N N B GLN B 1 109 ? 33.636 83.626 103.816 0.50 19.49 106 GLN B N 1
ATOM 2870 C CA A GLN B 1 109 ? 32.396 83.881 104.592 0.50 16.82 106 GLN B CA 1
ATOM 2871 C CA B GLN B 1 109 ? 32.385 84.001 104.467 0.50 19.50 106 GLN B CA 1
ATOM 2872 C C A GLN B 1 109 ? 32.256 82.848 105.713 0.50 20.00 106 GLN B C 1
ATOM 2873 C C B GLN B 1 109 ? 32.058 82.941 105.492 0.50 23.93 106 GLN B C 1
ATOM 2874 O O A GLN B 1 109 ? 32.874 81.783 105.645 0.50 17.62 106 GLN B O 1
ATOM 2875 O O B GLN B 1 109 ? 32.437 81.784 105.317 0.50 22.87 106 GLN B O 1
ATOM 2886 N N A ASP B 1 110 ? 31.501 83.170 106.768 0.50 16.22 107 ASP B N 1
ATOM 2887 N N B ASP B 1 110 ? 31.416 83.339 106.594 0.50 21.18 107 ASP B N 1
ATOM 2888 C CA A ASP B 1 110 ? 31.288 82.234 107.871 0.50 14.90 107 ASP B CA 1
ATOM 2889 C CA B ASP B 1 110 ? 31.072 82.427 107.682 0.50 20.82 107 ASP B CA 1
ATOM 2890 C C A ASP B 1 110 ? 30.157 81.276 107.472 0.50 18.72 107 ASP B C 1
ATOM 2891 C C B ASP B 1 110 ? 30.012 81.429 107.221 0.50 21.25 107 ASP B C 1
ATOM 2892 O O A ASP B 1 110 ? 29.027 81.395 107.947 0.50 18.40 107 ASP B O 1
ATOM 2893 O O B ASP B 1 110 ? 28.812 81.644 107.414 0.50 20.34 107 ASP B O 1
ATOM 2902 N N . LEU B 1 111 ? 30.459 80.356 106.551 1.00 16.82 108 LEU B N 1
ATOM 2903 C CA . LEU B 1 111 ? 29.524 79.360 106.059 1.00 16.32 108 LEU B CA 1
ATOM 2904 C C . LEU B 1 111 ? 30.056 77.991 106.333 1.00 19.04 108 LEU B C 1
ATOM 2905 O O . LEU B 1 111 ? 31.270 77.769 106.243 1.00 19.37 108 LEU B O 1
ATOM 2910 N N . ASP B 1 112 ? 29.149 77.064 106.636 1.00 15.82 109 ASP B N 1
ATOM 2911 C CA . ASP B 1 112 ? 29.488 75.653 106.808 1.00 15.66 109 ASP B CA 1
ATOM 2912 C C . ASP B 1 112 ? 29.425 74.967 105.442 1.00 17.29 109 ASP B C 1
ATOM 2913 O O . ASP B 1 112 ? 30.202 74.053 105.176 1.00 17.35 109 ASP B O 1
ATOM 2918 N N . ILE B 1 113 ? 28.465 75.366 104.594 1.00 13.98 110 ILE B N 1
ATOM 2919 C CA . ILE B 1 113 ? 28.249 74.740 103.295 1.00 13.13 110 ILE B CA 1
ATOM 2920 C C . ILE B 1 113 ? 27.990 75.788 102.217 1.00 14.47 110 ILE B C 1
ATOM 2921 O O . ILE B 1 113 ? 27.210 76.717 102.423 1.00 13.76 110 ILE B O 1
ATOM 2926 N N . LEU B 1 114 ? 28.607 75.600 101.054 1.00 12.56 111 LEU B N 1
ATOM 2927 C CA . LEU B 1 114 ? 28.359 76.467 99.915 1.00 11.99 111 LEU B CA 1
ATOM 2928 C C . LEU B 1 114 ? 27.879 75.598 98.789 1.00 12.53 111 LEU B C 1
ATOM 2929 O O . LEU B 1 114 ? 28.603 74.706 98.337 1.00 12.36 111 LEU B O 1
ATOM 2934 N N . PHE B 1 115 ? 26.691 75.876 98.301 1.00 10.61 112 PHE B N 1
ATOM 2935 C CA . PHE B 1 115 ? 26.173 75.195 97.122 1.00 9.79 112 PHE B CA 1
ATOM 2936 C C . PHE B 1 115 ? 26.308 76.124 95.956 1.00 11.58 112 PHE B C 1
ATOM 2937 O O . PHE B 1 115 ? 26.148 77.330 96.111 1.00 11.36 112 PHE B O 1
ATOM 2945 N N . ILE B 1 116 ? 26.548 75.565 94.760 1.00 10.21 113 ILE B N 1
ATOM 2946 C CA . ILE B 1 116 ? 26.632 76.387 93.559 1.00 8.96 113 ILE B CA 1
ATOM 2947 C C . ILE B 1 116 ? 25.755 75.694 92.541 1.00 11.47 113 ILE B C 1
ATOM 2948 O O . ILE B 1 116 ? 26.126 74.609 92.071 1.00 11.81 113 ILE B O 1
ATOM 2953 N N . GLU B 1 117 ? 24.607 76.285 92.195 1.00 10.44 114 GLU B N 1
ATOM 2954 C CA . GLU B 1 117 ? 23.747 75.661 91.199 1.00 9.95 114 GLU B CA 1
ATOM 2955 C C . GLU B 1 117 ? 24.170 76.152 89.815 1.00 13.28 114 GLU B C 1
ATOM 2956 O O . GLU B 1 117 ? 24.143 77.365 89.537 1.00 14.05 114 GLU B O 1
ATOM 2962 N N . GLY B 1 118 ? 24.563 75.203 88.977 1.00 13.44 115 GLY B N 1
ATOM 2963 C CA . GLY B 1 118 ? 24.996 75.494 87.619 1.00 13.17 115 GLY B CA 1
ATOM 2964 C C . GLY B 1 118 ? 23.862 75.822 86.669 1.00 18.65 115 GLY B C 1
ATOM 2965 O O . GLY B 1 118 ? 22.719 76.031 87.098 1.00 18.83 115 GLY B O 1
ATOM 2966 N N . ALA B 1 119 ? 24.183 75.861 85.359 1.00 15.06 116 ALA B N 1
ATOM 2967 C CA . ALA B 1 119 ? 23.239 76.255 84.304 1.00 17.12 116 ALA B CA 1
ATOM 2968 C C . ALA B 1 119 ? 22.774 75.176 83.335 1.00 25.27 116 ALA B C 1
ATOM 2969 O O . ALA B 1 119 ? 22.499 75.481 82.170 1.00 26.57 116 ALA B O 1
ATOM 2971 N N . GLY B 1 120 ? 22.561 73.974 83.852 1.00 23.65 117 GLY B N 1
ATOM 2972 C CA . GLY B 1 120 ? 22.099 72.821 83.094 1.00 22.76 117 GLY B CA 1
ATOM 2973 C C . GLY B 1 120 ? 22.997 71.631 83.373 1.00 24.55 117 GLY B C 1
ATOM 2974 O O . GLY B 1 120 ? 23.335 71.358 84.534 1.00 24.51 117 GLY B O 1
ATOM 2975 N N . GLY B 1 121 ? 23.393 70.950 82.297 1.00 17.87 118 GLY B N 1
ATOM 2976 C CA . GLY B 1 121 ? 24.247 69.770 82.340 1.00 15.66 118 GLY B CA 1
ATOM 2977 C C . GLY B 1 121 ? 25.734 70.043 82.431 1.00 14.88 118 GLY B C 1
ATOM 2978 O O . GLY B 1 121 ? 26.188 71.191 82.406 1.00 15.08 118 GLY B O 1
ATOM 2979 N N . LEU B 1 122 ? 26.518 68.967 82.475 1.00 10.04 119 LEU B N 1
ATOM 2980 C CA . LEU B 1 122 ? 27.948 69.086 82.674 1.00 9.17 119 LEU B CA 1
ATOM 2981 C C . LEU B 1 122 ? 28.649 69.778 81.516 1.00 11.43 119 LEU B C 1
ATOM 2982 O O . LEU B 1 122 ? 29.569 70.574 81.753 1.00 12.94 119 LEU B O 1
ATOM 2987 N N . LEU B 1 123 ? 28.278 69.428 80.280 1.00 9.60 120 LEU B N 1
ATOM 2988 C CA . LEU B 1 123 ? 28.882 70.005 79.095 1.00 9.93 120 LEU B CA 1
ATOM 2989 C C . LEU B 1 123 ? 28.007 71.055 78.440 1.00 12.79 120 LEU B C 1
ATOM 2990 O O . LEU B 1 123 ? 28.163 71.303 77.246 1.00 14.83 120 LEU B O 1
ATOM 2995 N N . THR B 1 124 ? 27.127 71.699 79.243 1.00 11.39 121 THR B N 1
ATOM 2996 C CA . THR B 1 124 ? 26.352 72.855 78.786 1.00 11.45 121 THR B CA 1
ATOM 2997 C C . THR B 1 124 ? 27.404 73.947 78.490 1.00 14.17 121 THR B C 1
ATOM 2998 O O . THR B 1 124 ? 28.282 74.223 79.321 1.00 13.51 121 THR B O 1
ATOM 3002 N N . PRO B 1 125 ? 27.399 74.502 77.278 1.00 12.11 122 PRO B N 1
ATOM 3003 C CA . PRO B 1 125 ? 28.436 75.490 76.923 1.00 13.05 122 PRO B CA 1
ATOM 3004 C C . PRO B 1 125 ? 28.289 76.817 77.635 1.00 17.84 122 PRO B C 1
ATOM 3005 O O . PRO B 1 125 ? 27.189 77.222 77.993 1.00 16.57 122 PRO B O 1
ATOM 3009 N N . TYR B 1 126 ? 29.434 77.476 77.867 1.00 16.04 123 TYR B N 1
ATOM 3010 C CA . TYR B 1 126 ? 29.417 78.835 78.369 1.00 16.31 123 TYR B CA 1
ATOM 3011 C C . TYR B 1 126 ? 29.780 79.758 77.203 1.00 21.85 123 TYR B C 1
ATOM 3012 O O . TYR B 1 126 ? 29.529 80.965 77.263 1.00 22.67 123 TYR B O 1
ATOM 3021 N N . SER B 1 127 ? 30.335 79.167 76.122 1.00 18.25 124 SER B N 1
ATOM 3022 C CA . SER B 1 127 ? 30.727 79.830 74.875 1.00 18.04 124 SER B CA 1
ATOM 3023 C C . SER B 1 127 ? 30.902 78.736 73.824 1.00 21.09 124 SER B C 1
ATOM 3024 O O . SER B 1 127 ? 30.747 77.561 74.144 1.00 19.60 124 SER B O 1
ATOM 3027 N N . ASP B 1 128 ? 31.276 79.096 72.588 1.00 20.53 125 ASP B N 1
ATOM 3028 C CA . ASP B 1 128 ? 31.514 78.051 71.598 1.00 19.79 125 ASP B CA 1
ATOM 3029 C C . ASP B 1 128 ? 32.917 77.394 71.805 1.00 23.12 125 ASP B C 1
ATOM 3030 O O . ASP B 1 128 ? 33.342 76.574 70.998 1.00 23.56 125 ASP B O 1
ATOM 3035 N N . HIS B 1 129 ? 33.616 77.730 72.922 1.00 19.23 126 HIS B N 1
ATOM 3036 C CA . HIS B 1 129 ? 34.924 77.131 73.222 1.00 18.98 126 HIS B CA 1
ATOM 3037 C C . HIS B 1 129 ? 35.089 76.730 74.690 1.00 20.47 126 HIS B C 1
ATOM 3038 O O . HIS B 1 129 ? 36.168 76.293 75.093 1.00 20.89 126 HIS B O 1
ATOM 3045 N N . THR B 1 130 ? 34.034 76.883 75.489 1.00 15.56 127 THR B N 1
ATOM 3046 C CA . THR B 1 130 ? 34.077 76.522 76.904 1.00 14.84 127 THR B CA 1
ATOM 3047 C C . THR B 1 130 ? 32.781 75.887 77.332 1.00 17.55 127 THR B C 1
ATOM 3048 O O . THR B 1 130 ? 31.716 76.148 76.746 1.00 16.79 127 THR B O 1
ATOM 3052 N N . THR B 1 131 ? 32.850 75.049 78.372 1.00 13.59 128 THR B N 1
ATOM 3053 C CA . THR B 1 131 ? 31.669 74.441 78.933 1.00 12.19 128 THR B CA 1
ATOM 3054 C C . THR B 1 131 ? 31.668 74.643 80.445 1.00 13.41 128 THR B C 1
ATOM 3055 O O . THR B 1 131 ? 32.674 75.062 81.061 1.00 13.33 128 THR B O 1
ATOM 3059 N N . GLN B 1 132 ? 30.569 74.265 81.071 1.00 11.99 129 GLN B N 1
ATOM 3060 C CA . GLN B 1 132 ? 30.469 74.319 82.515 1.00 11.43 129 GLN B CA 1
ATOM 3061 C C . GLN B 1 132 ? 31.561 73.464 83.177 1.00 11.00 129 GLN B C 1
ATOM 3062 O O . GLN B 1 132 ? 32.087 73.859 84.223 1.00 11.70 129 GLN B O 1
ATOM 3068 N N A LEU B 1 133 ? 31.925 72.316 82.560 0.50 9.03 130 LEU B N 1
ATOM 3069 N N B LEU B 1 133 ? 31.920 72.306 82.567 0.50 9.75 130 LEU B N 1
ATOM 3070 C CA A LEU B 1 133 ? 32.992 71.470 83.110 0.50 8.22 130 LEU B CA 1
ATOM 3071 C CA B LEU B 1 133 ? 32.982 71.452 83.123 0.50 9.34 130 LEU B CA 1
ATOM 3072 C C A LEU B 1 133 ? 34.253 72.293 83.328 0.50 11.65 130 LEU B C 1
ATOM 3073 C C B LEU B 1 133 ? 34.297 72.227 83.280 0.50 12.02 130 LEU B C 1
ATOM 3074 O O A LEU B 1 133 ? 34.922 72.106 84.345 0.50 11.42 130 LEU B O 1
ATOM 3075 O O B LEU B 1 133 ? 35.038 71.954 84.223 0.50 11.40 130 LEU B O 1
ATOM 3084 N N . ASP B 1 134 ? 34.585 73.187 82.380 1.00 10.50 131 ASP B N 1
ATOM 3085 C CA . ASP B 1 134 ? 35.804 74.001 82.500 1.00 10.47 131 ASP B CA 1
ATOM 3086 C C . ASP B 1 134 ? 35.812 74.789 83.794 1.00 13.77 131 ASP B C 1
ATOM 3087 O O . ASP B 1 134 ? 36.846 74.842 84.468 1.00 14.61 131 ASP B O 1
ATOM 3092 N N . LEU B 1 135 ? 34.644 75.317 84.205 1.00 10.18 132 LEU B N 1
ATOM 3093 C CA . LEU B 1 135 ? 34.565 76.040 85.463 1.00 10.07 132 LEU B CA 1
ATOM 3094 C C . LEU B 1 135 ? 34.700 75.068 86.643 1.00 11.33 132 LEU B C 1
ATOM 3095 O O . LEU B 1 135 ? 35.453 75.338 87.588 1.00 11.79 132 LEU B O 1
ATOM 3100 N N . ILE B 1 136 ? 33.934 73.954 86.608 1.00 10.21 133 ILE B N 1
ATOM 3101 C CA . ILE B 1 136 ? 33.974 72.997 87.714 1.00 9.65 133 ILE B CA 1
ATOM 3102 C C . ILE B 1 136 ? 35.405 72.491 87.929 1.00 13.34 133 ILE B C 1
ATOM 3103 O O . ILE B 1 136 ? 35.861 72.425 89.086 1.00 14.12 133 ILE B O 1
ATOM 3108 N N . LYS B 1 137 ? 36.105 72.139 86.834 1.00 11.85 134 LYS B N 1
ATOM 3109 C CA . LYS B 1 137 ? 37.481 71.655 86.895 1.00 13.27 134 LYS B CA 1
ATOM 3110 C C . LYS B 1 137 ? 38.422 72.733 87.451 1.00 17.18 134 LYS B C 1
ATOM 3111 O O . LYS B 1 137 ? 39.315 72.408 88.249 1.00 19.68 134 LYS B O 1
ATOM 3117 N N . ALA B 1 138 ? 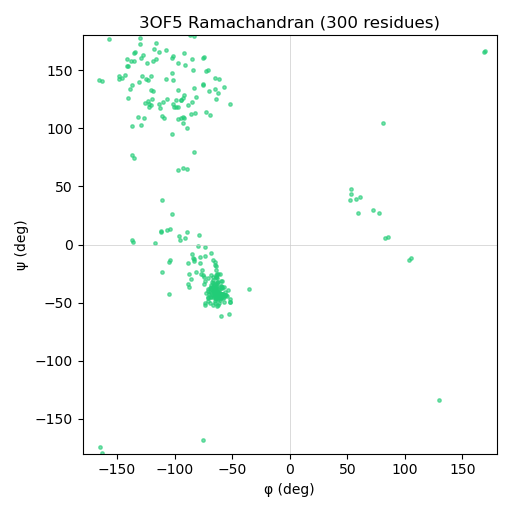38.233 74.016 87.065 1.00 12.88 135 ALA B N 1
ATOM 3118 C CA . ALA B 1 138 ? 39.053 75.106 87.602 1.00 13.62 135 ALA B CA 1
ATOM 3119 C C . ALA B 1 138 ? 38.832 75.264 89.120 1.00 16.20 135 ALA B C 1
ATOM 3120 O O . ALA B 1 138 ? 39.791 75.552 89.847 1.00 16.78 135 ALA B O 1
ATOM 3122 N N . LEU B 1 139 ? 37.576 75.066 89.593 1.00 12.00 136 LEU B N 1
ATOM 3123 C CA . LEU B 1 139 ? 37.270 75.170 91.017 1.00 11.44 136 LEU B CA 1
ATOM 3124 C C . LEU B 1 139 ? 37.822 74.032 91.848 1.00 13.99 136 LEU B C 1
ATOM 3125 O O . LEU B 1 139 ? 38.101 74.246 93.030 1.00 14.01 136 LEU B O 1
ATOM 3130 N N A GLN B 1 140 ? 37.962 72.825 91.261 0.50 11.82 137 GLN B N 1
ATOM 3131 N N B GLN B 1 140 ? 37.953 72.817 91.262 0.50 12.11 137 GLN B N 1
ATOM 3132 C CA A GLN B 1 140 ? 38.458 71.654 91.995 0.50 11.95 137 GLN B CA 1
ATOM 3133 C CA B GLN B 1 140 ? 38.439 71.621 91.971 0.50 12.43 137 GLN B CA 1
ATOM 3134 C C A GLN B 1 140 ? 37.586 71.372 93.229 0.50 14.49 137 GLN B C 1
ATOM 3135 C C B GLN B 1 140 ? 37.577 71.279 93.196 0.50 15.27 137 GLN B C 1
ATOM 3136 O O A GLN B 1 140 ? 38.093 71.194 94.340 0.50 15.49 137 GLN B O 1
ATOM 3137 O O B GLN B 1 140 ? 38.086 70.901 94.253 0.50 16.32 137 GLN B O 1
ATOM 3148 N N . ILE B 1 141 ? 36.257 71.379 93.027 1.00 12.15 138 ILE B N 1
ATOM 3149 C CA . ILE B 1 141 ? 35.309 71.090 94.103 1.00 11.51 138 ILE B CA 1
ATOM 3150 C C . ILE B 1 141 ? 34.409 69.937 93.659 1.00 14.48 138 ILE B C 1
ATOM 3151 O O . ILE B 1 141 ? 34.286 69.691 92.452 1.00 14.72 138 ILE B O 1
ATOM 3156 N N . PRO B 1 142 ? 33.763 69.253 94.615 1.00 11.93 139 PRO B N 1
ATOM 3157 C CA . PRO B 1 142 ? 32.905 68.126 94.237 1.00 11.62 139 PRO B CA 1
ATOM 3158 C C . PRO B 1 142 ? 31.584 68.546 93.633 1.00 12.81 139 PRO B C 1
ATOM 3159 O O . PRO B 1 142 ? 31.107 69.686 93.808 1.00 12.56 139 PRO B O 1
ATOM 3163 N N . VAL B 1 143 ? 30.993 67.590 92.920 1.00 10.31 140 VAL B N 1
ATOM 3164 C CA . VAL B 1 143 ? 29.729 67.759 92.227 1.00 9.16 140 VAL B CA 1
ATOM 3165 C C . VAL B 1 143 ? 28.610 66.953 92.862 1.00 12.09 140 VAL B C 1
ATOM 3166 O O . VAL B 1 143 ? 28.825 65.816 93.284 1.00 12.48 140 VAL B O 1
ATOM 3170 N N A LEU B 1 144 ? 27.414 67.537 92.865 0.50 7.35 141 LEU B N 1
ATOM 3171 N N B LEU B 1 144 ? 27.421 67.545 92.940 0.50 11.03 141 LEU B N 1
ATOM 3172 C CA A LEU B 1 144 ? 26.182 66.841 93.208 0.50 6.73 141 LEU B CA 1
ATOM 3173 C CA B LEU B 1 144 ? 26.247 66.830 93.398 0.50 12.20 141 LEU B CA 1
ATOM 3174 C C A LEU B 1 144 ? 25.305 66.775 91.957 0.50 6.36 141 LEU B C 1
ATOM 3175 C C B LEU B 1 144 ? 25.327 66.773 92.166 0.50 14.90 141 LEU B C 1
ATOM 3176 O O A LEU B 1 144 ? 24.887 67.805 91.427 0.50 5.54 141 LEU B O 1
ATOM 3177 O O B LEU B 1 144 ? 24.904 67.808 91.652 0.50 14.52 141 LEU B O 1
ATOM 3186 N N A LEU B 1 145 ? 25.039 65.561 91.486 0.50 4.35 142 LEU B N 1
ATOM 3187 N N B LEU B 1 145 ? 25.118 65.561 91.635 0.50 13.34 142 LEU B N 1
ATOM 3188 C CA A LEU B 1 145 ? 24.349 65.343 90.227 0.50 4.54 142 LEU B CA 1
ATOM 3189 C CA B LEU B 1 145 ? 24.333 65.321 90.430 0.50 13.95 142 LEU B CA 1
ATOM 3190 C C A LEU B 1 145 ? 22.899 64.993 90.475 0.50 7.15 142 LEU B C 1
ATOM 3191 C C B LEU B 1 145 ? 22.854 65.157 90.708 0.50 13.70 142 LEU B C 1
ATOM 3192 O O A LEU B 1 145 ? 22.609 63.993 91.129 0.50 5.99 142 LEU B O 1
ATOM 3193 O O B LEU B 1 145 ? 22.490 64.453 91.647 0.50 13.60 142 LEU B O 1
ATOM 3202 N N . VAL B 1 146 ? 21.997 65.777 89.873 1.00 8.36 143 VAL B N 1
ATOM 3203 C CA . VAL B 1 146 ? 20.561 65.590 89.971 1.00 7.74 143 VAL B CA 1
ATOM 3204 C C . VAL B 1 146 ? 20.132 64.873 88.712 1.00 10.58 143 VAL B C 1
ATOM 3205 O O . VAL B 1 146 ? 20.333 65.403 87.611 1.00 9.60 143 VAL B O 1
ATOM 3209 N N A SER B 1 147 ? 19.512 63.688 88.864 0.50 8.28 144 SER B N 1
ATOM 3210 N N B SER B 1 147 ? 19.538 63.662 88.854 0.50 9.02 144 SER B N 1
ATOM 3211 C CA A SER B 1 147 ? 19.018 62.912 87.735 0.50 7.85 144 SER B CA 1
ATOM 3212 C CA B SER B 1 147 ? 19.026 62.901 87.711 0.50 9.19 144 SER B CA 1
ATOM 3213 C C A SER B 1 147 ? 17.502 62.823 87.795 0.50 11.48 144 SER B C 1
ATOM 3214 C C B SER B 1 147 ? 17.510 62.824 87.788 0.50 12.07 144 SER B C 1
ATOM 3215 O O A SER B 1 147 ? 16.975 62.325 88.791 0.50 11.58 144 SER B O 1
ATOM 3216 O O B SER B 1 147 ? 16.990 62.331 88.791 0.50 12.08 144 SER B O 1
ATOM 3221 N N . ALA B 1 148 ? 16.787 63.271 86.741 1.00 10.51 145 ALA B N 1
ATOM 3222 C CA . ALA B 1 148 ? 15.337 63.130 86.723 1.00 11.85 145 ALA B CA 1
ATOM 3223 C C . ALA B 1 148 ? 15.082 61.732 86.201 1.00 12.47 145 ALA B C 1
ATOM 3224 O O . ALA B 1 148 ? 15.657 61.360 85.169 1.00 12.83 145 ALA B O 1
ATOM 3226 N N . ILE B 1 149 ? 14.307 60.937 86.939 1.00 10.27 146 ILE B N 1
ATOM 3227 C CA . ILE B 1 149 ? 14.062 59.546 86.586 1.00 10.15 146 ILE B CA 1
ATOM 3228 C C . ILE B 1 149 ? 12.968 59.500 85.552 1.00 13.38 146 ILE B C 1
ATOM 3229 O O . ILE B 1 149 ? 11.802 59.848 85.828 1.00 14.01 146 ILE B O 1
ATOM 3234 N N A LYS B 1 150 ? 13.349 59.045 84.358 0.50 9.99 147 LYS B N 1
ATOM 3235 N N B LYS B 1 150 ? 13.349 59.090 84.339 0.50 10.70 147 LYS B N 1
ATOM 3236 C CA A LYS B 1 150 ? 12.492 58.917 83.186 0.50 9.76 147 LYS B CA 1
ATOM 3237 C CA B LYS B 1 150 ? 12.487 58.970 83.163 0.50 10.86 147 LYS B CA 1
ATOM 3238 C C A LYS B 1 150 ? 13.199 58.003 82.198 0.50 11.83 147 LYS B C 1
ATOM 3239 C C B LYS B 1 150 ? 13.221 58.123 82.136 0.50 11.82 147 LYS B C 1
ATOM 3240 O O A LYS B 1 150 ? 14.386 57.709 82.380 0.50 11.65 147 LYS B O 1
ATOM 3241 O O B LYS B 1 150 ? 14.444 57.975 82.240 0.50 10.82 147 LYS B O 1
ATOM 3252 N N . VAL B 1 151 ? 12.501 57.578 81.134 1.00 11.13 148 VAL B N 1
ATOM 3253 C CA . VAL B 1 151 ? 13.147 56.739 80.127 1.00 11.06 148 VAL B CA 1
ATOM 3254 C C . VAL B 1 151 ? 14.305 57.505 79.472 1.00 13.07 148 VAL B C 1
ATOM 3255 O O . VAL B 1 151 ? 14.134 58.643 79.031 1.00 12.47 148 VAL B O 1
ATOM 3259 N N . GLY B 1 152 ? 15.491 56.897 79.529 1.00 11.18 149 GLY B N 1
ATOM 3260 C CA . GLY B 1 152 ? 16.700 57.501 78.970 1.00 11.70 149 GLY B CA 1
ATOM 3261 C C . GLY B 1 152 ? 17.643 58.056 80.022 1.00 11.43 149 GLY B C 1
ATOM 3262 O O . GLY B 1 152 ? 18.780 58.441 79.711 1.00 10.39 149 GLY B O 1
ATOM 3263 N N . CYS B 1 153 ? 17.170 58.156 81.283 1.00 9.34 150 CYS B N 1
ATOM 3264 C CA . CYS B 1 153 ? 18.002 58.718 82.349 1.00 8.77 150 CYS B CA 1
ATOM 3265 C C . CYS B 1 153 ? 19.236 57.918 82.677 1.00 10.07 150 CYS B C 1
ATOM 3266 O O . CYS B 1 153 ? 20.205 58.481 83.208 1.00 10.03 150 CYS B O 1
ATOM 3269 N N . ILE B 1 154 ? 19.217 56.597 82.417 1.00 8.55 151 ILE B N 1
ATOM 3270 C CA . ILE B 1 154 ? 20.372 55.811 82.808 1.00 7.81 151 ILE B CA 1
ATOM 3271 C C . ILE B 1 154 ? 21.544 56.191 81.922 1.00 9.07 151 ILE B C 1
ATOM 3272 O O . ILE B 1 154 ? 22.621 56.526 82.437 1.00 8.49 151 ILE B O 1
ATOM 3277 N N . ASN B 1 155 ? 21.323 56.193 80.603 1.00 7.70 152 ASN B N 1
ATOM 3278 C CA . ASN B 1 155 ? 22.362 56.630 79.675 1.00 8.05 152 ASN B CA 1
ATOM 3279 C C . ASN B 1 155 ? 22.893 58.023 80.098 1.00 8.47 152 ASN B C 1
ATOM 3280 O O . ASN B 1 155 ? 24.095 58.216 80.232 1.00 8.96 152 ASN B O 1
ATOM 3285 N N . HIS B 1 156 ? 21.985 58.998 80.349 1.00 7.21 153 HIS B N 1
ATOM 3286 C CA . HIS B 1 156 ? 22.473 60.326 80.675 1.00 7.37 153 HIS B CA 1
ATOM 3287 C C . HIS B 1 156 ? 23.221 60.409 81.970 1.00 8.37 153 HIS B C 1
ATOM 3288 O O . HIS B 1 156 ? 24.198 61.159 82.069 1.00 9.65 153 HIS B O 1
ATOM 3295 N N . THR B 1 157 ? 22.772 59.651 82.992 1.00 6.89 154 THR B N 1
ATOM 3296 C CA . THR B 1 157 ? 23.447 59.704 84.282 1.00 6.25 154 THR B CA 1
ATOM 3297 C C . THR B 1 157 ? 24.847 59.073 84.176 1.00 8.70 154 THR B C 1
ATOM 3298 O O . THR B 1 157 ? 25.828 59.656 84.658 1.00 8.70 154 THR B O 1
ATOM 3302 N N . LEU B 1 158 ? 24.952 57.888 83.510 1.00 8.10 155 LEU B N 1
ATOM 3303 C CA . LEU B 1 158 ? 26.242 57.223 83.377 1.00 7.34 155 LEU B CA 1
ATOM 3304 C C . LEU B 1 158 ? 27.212 58.054 82.530 1.00 8.16 155 LEU B C 1
ATOM 3305 O O . LEU B 1 158 ? 28.398 58.161 82.885 1.00 10.11 155 LEU B O 1
ATOM 3310 N N . LEU B 1 159 ? 26.706 58.673 81.449 1.00 7.74 156 LEU B N 1
ATOM 3311 C CA . LEU B 1 159 ? 27.580 59.510 80.624 1.00 6.85 156 LEU B CA 1
ATOM 3312 C C . LEU B 1 159 ? 28.164 60.652 81.461 1.00 7.88 156 LEU B C 1
ATOM 3313 O O . LEU B 1 159 ? 29.360 60.967 81.346 1.00 9.24 156 LEU B O 1
ATOM 3318 N N . THR B 1 160 ? 27.296 61.307 82.258 1.00 6.88 157 THR B N 1
ATOM 3319 C CA . THR B 1 160 ? 27.744 62.447 83.069 1.00 6.28 157 THR B CA 1
ATOM 3320 C C . THR B 1 160 ? 28.769 61.970 84.110 1.00 8.94 157 THR B C 1
ATOM 3321 O O . THR B 1 160 ? 29.810 62.603 84.262 1.00 9.12 157 THR B O 1
ATOM 3325 N N . ILE B 1 161 ? 28.481 60.851 84.829 1.00 7.56 158 ILE B N 1
ATOM 3326 C CA . ILE B 1 161 ? 29.407 60.327 85.822 1.00 7.42 158 ILE B CA 1
ATOM 3327 C C . ILE B 1 161 ? 30.765 60.004 85.147 1.00 9.65 158 ILE B C 1
ATOM 3328 O O . ILE B 1 161 ? 31.831 60.297 85.707 1.00 9.31 158 ILE B O 1
ATOM 3333 N N . ASN B 1 162 ? 30.733 59.402 83.942 1.00 8.44 159 ASN B N 1
ATOM 3334 C CA . ASN B 1 162 ? 31.989 59.068 83.282 1.00 7.47 159 ASN B CA 1
ATOM 3335 C C . ASN B 1 162 ? 32.799 60.272 82.889 1.00 10.58 159 ASN B C 1
ATOM 3336 O O . ASN B 1 162 ? 34.042 60.228 83.000 1.00 10.28 159 ASN B O 1
ATOM 3341 N N . GLU B 1 163 ? 32.125 61.344 82.430 1.00 8.29 160 GLU B N 1
ATOM 3342 C CA . GLU B 1 163 ? 32.835 62.554 82.065 1.00 7.33 160 GLU B CA 1
ATOM 3343 C C . GLU B 1 163 ? 33.495 63.180 83.313 1.00 9.87 160 GLU B C 1
ATOM 3344 O O . GLU B 1 163 ? 34.656 63.617 83.257 1.00 9.49 160 GLU B O 1
ATOM 3350 N N . LEU B 1 164 ? 32.784 63.154 84.454 1.00 8.48 161 LEU B N 1
ATOM 3351 C CA . LEU B 1 164 ? 33.371 63.657 85.702 1.00 8.68 161 LEU B CA 1
ATOM 3352 C C . LEU B 1 164 ? 34.626 62.867 86.039 1.00 10.72 161 LEU B C 1
ATOM 3353 O O . LEU B 1 164 ? 35.662 63.449 86.388 1.00 10.96 161 LEU B O 1
ATOM 3358 N N . ASN B 1 165 ? 34.545 61.526 85.894 1.00 8.48 162 ASN B N 1
ATOM 3359 C CA . ASN B 1 165 ? 35.682 60.650 86.217 1.00 8.17 162 ASN B CA 1
ATOM 3360 C C . ASN B 1 165 ? 36.869 60.986 85.314 1.00 12.16 162 ASN B C 1
ATOM 3361 O O . ASN B 1 165 ? 38.007 61.136 85.794 1.00 11.58 162 ASN B O 1
ATOM 3366 N N . ARG B 1 166 ? 36.609 61.190 84.028 1.00 10.81 163 ARG B N 1
ATOM 3367 C CA . ARG B 1 166 ? 37.705 61.482 83.079 1.00 12.37 163 ARG B CA 1
ATOM 3368 C C . ARG B 1 166 ? 38.489 62.739 83.462 1.00 15.07 163 ARG B C 1
ATOM 3369 O O . ARG B 1 166 ? 39.674 62.847 83.135 1.00 16.40 163 ARG B O 1
ATOM 3377 N N . HIS B 1 167 ? 37.804 63.706 84.083 1.00 11.85 164 HIS B N 1
ATOM 3378 C CA . HIS B 1 167 ? 38.408 64.979 84.466 1.00 11.06 164 HIS B CA 1
ATOM 3379 C C . HIS B 1 167 ? 38.712 65.083 85.943 1.00 13.64 164 HIS B C 1
ATOM 3380 O O . HIS B 1 167 ? 39.038 66.177 86.421 1.00 14.09 164 HIS B O 1
ATOM 3387 N N . ASN B 1 168 ? 38.662 63.942 86.660 1.00 10.75 165 ASN B N 1
ATOM 3388 C CA . ASN B 1 168 ? 38.992 63.849 88.086 1.00 10.97 165 ASN B CA 1
ATOM 3389 C C . ASN B 1 168 ? 38.219 64.847 88.923 1.00 13.73 165 ASN B C 1
ATOM 3390 O O . ASN B 1 168 ? 38.774 65.499 89.814 1.00 15.37 165 ASN B O 1
ATOM 3395 N N . ILE B 1 169 ? 36.925 64.960 88.616 1.00 11.26 166 ILE B N 1
ATOM 3396 C CA . ILE B 1 169 ? 36.023 65.821 89.379 1.00 10.46 166 ILE B CA 1
ATOM 3397 C C . ILE B 1 169 ? 35.265 64.867 90.300 1.00 13.59 166 ILE B C 1
ATOM 3398 O O . ILE B 1 169 ? 34.560 63.973 89.823 1.00 13.97 166 ILE B O 1
ATOM 3403 N N . LYS B 1 170 ? 35.409 65.053 91.621 1.00 11.43 167 LYS B N 1
ATOM 3404 C CA . LYS B 1 170 ? 34.773 64.167 92.581 1.00 11.57 167 LYS B CA 1
ATOM 3405 C C . LYS B 1 170 ? 33.266 64.252 92.508 1.00 12.32 167 LYS B C 1
ATOM 3406 O O . LYS B 1 170 ? 32.710 65.356 92.461 1.00 12.01 167 LYS B O 1
ATOM 3412 N N . LEU B 1 171 ? 32.609 63.080 92.505 1.00 10.75 168 LEU B N 1
ATOM 3413 C CA . LEU B 1 171 ? 31.163 63.038 92.565 1.00 9.71 168 LEU B CA 1
ATOM 3414 C C . LEU B 1 171 ? 30.853 62.870 94.061 1.00 12.76 168 LEU B C 1
ATOM 3415 O O . LEU B 1 171 ? 31.104 61.805 94.636 1.00 14.19 168 LEU B O 1
ATOM 3420 N N . ALA B 1 172 ? 30.326 63.931 94.694 1.00 10.33 169 ALA B N 1
ATOM 3421 C CA . ALA B 1 172 ? 29.947 63.850 96.112 1.00 11.85 169 ALA B CA 1
ATOM 3422 C C . ALA B 1 172 ? 28.720 62.973 96.273 1.00 15.44 169 ALA B C 1
ATOM 3423 O O . ALA B 1 172 ? 28.520 62.353 97.326 1.00 18.30 169 ALA B O 1
ATOM 3425 N N . GLY B 1 173 ? 27.890 62.944 95.243 1.00 11.86 170 GLY B N 1
ATOM 3426 C CA . GLY B 1 173 ? 26.692 62.129 95.286 1.00 12.10 170 GLY B CA 1
ATOM 3427 C C . GLY B 1 173 ? 25.773 62.431 94.143 1.00 11.93 170 GLY B C 1
ATOM 3428 O O . GLY B 1 173 ? 25.976 63.411 93.433 1.00 11.47 170 GLY B O 1
ATOM 3429 N N . TRP B 1 174 ? 24.799 61.559 93.944 1.00 11.22 171 TRP B N 1
ATOM 3430 C CA . TRP B 1 174 ? 23.770 61.763 92.945 1.00 10.69 171 TRP B CA 1
ATOM 3431 C C . TRP B 1 174 ? 22.418 61.592 93.580 1.00 12.74 171 TRP B C 1
ATOM 3432 O O . TRP B 1 174 ? 22.277 60.838 94.551 1.00 12.42 171 TRP B O 1
ATOM 3443 N N . ILE B 1 175 ? 21.457 62.375 93.107 1.00 10.17 172 ILE B N 1
ATOM 3444 C CA . ILE B 1 175 ? 20.109 62.420 93.664 1.00 8.99 172 ILE B CA 1
ATOM 3445 C C . ILE B 1 175 ? 19.134 62.042 92.596 1.00 11.89 172 ILE B C 1
ATOM 3446 O O . ILE B 1 175 ? 19.195 62.582 91.486 1.00 11.79 172 ILE B O 1
ATOM 3451 N N . ALA B 1 176 ? 18.197 61.141 92.934 1.00 9.62 173 ALA B N 1
ATOM 3452 C CA . ALA B 1 176 ? 17.172 60.749 91.983 1.00 9.22 173 ALA B CA 1
ATOM 3453 C C . ALA B 1 176 ? 15.966 61.638 92.185 1.00 11.44 173 ALA B C 1
ATOM 3454 O O . ALA B 1 176 ? 15.309 61.553 93.228 1.00 12.02 173 ALA B O 1
ATOM 3456 N N . ASN B 1 177 ? 15.697 62.539 91.228 1.00 10.25 174 ASN B N 1
ATOM 3457 C CA . ASN B 1 177 ? 14.521 63.374 91.288 1.00 11.49 174 ASN B CA 1
ATOM 3458 C C . ASN B 1 177 ? 13.407 62.611 90.596 1.00 13.99 174 ASN B C 1
ATOM 3459 O O . ASN B 1 177 ? 13.351 62.551 89.360 1.00 13.00 174 ASN B O 1
ATOM 3464 N N . CYS B 1 178 ? 12.538 61.985 91.389 1.00 12.39 175 CYS B N 1
ATOM 3465 C CA . CYS B 1 178 ? 11.431 61.181 90.859 1.00 12.62 175 CYS B CA 1
ATOM 3466 C C . CYS B 1 178 ? 10.237 62.091 90.756 1.00 18.35 175 CYS B C 1
ATOM 3467 O O . CYS B 1 178 ? 9.241 61.915 91.449 1.00 20.08 175 CYS B O 1
ATOM 3470 N N . ASN B 1 179 ? 10.357 63.087 89.869 1.00 16.16 176 ASN B N 1
ATOM 3471 C CA . ASN B 1 179 ? 9.402 64.174 89.707 1.00 17.18 176 ASN B CA 1
ATOM 3472 C C . ASN B 1 179 ? 8.151 63.845 88.902 1.00 20.49 176 ASN B C 1
ATOM 3473 O O . ASN B 1 179 ? 7.286 64.715 88.736 1.00 22.53 176 ASN B O 1
ATOM 3478 N N . ASP B 1 180 ? 8.068 62.616 88.400 1.00 15.45 177 ASP B N 1
ATOM 3479 C CA . ASP B 1 180 ? 6.945 62.172 87.594 1.00 14.73 177 ASP B CA 1
ATOM 3480 C C . ASP B 1 180 ? 6.533 60.775 88.022 1.00 15.80 177 ASP B C 1
ATOM 3481 O O . ASP B 1 180 ? 7.167 59.785 87.642 1.00 14.71 177 ASP B O 1
ATOM 3486 N N . SER B 1 181 ? 5.456 60.688 88.805 1.00 13.46 178 SER B N 1
ATOM 3487 C CA . SER B 1 181 ? 4.980 59.406 89.325 1.00 13.13 178 SER B CA 1
ATOM 3488 C C . SER B 1 181 ? 4.413 58.463 88.267 1.00 17.42 178 SER B C 1
ATOM 3489 O O . SER B 1 181 ? 4.119 57.307 88.574 1.00 18.19 178 SER B O 1
ATOM 3492 N N . ASN B 1 182 ? 4.262 58.936 87.016 1.00 15.41 179 ASN B N 1
ATOM 3493 C CA . ASN B 1 182 ? 3.757 58.057 85.959 1.00 14.67 179 ASN B CA 1
ATOM 3494 C C . ASN B 1 182 ? 4.879 57.231 85.365 1.00 15.89 179 ASN B C 1
ATOM 3495 O O . ASN B 1 182 ? 4.612 56.302 84.595 1.00 17.61 179 ASN B O 1
ATOM 3500 N N . ILE B 1 183 ? 6.140 57.568 85.693 1.00 13.80 180 ILE B N 1
ATOM 3501 C CA . ILE B 1 183 ? 7.271 56.818 85.151 1.00 11.81 180 ILE B CA 1
ATOM 3502 C C . ILE B 1 183 ? 7.258 55.437 85.771 1.00 15.47 180 ILE B C 1
ATOM 3503 O O . ILE B 1 183 ? 7.138 55.294 86.996 1.00 15.25 180 ILE B O 1
ATOM 3508 N N A LYS B 1 184 ? 7.328 54.410 84.923 0.50 15.91 181 LYS B N 1
ATOM 3509 N N B LYS B 1 184 ? 7.314 54.409 84.921 0.50 15.68 181 LYS B N 1
ATOM 3510 C CA A LYS B 1 184 ? 7.317 53.044 85.413 0.50 15.27 181 LYS B CA 1
ATOM 3511 C CA B LYS B 1 184 ? 7.318 53.041 85.405 0.50 14.86 181 LYS B CA 1
ATOM 3512 C C A LYS B 1 184 ? 8.725 52.607 85.809 0.50 16.31 181 LYS B C 1
ATOM 3513 C C B LYS B 1 184 ? 8.726 52.646 85.852 0.50 15.63 181 LYS B C 1
ATOM 3514 O O A LYS B 1 184 ? 9.722 53.115 85.278 0.50 15.10 181 LYS B O 1
ATOM 3515 O O B LYS B 1 184 ? 9.725 53.211 85.385 0.50 14.13 181 LYS B O 1
ATOM 3526 N N . TYR B 1 185 ? 8.804 51.634 86.725 1.00 13.93 182 TYR B N 1
ATOM 3527 C CA . TYR B 1 185 ? 10.061 51.023 87.159 1.00 12.15 182 TYR B CA 1
ATOM 3528 C C . TYR B 1 185 ? 11.097 52.001 87.661 1.00 12.29 182 TYR B C 1
ATOM 3529 O O . TYR B 1 185 ? 12.276 51.936 87.299 1.00 12.90 182 TYR B O 1
ATOM 3538 N N . ILE B 1 186 ? 10.653 52.933 88.527 1.00 13.09 183 ILE B N 1
ATOM 3539 C CA . ILE B 1 186 ? 11.539 53.946 89.088 1.00 11.65 183 ILE B CA 1
ATOM 3540 C C . ILE B 1 186 ? 12.641 53.328 89.920 1.00 13.67 183 ILE B C 1
ATOM 3541 O O . ILE B 1 186 ? 13.814 53.650 89.711 1.00 12.23 183 ILE B O 1
ATOM 3546 N N A ASP B 1 187 ? 12.271 52.408 90.819 0.50 13.58 184 ASP B N 1
ATOM 3547 N N B ASP B 1 187 ? 12.305 52.418 90.839 0.50 12.49 184 ASP B N 1
ATOM 3548 C CA A ASP B 1 187 ? 13.220 51.717 91.683 0.50 13.61 184 ASP B CA 1
ATOM 3549 C CA B ASP B 1 187 ? 13.362 51.816 91.650 0.50 11.61 184 ASP B CA 1
ATOM 3550 C C A ASP B 1 187 ? 14.249 50.915 90.872 0.50 15.16 184 ASP B C 1
ATOM 3551 C C B ASP B 1 187 ? 14.312 50.954 90.827 0.50 13.64 184 ASP B C 1
ATOM 3552 O O A ASP B 1 187 ? 15.421 50.931 91.224 0.50 15.42 184 ASP B O 1
ATOM 3553 O O B ASP B 1 187 ? 15.499 50.966 91.119 0.50 13.85 184 ASP B O 1
ATOM 3562 N N . GLU B 1 188 ? 13.816 50.272 89.769 1.00 12.80 185 GLU B N 1
ATOM 3563 C CA . GLU B 1 188 ? 14.691 49.476 88.895 1.00 11.29 185 GLU B CA 1
ATOM 3564 C C . GLU B 1 188 ? 15.677 50.381 88.171 1.00 14.26 185 GLU B C 1
ATOM 3565 O O . GLU B 1 188 ? 16.845 50.019 88.039 1.00 13.57 185 GLU B O 1
ATOM 3571 N N . GLN B 1 189 ? 15.233 51.576 87.736 1.00 11.76 186 GLN B N 1
ATOM 3572 C CA . GLN B 1 189 ? 16.146 52.501 87.057 1.00 10.48 186 GLN B CA 1
ATOM 3573 C C . GLN B 1 189 ? 17.209 53.002 88.035 1.00 11.55 186 GLN B C 1
ATOM 3574 O O . GLN B 1 189 ? 18.403 53.033 87.695 1.00 11.33 186 GLN B O 1
ATOM 3580 N N . ILE B 1 190 ? 16.790 53.364 89.268 1.00 10.17 187 ILE B N 1
ATOM 3581 C CA . ILE B 1 190 ? 17.741 53.802 90.292 1.00 9.75 187 ILE B CA 1
ATOM 3582 C C . ILE B 1 190 ? 18.746 52.688 90.612 1.00 12.34 187 ILE B C 1
ATOM 3583 O O . ILE B 1 190 ? 19.957 52.941 90.634 1.00 12.79 187 ILE B O 1
ATOM 3588 N N . ASN B 1 191 ? 18.256 51.454 90.792 1.00 11.49 188 ASN B N 1
ATOM 3589 C CA . ASN B 1 191 ? 19.137 50.336 91.121 1.00 11.37 188 ASN B CA 1
ATOM 3590 C C . ASN B 1 191 ? 20.141 50.117 89.985 1.00 12.78 188 ASN B C 1
ATOM 3591 O O . ASN B 1 191 ? 21.301 49.839 90.255 1.00 12.93 188 ASN B O 1
ATOM 3596 N N . THR B 1 192 ? 19.700 50.256 88.717 1.00 11.20 189 THR B N 1
ATOM 3597 C CA . THR B 1 192 ? 20.620 50.068 87.590 1.00 10.34 189 THR B CA 1
ATOM 3598 C C . THR B 1 192 ? 21.718 51.135 87.587 1.00 11.87 189 THR B C 1
ATOM 3599 O O . THR B 1 192 ? 22.898 50.808 87.394 1.00 11.61 189 THR B O 1
ATOM 3603 N N . ILE B 1 193 ? 21.345 52.398 87.808 1.00 9.88 190 ILE B N 1
ATOM 3604 C CA . ILE B 1 193 ? 22.360 53.439 87.842 1.00 8.34 190 ILE B CA 1
ATOM 3605 C C . ILE B 1 193 ? 23.365 53.132 88.963 1.00 10.91 190 ILE B C 1
ATOM 3606 O O . ILE B 1 193 ? 24.573 53.305 88.762 1.00 11.76 190 ILE B O 1
ATOM 3611 N N . GLU B 1 194 ? 22.873 52.698 90.130 1.00 9.75 191 GLU B N 1
ATOM 3612 C CA . GLU B 1 194 ? 23.775 52.399 91.233 1.00 9.91 191 GLU B CA 1
ATOM 3613 C C . GLU B 1 194 ? 24.731 51.277 90.875 1.00 13.40 191 GLU B C 1
ATOM 3614 O O . GLU B 1 194 ? 25.929 51.379 91.153 1.00 15.15 191 GLU B O 1
ATOM 3620 N N A GLU B 1 195 ? 24.208 50.207 90.269 0.50 10.67 192 GLU B N 1
ATOM 3621 N N B GLU B 1 195 ? 24.221 50.204 90.245 0.50 11.64 192 GLU B N 1
ATOM 3622 C CA A GLU B 1 195 ? 25.019 49.052 89.937 0.50 10.20 192 GLU B CA 1
ATOM 3623 C CA B GLU B 1 195 ? 25.028 49.028 89.913 0.50 11.88 192 GLU B CA 1
ATOM 3624 C C A GLU B 1 195 ? 26.060 49.372 88.864 0.50 13.30 192 GLU B C 1
ATOM 3625 C C B GLU B 1 195 ? 26.035 49.265 88.799 0.50 14.46 192 GLU B C 1
ATOM 3626 O O A GLU B 1 195 ? 27.245 49.078 89.062 0.50 14.64 192 GLU B O 1
ATOM 3627 O O B GLU B 1 195 ? 27.173 48.781 88.888 0.50 15.86 192 GLU B O 1
ATOM 3638 N N . LEU B 1 196 ? 25.633 50.005 87.756 1.00 11.48 193 LEU B N 1
ATOM 3639 C CA . LEU B 1 196 ? 26.554 50.304 86.671 1.00 10.95 193 LEU B CA 1
ATOM 3640 C C . LEU B 1 196 ? 27.568 51.370 87.046 1.00 14.23 193 LEU B C 1
ATOM 3641 O O . LEU B 1 196 ? 28.716 51.290 86.601 1.00 15.16 193 LEU B O 1
ATOM 3646 N N . SER B 1 197 ? 27.152 52.369 87.854 1.00 11.30 194 SER B N 1
ATOM 3647 C CA . SER B 1 197 ? 28.070 53.455 88.203 1.00 10.79 194 SER B CA 1
ATOM 3648 C C . SER B 1 197 ? 28.934 53.172 89.413 1.00 14.22 194 SER B C 1
ATOM 3649 O O . SER B 1 197 ? 30.000 53.780 89.548 1.00 15.29 194 SER B O 1
ATOM 3652 N N . GLY B 1 198 ? 28.460 52.297 90.294 1.00 10.91 195 GLY B N 1
ATOM 3653 C CA . GLY B 1 198 ? 29.126 52.008 91.557 1.00 13.27 195 GLY B CA 1
ATOM 3654 C C . GLY B 1 198 ? 28.815 53.014 92.654 1.00 17.00 195 GLY B C 1
ATOM 3655 O O . GLY B 1 198 ? 29.415 52.936 93.740 1.00 18.32 195 GLY B O 1
ATOM 3656 N N . TYR B 1 199 ? 27.893 53.980 92.391 1.00 11.88 196 TYR B N 1
ATOM 3657 C CA . TYR B 1 199 ? 27.518 54.995 93.360 1.00 12.13 196 TYR B CA 1
ATOM 3658 C C . TYR B 1 199 ? 26.115 54.773 93.841 1.00 14.24 196 TYR B C 1
ATOM 3659 O O . TYR B 1 199 ? 25.176 54.838 93.045 1.00 11.83 196 TYR B O 1
ATOM 3668 N N A LYS B 1 200 ? 25.952 54.538 95.145 0.50 12.89 197 LYS B N 1
ATOM 3669 N N B LYS B 1 200 ? 25.949 54.527 95.146 0.50 13.19 197 LYS B N 1
ATOM 3670 C CA A LYS B 1 200 ? 24.626 54.411 95.736 0.50 12.21 197 LYS B CA 1
ATOM 3671 C CA B LYS B 1 200 ? 24.619 54.386 95.735 0.50 12.73 197 LYS B CA 1
ATOM 3672 C C A LYS B 1 200 ? 23.935 55.775 95.596 0.50 14.88 197 LYS B C 1
ATOM 3673 C C B LYS B 1 200 ? 23.931 55.753 95.671 0.50 15.77 197 LYS B C 1
ATOM 3674 O O A LYS B 1 200 ? 24.594 56.813 95.673 0.50 14.27 197 LYS B O 1
ATOM 3675 O O B LYS B 1 200 ? 24.585 56.779 95.881 0.50 15.69 197 LYS B O 1
ATOM 3686 N N . CYS B 1 201 ? 22.622 55.767 95.378 1.00 11.50 198 CYS B N 1
ATOM 3687 C CA . CYS B 1 201 ? 21.841 56.985 95.294 1.00 10.52 198 CYS B CA 1
ATOM 3688 C C . CYS B 1 201 ? 21.851 57.700 96.652 1.00 13.80 198 CYS B C 1
ATOM 3689 O O . CYS B 1 201 ? 21.565 57.066 97.669 1.00 14.87 198 CYS B O 1
ATOM 3692 N N . SER B 1 202 ? 22.192 59.000 96.663 1.00 11.53 199 SER B N 1
ATOM 3693 C CA . SER B 1 202 ? 22.242 59.743 97.917 1.00 11.87 199 SER B CA 1
ATOM 3694 C C . SER B 1 202 ? 20.861 60.058 98.477 1.00 13.83 199 SER B C 1
ATOM 3695 O O . SER B 1 202 ? 20.725 60.152 99.696 1.00 15.30 199 SER B O 1
ATOM 3698 N N . ALA B 1 203 ? 19.852 60.244 97.612 1.00 11.93 200 ALA B N 1
ATOM 3699 C CA . ALA B 1 203 ? 18.499 60.548 98.056 1.00 11.69 200 ALA B CA 1
ATOM 3700 C C . ALA B 1 203 ? 17.540 60.358 96.916 1.00 13.55 200 ALA B C 1
ATOM 3701 O O . ALA B 1 203 ? 17.863 60.701 95.785 1.00 12.32 200 ALA B O 1
ATOM 3703 N N . LYS B 1 204 ? 16.363 59.819 97.220 1.00 13.12 201 LYS B N 1
ATOM 3704 C CA . LYS B 1 204 ? 15.294 59.601 96.254 1.00 12.94 201 LYS B CA 1
ATOM 3705 C C . LYS B 1 204 ? 14.216 60.587 96.642 1.00 17.42 201 LYS B C 1
ATOM 3706 O O . LYS B 1 204 ? 13.629 60.476 97.734 1.00 18.87 201 LYS B O 1
ATOM 3712 N N . ILE B 1 205 ? 14.007 61.604 95.805 1.00 14.65 202 ILE B N 1
ATOM 3713 C CA . ILE B 1 205 ? 13.068 62.677 96.091 1.00 15.21 202 ILE B CA 1
ATOM 3714 C C . ILE B 1 205 ? 11.865 62.607 95.181 1.00 19.59 202 ILE B C 1
ATOM 3715 O O . ILE B 1 205 ? 12.019 62.631 93.971 1.00 18.90 202 ILE B O 1
ATOM 3720 N N . SER B 1 206 ? 10.667 62.519 95.754 1.00 19.76 203 SER B N 1
ATOM 3721 C CA . SER B 1 206 ? 9.437 62.455 94.963 1.00 21.43 203 SER B CA 1
ATOM 3722 C C . SER B 1 206 ? 8.584 63.673 95.301 1.00 29.36 203 SER B C 1
ATOM 3723 O O . SER B 1 206 ? 8.874 64.374 96.278 1.00 29.21 203 SER B O 1
ATOM 3726 N N . ARG B 1 207 ? 7.529 63.936 94.507 1.00 29.61 204 ARG B N 1
ATOM 3727 C CA . ARG B 1 207 ? 6.630 65.070 94.757 1.00 32.78 204 ARG B CA 1
ATOM 3728 C C . ARG B 1 207 ? 6.011 64.993 96.159 1.00 40.94 204 ARG B C 1
ATOM 3729 O O . ARG B 1 207 ? 5.854 66.021 96.815 1.00 42.35 204 ARG B O 1
ATOM 3731 N N . ASN B 1 208 ? 5.704 63.763 96.619 1.00 39.98 205 ASN B N 1
ATOM 3732 C CA . ASN B 1 208 ? 5.156 63.474 97.937 1.00 42.37 205 ASN B CA 1
ATOM 3733 C C . ASN B 1 208 ? 6.237 63.753 98.980 1.00 47.78 205 ASN B C 1
ATOM 3734 O O . ASN B 1 208 ? 7.252 63.048 99.015 1.00 46.17 205 ASN B O 1
ATOM 3739 N N . ALA B 1 209 ? 6.029 64.809 99.796 1.00 46.92 206 ALA B N 1
ATOM 3740 C CA . ALA B 1 209 ? 6.935 65.234 100.868 1.00 47.07 206 ALA B CA 1
ATOM 3741 C C . ALA B 1 209 ? 7.161 64.084 101.850 1.00 51.16 206 ALA B C 1
ATOM 3742 O O . ALA B 1 209 ? 6.210 63.381 102.207 1.00 51.73 206 ALA B O 1
ATOM 3744 N N . ASP B 1 210 ? 8.426 63.868 102.245 1.00 46.67 207 ASP B N 1
ATOM 3745 C CA . ASP B 1 210 ? 8.800 62.778 103.144 1.00 45.05 207 ASP B CA 1
ATOM 3746 C C . ASP B 1 210 ? 9.993 63.153 104.020 1.00 45.07 207 ASP B C 1
ATOM 3747 O O . ASP B 1 210 ? 10.876 63.878 103.564 1.00 43.94 207 ASP B O 1
ATOM 3752 N N . TYR B 1 211 ? 10.022 62.673 105.278 1.00 39.33 208 TYR B N 1
ATOM 3753 C CA . TYR B 1 211 ? 11.135 62.995 106.163 1.00 37.07 208 TYR B CA 1
ATOM 3754 C C . TYR B 1 211 ? 12.418 62.212 105.854 1.00 38.77 208 TYR B C 1
ATOM 3755 O O . TYR B 1 211 ? 13.500 62.684 106.206 1.00 37.47 208 TYR B O 1
ATOM 3764 N N . LEU B 1 212 ? 12.301 61.042 105.167 1.00 34.25 209 LEU B N 1
ATOM 3765 C CA . LEU B 1 212 ? 13.434 60.217 104.721 1.00 32.81 209 LEU B CA 1
ATOM 3766 C C . LEU B 1 212 ? 14.244 61.053 103.729 1.00 33.20 209 LEU B C 1
ATOM 3767 O O . LEU B 1 212 ? 15.471 60.963 103.714 1.00 30.44 209 LEU B O 1
ATOM 3772 N N . ASP B 1 213 ? 13.549 61.926 102.966 1.00 29.30 210 ASP B N 1
ATOM 3773 C CA . ASP B 1 213 ? 14.164 62.873 102.043 1.00 28.08 210 ASP B CA 1
ATOM 3774 C C . ASP B 1 213 ? 15.113 63.718 102.844 1.00 29.64 210 ASP B C 1
ATOM 3775 O O . ASP B 1 213 ? 16.266 63.851 102.456 1.00 28.09 210 ASP B O 1
ATOM 3780 N N . PHE B 1 214 ? 14.631 64.269 103.979 1.00 25.62 211 PHE B N 1
ATOM 3781 C CA . PHE B 1 214 ? 15.453 65.114 104.814 1.00 25.98 211 PHE B CA 1
ATOM 3782 C C . PHE B 1 214 ? 16.549 64.319 105.505 1.00 25.47 211 PHE B C 1
ATOM 3783 O O . PHE B 1 214 ? 17.660 64.824 105.607 1.00 23.49 211 PHE B O 1
ATOM 3791 N N . ILE B 1 215 ? 16.265 63.060 105.949 1.00 21.15 212 ILE B N 1
ATOM 3792 C CA . ILE B 1 215 ? 17.312 62.247 106.571 1.00 18.34 212 ILE B CA 1
ATOM 3793 C C . ILE B 1 215 ? 18.398 61.980 105.520 1.00 18.50 212 ILE B C 1
ATOM 3794 O O . ILE B 1 215 ? 19.566 62.277 105.771 1.00 19.13 212 ILE B O 1
ATOM 3799 N N . ASP B 1 216 ? 18.015 61.450 104.338 1.00 16.69 213 ASP B N 1
ATOM 3800 C CA . ASP B 1 216 ? 19.007 61.178 103.304 1.00 15.96 213 ASP B CA 1
ATOM 3801 C C . ASP B 1 216 ? 19.739 62.430 102.824 1.00 20.17 213 ASP B C 1
ATOM 3802 O O . ASP B 1 216 ? 20.969 62.387 102.716 1.00 19.36 213 ASP B O 1
ATOM 3807 N N . LEU B 1 217 ? 19.013 63.560 102.587 1.00 18.10 214 LEU B N 1
ATOM 3808 C CA . LEU B 1 217 ? 19.685 64.799 102.163 1.00 19.17 214 LEU B CA 1
ATOM 3809 C C . LEU B 1 217 ? 20.663 65.296 103.210 1.00 23.25 214 LEU B C 1
ATOM 3810 O O . LEU B 1 217 ? 21.761 65.701 102.854 1.00 23.47 214 LEU B O 1
ATOM 3815 N N . SER B 1 218 ? 20.289 65.221 104.502 1.00 20.50 215 SER B N 1
ATOM 3816 C CA . SER B 1 218 ? 21.174 65.640 105.583 1.00 21.20 215 SER B CA 1
ATOM 3817 C C . SER B 1 218 ? 22.476 64.864 105.592 1.00 22.99 215 SER B C 1
ATOM 3818 O O . SER B 1 218 ? 23.516 65.459 105.865 1.00 24.47 215 SER B O 1
ATOM 3821 N N . LYS B 1 219 ? 22.439 63.547 105.255 1.00 20.06 216 LYS B N 1
ATOM 3822 C CA . LYS B 1 219 ? 23.652 62.714 105.253 1.00 19.37 216 LYS B CA 1
ATOM 3823 C C . LYS B 1 219 ? 24.689 63.180 104.241 1.00 22.89 216 LYS B C 1
ATOM 3824 O O . LYS B 1 219 ? 25.875 62.991 104.478 1.00 25.00 216 LYS B O 1
ATOM 3830 N N . ILE B 1 220 ? 24.255 63.816 103.129 1.00 20.75 217 ILE B N 1
ATOM 3831 C CA . ILE B 1 220 ? 25.168 64.334 102.100 1.00 21.28 217 ILE B CA 1
ATOM 3832 C C . ILE B 1 220 ? 26.016 65.457 102.711 1.00 27.66 217 ILE B C 1
ATOM 3833 O O . ILE B 1 220 ? 27.187 65.617 102.368 1.00 29.07 217 ILE B O 1
ATOM 3838 N N . LEU B 1 221 ? 25.410 66.203 103.635 1.00 25.18 218 LEU B N 1
ATOM 3839 C CA . LEU B 1 221 ? 25.965 67.381 104.273 1.00 28.74 218 LEU B CA 1
ATOM 3840 C C . LEU B 1 221 ? 26.784 67.075 105.518 1.00 36.78 218 LEU B C 1
ATOM 3841 O O . LEU B 1 221 ? 27.541 67.938 105.961 1.00 39.01 218 LEU B O 1
ATOM 3846 N N . ILE B 1 222 ? 26.646 65.857 106.075 1.00 33.84 219 ILE B N 1
ATOM 3847 C CA . ILE B 1 222 ? 27.395 65.424 107.265 1.00 69.44 219 ILE B CA 1
ATOM 3848 C C . ILE B 1 222 ? 28.810 64.996 106.860 1.00 102.95 219 ILE B C 1
ATOM 3849 O O . ILE B 1 222 ? 28.981 64.255 105.895 1.00 67.04 219 ILE B O 1
#

Nearest PDB structures (foldseek):
  3of5-assembly1_B  TM=1.005E+00  e=3.055E-48  Francisella tularensis subsp. tularensis SCHU S4
  3of5-assembly1_A  TM=9.988E-01  e=1.487E-44  Francisella tularensis subsp. tularensis SCHU S4
  1dae-assembly1_A  TM=8.936E-01  e=5.319E-21  Escherichia coli
  1dts-assembly1_A-2  TM=9.153E-01  e=1.291E-20  Escherichia coli
  1a82-assembly1_A  TM=8.826E-01  e=1.628E-19  Escherichia coli

InterPro domains:
  IPR004472 Dethiobiotin synthase BioD [MF_00336] (1-223)
  IPR004472 Dethiobiotin synthase BioD [PIRSF006755] (1-202)
  IPR004472 Dethiobiotin synthase BioD [PTHR43210] (1-203)
  IPR004472 Dethiobiotin synthase BioD [TIGR00347] (5-174)
  IPR027417 P-loop containing nucleoside triphosphate hydrolase [G3DSA:3.40.50.300] (1-225)
  IPR027417 P-loop containing nucleoside triphosphate hydrolase [SSF52540] (1-207)

Radius of gyration: 22.76 Å; Cα contacts (8 Å, |Δi|>4): 985; chains: 2; bounding box: 40×55×68 Å

Solvent-accessible surface area: 19188 Å² total

B-factor: mean 22.49, std 13.5, range [4.02, 197.37]

CATH classification: 3.40.50.300